Protein AF-A0ABD3GC81-F1 (afdb_monomer_lite)

Secondary structure (DSSP, 8-state):
--HHHHHHHHHHHHHH-TTTEEEEEEEEE-TTSS-BSB-SS--TTTTTS---B-EEEEEEEEESSS-SEEEEEEEBTTB-SSHHHHHHHHHHHHHHHHT-SS-TTTTTT--S----HHHHHHT-HHHHHHH-SSSSS--THHHH-S-----SSPPP-PPPSEEEEEE---TTTTSSHHHHHHHHHHHHTTS-SEEEEEEPPTT---SHHHHHHHHHHHHHTT--B-SHHHHHHHHHHH-SS-PPPEE------HHHHHTTTBPPPTT-SS-SEEEEEEETTEEEEEEESSTTSPPEEEEEEESBEEE-TTT--EEE-PPPS-------------TTHHHHHHHHHHHHHHHHHHHTTS-TT-HHHHHHHHHHHHHHHHHHHHHH-PPP-TT----GGGS-S--S------GGGS------STTSTTHHHHHHHHHH-PPP-S-GGG-PPP---HHHH--TT-EEEE--S-TTS-TTB-EEEEE-SPPP--TTSTTTTEEEEEEEEESS--SS--TTGGGBT---TT--EEE-SSS-TT--EEEEGGGEEEEE---S--

InterPro domains:
  IPR057191 Domain of unknown function DUF7869 [PF25273] (157-282)

pLDDT: mean 71.11, std 17.31, range [28.89, 98.06]

Radius of gyration: 30.14 Å; chains: 1; bounding box: 67×64×96 Å

Organism: NCBI:txid122646

Sequence (558 aa):
MSGRTNYYSHNMLATSEPNLFKSDIHDGMDSNKTAVPKLANNVKALAWVGMPLLVKIAGILNRGSGPPSCAHVCIGGLWSSDPNFTISSMAKYLRDCENFDGDMRGDLAFSEDLQHPLLQALHNKPIFEKTFLNLKGRRVEDFLNLEIPISSERPFTKLPPTFYIQLDNSGKDNKNWAVMAFLSELVTRGVFKTVIASFFIVGHTHEDVDAFFSKINRVLSGKHVSSISQLLAEVHGAEEKKSLPWFITEVADYKSHAKPYHQPFTGIRNPVAFKFTMMDNRPIYQYQLKYGDPWLPTFGNTVWKRRDPKSHVDFFVIPPPDRESVDVGMFEKHANAENISTYLKAYIKHVKSIQEKTSPTSALLSMDQAIGDYWGKILKLLEKGWPSNKGNILKEGFWPRTNHGTCFKRPSDMQHSVILEQDLLGREAGKELEERERPFVGSVLERGMESFTPVLDIHPGHMVIIQPADDFVPKNVVWLARAVSIVNREANTTYHNHVKVNWYRPKHKVSSIDDRGRYQNCMRRNQEWEKDPHEYPENETWILTQYVLVAVFRSAAL

Foldseek 3Di:
DALVVVLVVLLVCQQVCLQAEKEKEKDKDDQLLLFPQDALDDDPLLVPFFDGFGKIWMKMAIRHAADRIAIAIETPLLDDLFQLQVLLVVLVRLQRSQLHPVDLAECLVDLPPQPDPLVSLQSPPVLLQLLPCDDPRDHVCVNVVPPDPPPVGRHGDQGHQEYEYEYELDCGHDLDLLNVLSQLLCCLQQSHQKYKYFYHDPPPCDDPVNVLVVLLSVLSNSDRRHGPSSSQVSSQVSDPSRRRYHHDSARAPSCVQCVQWFDDDPPSNQFRMKMWHDDPLFIFIWTHNDPPDDTPPPRGDGTTWDQDPPPRDIDGDNRPLWDDQDQPVPPDNRPCLVSNLRSLVSVLVVLVVVLVVDDPPDSSNVSSVSSSVSSVSSSVVSVVHSPDSRDSISPNSSHHPHHPDRSHDDPVRDDDDDPDDPVPVVVVVVVVVVVPPDDDDDDPVPDDDDDDQLLPRAAAQWKWWFADPDPPAPRQFIWIWGFRHHQDCPPPDPRHQWTFTFGKFFPDDPDDDPPRVRRHPQPDPPTDIDGDCPPDNDDRDIDRSVRTRDIDDNDPDD

Structure (mmCIF, N/CA/C/O backbone):
data_AF-A0ABD3GC81-F1
#
_entry.id   AF-A0ABD3GC81-F1
#
loop_
_atom_site.group_PDB
_atom_site.id
_atom_site.type_symbol
_atom_site.label_atom_id
_atom_site.label_alt_id
_atom_site.label_comp_id
_atom_site.label_asym_id
_atom_site.label_entity_id
_atom_site.label_seq_id
_atom_site.pdbx_PDB_ins_code
_atom_site.Cartn_x
_atom_site.Cartn_y
_atom_site.Cartn_z
_atom_site.occupancy
_atom_site.B_iso_or_equiv
_atom_site.auth_seq_id
_atom_site.auth_comp_id
_atom_site.auth_asym_id
_atom_site.auth_atom_id
_atom_site.pdbx_PDB_model_num
ATOM 1 N N . MET A 1 1 ? 5.939 -9.300 24.224 1.00 53.09 1 MET A N 1
ATOM 2 C CA . MET A 1 1 ? 6.125 -10.104 22.992 1.00 53.09 1 MET A CA 1
ATOM 3 C C . MET A 1 1 ? 6.857 -9.243 21.960 1.00 53.09 1 MET A C 1
ATOM 5 O O . MET A 1 1 ? 6.645 -8.037 21.978 1.00 53.09 1 MET A O 1
ATOM 9 N N . SER A 1 2 ? 7.755 -9.785 21.127 1.00 69.56 2 SER A N 1
ATOM 10 C CA . SER A 1 2 ? 8.396 -8.986 20.059 1.00 69.56 2 SER A CA 1
ATOM 11 C C . SER A 1 2 ? 7.476 -8.881 18.833 1.00 69.56 2 SER A C 1
ATOM 13 O O . SER A 1 2 ? 6.654 -9.776 18.628 1.00 69.56 2 SER A O 1
ATOM 15 N N . GLY A 1 3 ? 7.610 -7.831 18.011 1.00 70.50 3 GLY A N 1
ATOM 16 C CA . GLY A 1 3 ? 6.806 -7.692 16.784 1.00 70.50 3 GLY A CA 1
ATOM 17 C C . GLY A 1 3 ? 6.998 -8.856 15.813 1.00 70.50 3 GLY A C 1
ATOM 18 O O . GLY A 1 3 ? 6.028 -9.393 15.288 1.00 70.50 3 GLY A O 1
ATOM 19 N N . ARG A 1 4 ? 8.237 -9.344 15.703 1.00 76.19 4 ARG A N 1
ATOM 20 C CA . ARG A 1 4 ? 8.593 -10.535 14.930 1.00 76.19 4 ARG A CA 1
ATOM 21 C C . ARG A 1 4 ? 7.886 -11.792 15.444 1.00 76.19 4 ARG A C 1
ATOM 23 O O . ARG A 1 4 ? 7.281 -12.530 14.676 1.00 76.19 4 ARG A O 1
ATOM 30 N N . THR A 1 5 ? 7.903 -12.018 16.760 1.00 80.06 5 THR A N 1
ATOM 31 C CA . THR A 1 5 ? 7.192 -13.150 17.384 1.00 80.06 5 THR A CA 1
ATOM 32 C C . THR A 1 5 ? 5.690 -13.085 17.109 1.00 80.06 5 THR A C 1
ATOM 34 O O . THR A 1 5 ? 5.086 -14.111 16.810 1.00 80.06 5 THR A O 1
ATOM 37 N N . ASN A 1 6 ? 5.095 -11.891 17.179 1.00 83.06 6 ASN A N 1
ATOM 38 C CA . ASN A 1 6 ? 3.675 -11.684 16.899 1.00 83.06 6 ASN A CA 1
ATOM 39 C C . ASN A 1 6 ? 3.331 -12.039 15.441 1.00 83.06 6 ASN A C 1
ATOM 41 O O . ASN A 1 6 ? 2.427 -12.833 15.197 1.00 83.06 6 ASN A O 1
ATOM 45 N N . TYR A 1 7 ? 4.117 -11.534 14.484 1.00 87.19 7 TYR A N 1
ATOM 46 C CA . TYR A 1 7 ? 3.966 -11.845 13.060 1.00 87.19 7 TYR A CA 1
ATOM 47 C C . TYR A 1 7 ? 4.065 -13.353 12.769 1.00 87.19 7 TYR A C 1
ATOM 49 O O . TYR A 1 7 ? 3.158 -13.923 12.160 1.00 87.19 7 TYR A O 1
ATOM 57 N N . TYR A 1 8 ? 5.100 -14.046 13.262 1.00 87.38 8 TYR A N 1
ATOM 58 C CA . TYR A 1 8 ? 5.213 -15.493 13.034 1.00 87.38 8 TYR A CA 1
ATOM 59 C C . TYR A 1 8 ? 4.118 -16.304 13.734 1.00 87.38 8 TYR A C 1
ATOM 61 O O . TYR A 1 8 ? 3.712 -17.339 13.213 1.00 87.38 8 TYR A O 1
ATOM 69 N N . SER A 1 9 ? 3.590 -15.828 14.865 1.00 88.38 9 SER A N 1
ATOM 70 C CA . SER A 1 9 ? 2.451 -16.474 15.528 1.00 88.38 9 SER A CA 1
ATOM 71 C C . SER A 1 9 ? 1.194 -16.407 14.654 1.00 88.38 9 SER A C 1
ATOM 73 O O . SER A 1 9 ? 0.526 -17.420 14.458 1.00 88.38 9 SER A O 1
ATOM 75 N N . HIS A 1 10 ? 0.908 -15.250 14.047 1.00 92.12 10 HIS A N 1
ATOM 76 C CA . HIS A 1 10 ? -0.189 -15.115 13.080 1.00 92.12 10 HIS A CA 1
ATOM 77 C C . HIS A 1 10 ? 0.021 -15.985 11.835 1.00 92.12 10 HIS A C 1
ATOM 79 O O . HIS A 1 10 ? -0.923 -16.601 11.343 1.00 92.12 10 HIS A O 1
ATOM 85 N N . ASN A 1 11 ? 1.262 -16.098 11.355 1.00 90.38 11 ASN A N 1
ATOM 86 C CA . ASN A 1 11 ? 1.606 -16.988 10.247 1.00 90.38 11 ASN A CA 1
ATOM 87 C C . ASN A 1 11 ? 1.339 -18.460 10.573 1.00 90.38 11 ASN A C 1
ATOM 89 O O . ASN A 1 11 ? 0.836 -19.189 9.716 1.00 90.38 11 ASN A O 1
ATOM 93 N N . MET A 1 12 ? 1.663 -18.899 11.792 1.00 90.69 12 MET A N 1
ATOM 94 C CA . MET A 1 12 ? 1.357 -20.254 12.248 1.00 90.69 12 MET A CA 1
ATOM 95 C C . MET A 1 12 ? -0.152 -20.496 12.263 1.00 90.69 12 MET A C 1
ATOM 97 O O . MET A 1 12 ? -0.587 -21.479 11.673 1.00 90.69 12 MET A O 1
ATOM 101 N N . LEU A 1 13 ? -0.939 -19.570 12.828 1.00 91.94 13 LEU A N 1
ATOM 102 C CA . LEU A 1 13 ? -2.406 -19.659 12.852 1.00 91.94 13 LEU A CA 1
ATOM 103 C C . LEU A 1 13 ? -3.011 -19.732 11.445 1.00 91.94 13 LEU A C 1
ATOM 105 O O . LEU A 1 13 ? -3.851 -20.583 11.172 1.00 91.94 13 LEU A O 1
ATOM 109 N N . ALA A 1 14 ? -2.558 -18.875 10.528 1.00 92.75 14 ALA A N 1
ATOM 110 C CA . ALA A 1 14 ? -3.031 -18.883 9.146 1.00 92.75 14 ALA A CA 1
ATOM 111 C C . ALA A 1 14 ? -2.634 -20.155 8.385 1.00 92.75 14 ALA A C 1
ATOM 113 O O . ALA A 1 14 ? -3.352 -20.586 7.489 1.00 92.75 14 ALA A O 1
ATOM 114 N N . THR A 1 15 ? -1.513 -20.780 8.748 1.00 90.88 15 THR A N 1
ATOM 115 C CA . THR A 1 15 ? -1.080 -22.049 8.148 1.00 90.88 15 THR A CA 1
ATOM 116 C C . THR A 1 15 ? -1.862 -23.237 8.708 1.00 90.88 15 THR A C 1
ATOM 118 O O . THR A 1 15 ? -2.222 -24.132 7.949 1.00 90.88 15 THR A O 1
ATOM 121 N N . SER A 1 16 ? -2.131 -23.262 10.017 1.00 91.31 16 SER A N 1
ATOM 122 C CA . SER A 1 16 ? -2.861 -24.356 10.666 1.00 91.31 16 SER A CA 1
ATOM 123 C C . SER A 1 16 ? -4.364 -24.302 10.401 1.00 91.31 16 SER A C 1
ATOM 125 O O . SER A 1 16 ? -5.001 -25.342 10.270 1.00 91.31 16 SER A O 1
ATOM 127 N N . GLU A 1 17 ? -4.934 -23.099 10.308 1.00 92.38 17 GLU A N 1
ATOM 128 C CA . GLU A 1 17 ? -6.373 -22.868 10.169 1.00 92.38 17 GLU A CA 1
ATOM 129 C C . GLU A 1 17 ? -6.674 -21.862 9.032 1.00 92.38 17 GLU A C 1
ATOM 131 O O . GLU A 1 17 ? -7.222 -20.780 9.267 1.00 92.38 17 GLU A O 1
ATOM 136 N N . PRO A 1 18 ? -6.359 -22.207 7.765 1.00 89.56 18 PRO A N 1
ATOM 137 C CA . PRO A 1 18 ? -6.456 -21.292 6.617 1.00 89.56 18 PRO A CA 1
ATOM 138 C C . PRO A 1 18 ? -7.887 -20.841 6.286 1.00 89.56 18 PRO A C 1
ATOM 140 O O . PRO A 1 18 ? -8.081 -19.828 5.615 1.00 89.56 18 PRO A O 1
ATOM 143 N N . ASN A 1 19 ? -8.896 -21.569 6.775 1.00 90.06 19 ASN A N 1
ATOM 144 C CA . ASN A 1 19 ? -10.309 -21.200 6.650 1.00 90.06 19 ASN A CA 1
ATOM 145 C C . ASN A 1 19 ? -10.734 -20.117 7.658 1.00 90.06 19 ASN A C 1
ATOM 147 O O . ASN A 1 19 ? -11.788 -19.502 7.493 1.00 90.06 19 ASN A O 1
ATOM 151 N N . LEU A 1 20 ? -9.940 -19.895 8.711 1.00 92.56 20 LEU A N 1
ATOM 152 C CA . LEU A 1 20 ? -10.239 -18.967 9.804 1.00 92.56 20 LEU A CA 1
ATOM 153 C C . LEU A 1 20 ? -9.323 -17.744 9.806 1.00 92.56 20 LEU A C 1
ATOM 155 O O . LEU A 1 20 ? -9.788 -16.645 10.128 1.00 92.56 20 LEU A O 1
ATOM 159 N N . PHE A 1 21 ? -8.069 -17.909 9.381 1.00 95.12 21 PHE A N 1
ATOM 160 C CA . PHE A 1 21 ? -7.066 -16.852 9.425 1.00 95.12 21 PHE A CA 1
ATOM 161 C C . PHE A 1 21 ? -6.312 -16.697 8.103 1.00 95.12 21 PHE A C 1
ATOM 163 O O . PHE A 1 21 ? -5.918 -17.669 7.462 1.00 95.12 21 PHE A O 1
ATOM 170 N N . LYS A 1 22 ? -6.050 -15.441 7.741 1.00 93.88 22 LYS A N 1
ATOM 171 C CA . LYS A 1 22 ? -5.099 -15.034 6.700 1.00 93.88 22 LYS A CA 1
ATOM 172 C C . LYS A 1 22 ? -4.054 -14.125 7.325 1.00 93.88 22 LYS A C 1
ATOM 174 O O . LYS A 1 22 ? -4.415 -13.252 8.110 1.00 93.88 22 LYS A O 1
ATOM 179 N N . SER A 1 23 ? -2.788 -14.325 6.976 1.00 95.38 23 SER A N 1
ATOM 180 C CA . SER A 1 23 ? -1.688 -13.471 7.423 1.00 95.38 23 SER A CA 1
ATOM 181 C C . SER A 1 23 ? -0.874 -13.016 6.221 1.00 95.38 23 SER A C 1
ATOM 183 O O . SER A 1 23 ? -0.292 -13.850 5.525 1.00 95.38 23 SER A O 1
ATOM 185 N N . ASP A 1 24 ? -0.851 -11.708 5.985 1.00 94.38 24 ASP A N 1
ATOM 186 C CA . ASP A 1 24 ? -0.079 -11.088 4.913 1.00 94.38 24 ASP A CA 1
ATOM 187 C C . ASP A 1 24 ? 0.976 -10.137 5.492 1.00 94.38 24 ASP A C 1
ATOM 189 O O . ASP A 1 24 ? 0.759 -9.471 6.504 1.00 94.38 24 ASP A O 1
ATOM 193 N N . ILE A 1 25 ? 2.111 -10.022 4.814 1.00 93.06 25 ILE A N 1
ATOM 194 C CA . ILE A 1 25 ? 3.064 -8.919 4.975 1.00 93.06 25 ILE A CA 1
ATOM 195 C C . ILE A 1 25 ? 3.114 -8.144 3.663 1.00 93.06 25 ILE A C 1
ATOM 197 O O . ILE A 1 25 ? 3.234 -8.757 2.604 1.00 93.06 25 ILE A O 1
ATOM 201 N N . HIS A 1 26 ? 3.005 -6.817 3.729 1.00 92.62 26 HIS A N 1
ATOM 202 C CA . HIS A 1 26 ? 3.057 -5.927 2.566 1.00 92.62 26 HIS A CA 1
ATOM 203 C C . HIS A 1 26 ? 4.139 -4.873 2.774 1.00 92.62 26 HIS A C 1
ATOM 205 O O . HIS A 1 26 ? 4.148 -4.172 3.789 1.00 92.62 26 HIS A O 1
ATOM 211 N N . ASP A 1 27 ? 5.054 -4.782 1.813 1.00 89.19 27 ASP A N 1
ATOM 212 C CA . ASP A 1 27 ? 6.122 -3.791 1.830 1.00 89.19 27 ASP A CA 1
ATOM 213 C C . ASP A 1 27 ? 6.517 -3.353 0.410 1.00 89.19 27 ASP A C 1
ATOM 215 O O . ASP A 1 27 ? 6.141 -3.975 -0.587 1.00 89.19 27 ASP A O 1
ATOM 219 N N . GLY A 1 28 ? 7.254 -2.249 0.305 1.00 86.50 28 GLY A N 1
ATOM 220 C CA . GLY A 1 28 ? 7.759 -1.690 -0.941 1.00 86.50 28 GLY A CA 1
ATOM 221 C C . GLY A 1 28 ? 9.275 -1.802 -1.058 1.00 86.50 28 GLY A C 1
ATOM 222 O O . GLY A 1 28 ? 10.019 -1.326 -0.208 1.00 86.50 28 GLY A O 1
ATOM 223 N N . MET A 1 29 ? 9.750 -2.329 -2.183 1.00 85.19 29 MET A N 1
ATOM 224 C CA . MET A 1 29 ? 11.163 -2.269 -2.536 1.00 85.19 29 MET A CA 1
ATOM 225 C C . MET A 1 29 ? 11.577 -0.832 -2.883 1.00 85.19 29 MET A C 1
ATOM 227 O O . MET A 1 29 ? 10.827 -0.085 -3.519 1.00 85.19 29 MET A O 1
ATOM 231 N N . ASP A 1 30 ? 12.814 -0.465 -2.538 1.00 81.25 30 ASP A N 1
ATOM 232 C CA . ASP A 1 30 ? 13.420 0.802 -2.955 1.00 81.25 30 ASP A CA 1
ATOM 233 C C . ASP A 1 30 ? 13.442 0.934 -4.489 1.00 81.25 30 ASP A C 1
ATOM 235 O O . ASP A 1 30 ? 14.172 0.226 -5.191 1.00 81.25 30 ASP A O 1
ATOM 239 N N . SER A 1 31 ? 12.658 1.892 -4.992 1.00 80.56 31 SER A N 1
ATOM 240 C CA . SER A 1 31 ? 12.445 2.127 -6.422 1.00 80.56 31 SER A CA 1
ATOM 241 C C . SER A 1 31 ? 13.703 2.529 -7.201 1.00 80.56 31 SER A C 1
ATOM 243 O O . SER A 1 31 ? 13.735 2.381 -8.422 1.00 80.56 31 SER A O 1
ATOM 245 N N . ASN A 1 32 ? 14.763 2.993 -6.526 1.00 80.12 32 ASN A N 1
ATOM 246 C CA . ASN A 1 32 ? 16.038 3.288 -7.187 1.00 80.12 32 ASN A CA 1
ATOM 247 C C . ASN A 1 32 ? 16.721 2.015 -7.702 1.00 80.12 32 ASN A C 1
ATOM 249 O O . ASN A 1 32 ? 17.439 2.041 -8.701 1.00 80.12 32 ASN A O 1
ATOM 253 N N . LYS A 1 33 ? 16.491 0.875 -7.040 1.00 82.56 33 LYS A N 1
ATOM 254 C CA . LYS A 1 33 ? 17.106 -0.412 -7.407 1.00 82.56 33 LYS A CA 1
ATOM 255 C C . LYS A 1 33 ? 16.456 -1.041 -8.641 1.00 82.56 33 LYS A C 1
ATOM 257 O O . LYS A 1 33 ? 17.093 -1.862 -9.312 1.00 82.56 33 LYS A O 1
ATOM 262 N N . THR A 1 34 ? 15.225 -0.630 -8.931 1.00 86.44 34 THR A N 1
ATOM 263 C CA . THR A 1 34 ? 14.311 -1.163 -9.950 1.00 86.44 34 THR A CA 1
ATOM 264 C C . THR A 1 34 ? 14.003 -0.152 -11.057 1.00 86.44 34 THR A C 1
ATOM 266 O O . THR A 1 34 ? 13.191 -0.436 -11.931 1.00 86.44 34 THR A O 1
ATOM 269 N N . ALA A 1 35 ? 14.646 1.019 -11.053 1.00 87.06 35 ALA A N 1
ATOM 270 C CA . ALA A 1 35 ? 14.500 2.008 -12.113 1.00 87.06 35 ALA A CA 1
ATOM 271 C C . ALA A 1 35 ? 14.918 1.441 -13.478 1.00 87.06 35 ALA A C 1
ATOM 273 O O . ALA A 1 35 ? 15.856 0.649 -13.564 1.00 87.06 35 ALA A O 1
ATOM 274 N N . VAL A 1 36 ? 14.245 1.870 -14.546 1.00 85.25 36 VAL A N 1
ATOM 275 C CA . VAL A 1 36 ? 14.557 1.495 -15.930 1.00 85.25 36 VAL A CA 1
ATOM 276 C C . VAL A 1 36 ? 14.597 2.731 -16.843 1.00 85.25 36 VAL A C 1
ATOM 278 O O . VAL A 1 36 ? 13.891 3.705 -16.596 1.00 85.25 36 VAL A O 1
ATOM 281 N N . PRO A 1 37 ? 15.396 2.726 -17.920 1.00 85.69 37 PRO A N 1
ATOM 282 C CA . PRO A 1 37 ? 16.427 1.740 -18.216 1.00 85.69 37 PRO A CA 1
ATOM 283 C C . PRO A 1 37 ? 17.597 1.832 -17.219 1.00 85.69 37 PRO A C 1
ATOM 285 O O . PRO A 1 37 ? 18.032 2.916 -16.841 1.00 85.69 37 PRO A O 1
ATOM 288 N N . LYS A 1 38 ? 18.110 0.673 -16.802 1.00 82.75 38 LYS A N 1
ATOM 289 C CA . LYS A 1 38 ? 19.262 0.501 -15.913 1.00 82.75 38 LYS A CA 1
ATOM 290 C C . LYS A 1 38 ? 20.429 -0.065 -16.701 1.00 82.75 38 LYS A C 1
ATOM 292 O O . LYS A 1 38 ? 20.296 -1.077 -17.387 1.00 82.75 38 LYS A O 1
ATOM 297 N N . LEU A 1 39 ? 21.590 0.561 -16.571 1.00 77.88 39 LEU A N 1
ATOM 298 C CA . LEU A 1 39 ? 22.831 0.076 -17.163 1.00 77.88 39 LEU A CA 1
ATOM 299 C C . LEU A 1 39 ? 23.700 -0.561 -16.076 1.00 77.88 39 LEU A C 1
ATOM 301 O O . LEU A 1 39 ? 23.728 -0.068 -14.951 1.00 77.88 39 LEU A O 1
ATOM 305 N N . ALA A 1 40 ? 24.416 -1.642 -16.405 1.00 71.19 40 ALA A N 1
ATOM 306 C CA . ALA A 1 40 ? 25.314 -2.300 -15.452 1.00 71.19 40 ALA A CA 1
ATOM 307 C C . ALA A 1 40 ? 26.471 -1.388 -15.014 1.00 71.19 40 ALA A C 1
ATOM 309 O O . ALA A 1 40 ? 26.924 -1.473 -13.877 1.00 71.19 40 ALA A O 1
ATOM 310 N N . ASN A 1 41 ? 26.911 -0.499 -15.910 1.00 74.06 41 ASN A N 1
ATOM 311 C CA . ASN A 1 41 ? 27.976 0.464 -15.667 1.00 74.06 41 ASN A CA 1
ATOM 312 C C . ASN A 1 41 ? 27.434 1.894 -15.709 1.00 74.06 41 ASN A C 1
ATOM 314 O O . ASN A 1 41 ? 26.601 2.231 -16.554 1.00 74.06 41 ASN A O 1
ATOM 318 N N . ASN A 1 42 ? 27.976 2.754 -14.846 1.00 69.56 42 ASN A N 1
ATOM 319 C CA . ASN A 1 42 ? 27.683 4.182 -14.868 1.00 69.56 42 ASN A CA 1
ATOM 320 C C . ASN A 1 42 ? 28.238 4.811 -16.150 1.00 69.56 42 ASN A C 1
ATOM 322 O O . ASN A 1 42 ? 29.450 4.935 -16.335 1.00 69.56 42 ASN A O 1
ATOM 326 N N . VAL A 1 43 ? 27.346 5.237 -17.040 1.00 74.31 43 VAL A N 1
ATOM 327 C CA . VAL A 1 43 ? 27.721 5.934 -18.270 1.00 74.31 43 VAL A CA 1
ATOM 328 C C . VAL A 1 43 ? 27.825 7.426 -17.977 1.00 74.31 43 VAL A C 1
ATOM 330 O O . VAL A 1 43 ? 26.834 8.056 -17.619 1.00 74.31 43 VAL A O 1
ATOM 333 N N . LYS A 1 44 ? 29.013 8.019 -18.177 1.00 73.56 44 LYS A N 1
ATOM 334 C CA . LYS A 1 44 ? 29.263 9.458 -17.939 1.00 73.56 44 LYS A CA 1
ATOM 335 C C . LYS A 1 44 ? 28.235 10.371 -18.619 1.00 73.56 44 LYS A C 1
ATOM 337 O O . LYS A 1 44 ? 27.844 11.376 -18.042 1.00 73.56 44 LYS A O 1
ATOM 342 N N . ALA A 1 45 ? 27.773 9.997 -19.815 1.00 70.19 45 ALA A N 1
ATOM 343 C CA . ALA A 1 45 ? 26.769 10.746 -20.573 1.00 70.19 45 ALA A CA 1
ATOM 344 C C . ALA A 1 45 ? 25.374 10.772 -19.918 1.00 70.19 45 ALA A C 1
ATOM 346 O O . ALA A 1 45 ? 24.569 11.629 -20.261 1.00 70.19 45 ALA A O 1
ATOM 347 N N . LEU A 1 46 ? 25.089 9.848 -18.995 1.00 75.88 46 LEU A N 1
ATOM 348 C CA . LEU A 1 46 ? 23.820 9.741 -18.268 1.00 75.88 46 LEU A CA 1
ATOM 349 C C . LEU A 1 46 ? 23.954 10.119 -16.786 1.00 75.88 46 LEU A C 1
ATOM 351 O O . LEU A 1 46 ? 22.943 10.290 -16.120 1.00 75.88 46 LEU A O 1
ATOM 355 N N . ALA A 1 47 ? 25.180 10.277 -16.276 1.00 66.19 47 ALA A N 1
ATOM 356 C CA . ALA A 1 47 ? 25.458 10.524 -14.858 1.00 66.19 47 ALA A CA 1
ATOM 357 C C . ALA A 1 47 ? 24.937 11.878 -14.335 1.00 66.19 47 ALA A C 1
ATOM 359 O O . ALA A 1 47 ? 24.739 12.023 -13.134 1.00 66.19 47 ALA A O 1
ATOM 360 N N . TRP A 1 48 ? 24.720 12.849 -15.228 1.00 63.03 48 TRP A N 1
ATOM 361 C CA . TRP A 1 48 ? 24.293 14.219 -14.895 1.00 63.03 48 TRP A CA 1
ATOM 362 C C . TRP A 1 48 ? 22.942 14.607 -15.508 1.00 63.03 48 TRP A C 1
ATOM 364 O O . TRP A 1 48 ? 22.506 15.748 -15.382 1.00 63.03 48 TRP A O 1
ATOM 374 N N . VAL A 1 49 ? 22.307 13.686 -16.230 1.00 64.62 49 VAL A N 1
ATOM 375 C CA . VAL A 1 49 ? 20.999 13.906 -16.859 1.00 64.62 49 VAL A CA 1
ATOM 376 C C . VAL A 1 49 ? 19.915 13.521 -15.844 1.00 64.62 49 VAL A C 1
ATOM 378 O O . VAL A 1 49 ? 20.221 12.812 -14.892 1.00 64.62 49 VAL A O 1
ATOM 381 N N . GLY A 1 50 ? 18.678 14.012 -16.008 1.00 66.00 50 GLY A N 1
ATOM 382 C CA . GLY A 1 50 ? 17.537 13.750 -15.113 1.00 66.00 50 GLY A CA 1
ATOM 383 C C . GLY A 1 50 ? 17.310 12.274 -14.730 1.00 66.00 50 GLY A C 1
ATOM 384 O O . GLY A 1 50 ? 18.015 11.370 -15.149 1.00 66.00 50 GLY A O 1
ATOM 385 N N . MET A 1 51 ? 16.315 11.988 -13.899 1.00 75.00 51 MET A N 1
ATOM 386 C CA . MET A 1 51 ? 16.142 10.649 -13.318 1.00 75.00 51 MET A CA 1
ATOM 387 C C . MET A 1 51 ? 15.591 9.607 -14.324 1.00 75.00 51 MET A C 1
ATOM 389 O O . MET A 1 51 ? 14.706 9.953 -15.113 1.00 75.00 51 MET A O 1
ATOM 393 N N . PRO A 1 52 ? 16.036 8.330 -14.278 1.00 81.44 52 PRO A N 1
ATOM 394 C CA . PRO A 1 52 ? 15.385 7.230 -15.000 1.00 81.44 52 PRO A CA 1
ATOM 395 C C . PRO A 1 52 ? 13.920 7.034 -14.578 1.00 81.44 52 PRO A C 1
ATOM 397 O O . PRO A 1 52 ? 13.467 7.567 -13.562 1.00 81.44 52 PRO A O 1
ATOM 400 N N . LEU A 1 53 ? 13.169 6.231 -15.341 1.00 84.56 53 LEU A N 1
ATOM 401 C CA . LEU A 1 53 ? 11.806 5.863 -14.968 1.00 84.56 53 LEU A CA 1
ATOM 402 C C . LEU A 1 53 ? 11.860 4.948 -13.741 1.00 84.56 53 LEU A C 1
ATOM 404 O O . LEU A 1 53 ? 12.258 3.786 -13.831 1.00 84.56 53 LEU A O 1
ATOM 408 N N . LEU A 1 54 ? 11.465 5.472 -12.584 1.00 85.50 54 LEU A N 1
ATOM 409 C CA . LEU A 1 54 ? 11.364 4.672 -11.371 1.00 85.50 54 LEU A CA 1
ATOM 410 C C . LEU A 1 54 ? 10.262 3.625 -11.540 1.00 85.50 54 LEU A C 1
ATOM 412 O O . LEU A 1 54 ? 9.200 3.916 -12.082 1.00 85.50 54 LEU A O 1
ATOM 416 N N . VAL A 1 55 ? 10.490 2.413 -11.045 1.00 84.38 55 VAL A N 1
ATOM 417 C CA . VAL A 1 55 ? 9.468 1.361 -11.007 1.00 84.38 55 VAL A CA 1
ATOM 418 C C . VAL A 1 55 ? 9.321 0.915 -9.565 1.00 84.38 55 VAL A C 1
ATOM 420 O O . VAL A 1 55 ? 10.284 0.453 -8.961 1.00 84.38 55 VAL A O 1
ATOM 423 N N . LYS A 1 56 ? 8.133 1.073 -8.988 1.00 85.19 56 LYS A N 1
ATOM 424 C CA . LYS A 1 56 ? 7.832 0.605 -7.635 1.00 85.19 56 LYS A CA 1
ATOM 425 C C . LYS A 1 56 ? 7.461 -0.871 -7.702 1.00 85.19 56 LYS A C 1
ATOM 427 O O . LYS A 1 56 ? 6.640 -1.260 -8.529 1.00 85.19 56 LYS A O 1
ATOM 432 N N . ILE A 1 57 ? 8.049 -1.673 -6.822 1.00 87.31 57 ILE A N 1
ATOM 433 C CA . ILE A 1 57 ? 7.662 -3.069 -6.615 1.00 87.31 57 ILE A CA 1
ATOM 434 C C . ILE A 1 57 ? 7.158 -3.176 -5.182 1.00 87.31 57 ILE A C 1
ATOM 436 O O . ILE A 1 57 ? 7.925 -2.945 -4.252 1.00 87.31 57 ILE A O 1
ATOM 440 N N . ALA A 1 58 ? 5.878 -3.487 -5.007 1.00 88.75 58 ALA A N 1
ATOM 441 C CA . ALA A 1 58 ? 5.328 -3.892 -3.722 1.00 88.75 58 ALA A CA 1
ATOM 442 C C . ALA A 1 58 ? 5.305 -5.418 -3.647 1.00 88.75 58 ALA A C 1
ATOM 444 O O . ALA A 1 58 ? 4.765 -6.072 -4.536 1.00 88.75 58 ALA A O 1
ATOM 445 N N . GLY A 1 59 ? 5.910 -5.969 -2.605 1.00 89.44 59 GLY A N 1
ATOM 446 C CA . GLY A 1 59 ? 5.903 -7.395 -2.315 1.00 89.44 59 GLY A CA 1
ATOM 447 C C . GLY A 1 59 ? 4.818 -7.706 -1.298 1.00 89.44 59 GLY A C 1
ATOM 448 O O . GLY A 1 59 ? 4.714 -7.022 -0.280 1.00 89.44 59 GLY A O 1
ATOM 449 N N . ILE A 1 60 ? 4.030 -8.741 -1.568 1.00 90.12 60 ILE A N 1
ATOM 450 C CA . ILE A 1 60 ? 3.088 -9.314 -0.612 1.00 90.12 60 ILE A CA 1
ATOM 451 C C . ILE A 1 60 ? 3.475 -10.767 -0.400 1.00 90.12 60 ILE A C 1
ATOM 453 O O . ILE A 1 60 ? 3.536 -11.529 -1.363 1.00 90.12 60 ILE A O 1
ATOM 457 N N . LEU A 1 61 ? 3.741 -11.164 0.843 1.00 89.69 61 LEU A N 1
ATOM 458 C CA . LEU A 1 61 ? 3.891 -12.576 1.193 1.00 89.69 61 LEU A C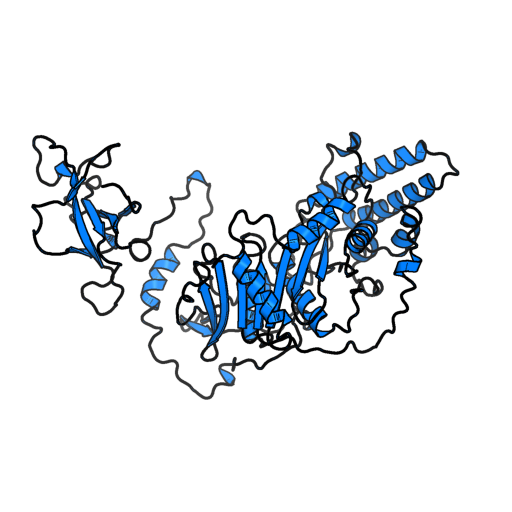A 1
ATOM 459 C C . LEU A 1 61 ? 2.703 -12.997 2.040 1.00 89.69 61 LEU A C 1
ATOM 461 O O . LEU A 1 61 ? 2.335 -12.300 2.982 1.00 89.69 61 LEU A O 1
ATOM 465 N N . ASN A 1 62 ? 2.141 -14.155 1.717 1.00 89.12 62 ASN A N 1
ATOM 466 C CA . ASN A 1 62 ? 0.980 -14.696 2.399 1.00 89.12 62 ASN A CA 1
ATOM 467 C C . ASN A 1 62 ? 1.286 -16.019 3.096 1.00 89.12 62 ASN A C 1
ATOM 469 O O . ASN A 1 62 ? 2.100 -16.844 2.653 1.00 89.12 62 ASN A O 1
ATOM 473 N N . ARG A 1 63 ? 0.575 -16.215 4.203 1.00 87.88 63 ARG A N 1
ATOM 474 C CA . ARG A 1 63 ? 0.331 -17.504 4.835 1.00 87.88 63 ARG A CA 1
ATOM 475 C C . ARG A 1 63 ? -1.182 -17.707 4.937 1.00 87.88 63 ARG A C 1
ATOM 477 O O . ARG A 1 63 ? -1.908 -16.789 5.329 1.00 87.88 63 ARG A O 1
ATOM 484 N N . GLY A 1 64 ? -1.644 -18.903 4.584 1.00 83.31 64 GLY A N 1
ATOM 485 C CA . GLY A 1 64 ? -3.060 -19.268 4.545 1.00 83.31 64 GLY A CA 1
ATOM 486 C C . GLY A 1 64 ? -3.570 -19.492 3.123 1.00 83.31 64 GLY A C 1
ATOM 487 O O . GLY A 1 64 ? -2.873 -20.089 2.305 1.00 83.31 64 GLY A O 1
ATOM 488 N N . SER A 1 65 ? -4.805 -19.058 2.857 1.00 77.94 65 SER A N 1
ATOM 489 C CA . SER A 1 65 ? -5.456 -19.214 1.550 1.00 77.94 65 SER A CA 1
ATOM 490 C C . SER A 1 65 ? -5.035 -18.124 0.548 1.00 77.94 65 SER A C 1
ATOM 492 O O . SER A 1 65 ? -4.996 -16.935 0.894 1.00 77.94 65 SER A O 1
ATOM 494 N N . GLY A 1 66 ? -4.760 -18.540 -0.694 1.00 80.81 66 GLY A N 1
ATOM 495 C CA . GLY A 1 66 ? -4.371 -17.686 -1.821 1.00 80.81 66 GLY A CA 1
ATOM 496 C C . GLY A 1 66 ? -2.928 -17.903 -2.315 1.00 80.81 66 GLY A C 1
ATOM 497 O O . GLY A 1 66 ? -2.243 -18.830 -1.870 1.00 80.81 66 GLY A O 1
ATOM 498 N N . PRO A 1 67 ? -2.439 -17.049 -3.237 1.00 78.75 67 PRO A N 1
ATOM 499 C CA . PRO A 1 67 ? -1.070 -17.121 -3.737 1.00 78.75 67 PRO A CA 1
ATOM 500 C C . PRO A 1 67 ? -0.056 -16.856 -2.608 1.00 78.75 67 PRO A C 1
ATOM 502 O O . PRO A 1 67 ? -0.165 -15.830 -1.942 1.00 78.75 67 PRO A O 1
ATOM 505 N N . PRO A 1 68 ? 0.977 -17.694 -2.398 1.00 81.94 68 PRO A N 1
ATOM 506 C CA . PRO A 1 68 ? 1.925 -17.561 -1.282 1.00 81.94 68 PRO A CA 1
ATOM 507 C C . PRO A 1 68 ? 2.804 -16.303 -1.337 1.00 81.94 68 PRO A C 1
ATOM 509 O O . PRO A 1 68 ? 3.372 -15.896 -0.319 1.00 81.94 68 PRO A O 1
ATOM 512 N N . SER A 1 69 ? 2.962 -15.717 -2.519 1.00 83.25 69 SER A N 1
ATOM 513 C CA . SER A 1 69 ? 3.672 -14.464 -2.744 1.00 83.25 69 SER A CA 1
ATOM 514 C C . SER A 1 69 ? 3.106 -13.761 -3.968 1.00 83.25 69 SER A C 1
ATOM 516 O O . SER A 1 69 ? 2.512 -14.398 -4.838 1.00 83.25 69 SER A O 1
ATOM 518 N N . CYS A 1 70 ? 3.293 -12.449 -4.017 1.00 83.44 70 CYS A N 1
ATOM 519 C CA . CYS A 1 70 ? 2.941 -11.621 -5.150 1.00 83.44 70 CYS A CA 1
ATOM 520 C C . CYS A 1 70 ? 3.869 -10.401 -5.224 1.00 83.44 70 CYS A C 1
ATOM 522 O O . CYS A 1 70 ? 4.168 -9.779 -4.202 1.00 83.44 70 CYS A O 1
ATOM 524 N N . ALA A 1 71 ? 4.286 -10.028 -6.434 1.00 84.88 71 ALA A N 1
ATOM 525 C CA . ALA A 1 71 ? 4.966 -8.767 -6.712 1.00 84.88 71 ALA A CA 1
ATOM 526 C C . ALA A 1 71 ? 4.054 -7.848 -7.532 1.00 84.88 71 ALA A C 1
ATOM 528 O O . ALA A 1 71 ? 3.837 -8.074 -8.717 1.00 84.88 71 ALA A O 1
ATOM 529 N N . HIS A 1 72 ? 3.543 -6.777 -6.934 1.00 86.19 72 HIS A N 1
ATOM 530 C CA . HIS A 1 72 ? 2.803 -5.731 -7.637 1.00 86.19 72 HIS A CA 1
ATOM 531 C C . HIS A 1 72 ? 3.763 -4.651 -8.137 1.00 86.19 72 HIS A C 1
ATOM 533 O O . HIS A 1 72 ? 4.394 -3.939 -7.356 1.00 86.19 72 HIS A O 1
ATOM 539 N N . VAL A 1 73 ? 3.866 -4.517 -9.453 1.00 81.12 73 VAL A N 1
ATOM 540 C CA . VAL A 1 73 ? 4.795 -3.633 -10.150 1.00 81.12 73 VAL A CA 1
ATOM 541 C C . VAL A 1 73 ? 4.047 -2.444 -10.724 1.00 81.12 73 VAL A C 1
ATOM 543 O O . VAL A 1 73 ? 3.043 -2.589 -11.411 1.00 81.12 73 VAL A O 1
ATOM 546 N N . CYS A 1 74 ? 4.548 -1.249 -10.453 1.00 79.00 74 CYS A N 1
ATOM 547 C CA . CYS A 1 74 ? 3.899 0.005 -10.789 1.00 79.00 74 CYS A CA 1
ATOM 548 C C . CYS A 1 74 ? 4.923 1.004 -11.311 1.00 79.00 74 CYS A C 1
ATOM 550 O O . CYS A 1 74 ? 6.056 1.061 -10.837 1.00 79.00 74 CYS A O 1
ATOM 552 N N . ILE A 1 75 ? 4.525 1.838 -12.266 1.00 75.56 75 ILE A N 1
ATOM 553 C CA . ILE A 1 75 ? 5.403 2.885 -12.784 1.00 75.56 75 ILE A CA 1
ATOM 554 C C . ILE A 1 75 ? 5.458 4.033 -11.779 1.00 75.56 75 ILE A C 1
ATOM 556 O O . ILE A 1 75 ? 4.468 4.728 -11.534 1.00 75.56 75 ILE A O 1
ATOM 560 N N . GLY A 1 76 ? 6.639 4.231 -11.205 1.00 69.81 76 GLY A N 1
ATOM 561 C CA . GLY A 1 76 ? 6.951 5.356 -10.345 1.00 69.81 76 GLY A CA 1
ATOM 562 C C . GLY A 1 76 ? 6.814 6.655 -11.124 1.00 69.81 76 GLY A C 1
ATOM 563 O O . GLY A 1 76 ? 7.447 6.867 -12.157 1.00 69.81 76 GLY A O 1
ATOM 564 N N . GLY A 1 77 ? 5.944 7.520 -10.622 1.00 62.19 77 GLY A N 1
ATOM 565 C CA . GLY A 1 77 ? 5.651 8.801 -11.231 1.00 62.19 77 GLY A CA 1
ATOM 566 C C . GLY A 1 77 ? 4.598 8.799 -12.331 1.00 62.19 77 GLY A C 1
ATOM 567 O O . GLY A 1 77 ? 4.229 9.860 -12.818 1.00 62.19 77 GLY A O 1
ATOM 568 N N . LEU A 1 78 ? 4.045 7.639 -12.681 1.00 65.69 78 LEU A N 1
ATOM 569 C CA . LEU A 1 78 ? 2.718 7.623 -13.287 1.00 65.69 78 LEU A CA 1
ATOM 570 C C . LEU A 1 78 ? 1.632 7.742 -12.210 1.00 65.69 78 LEU A C 1
ATOM 572 O O . LEU A 1 78 ? 0.652 8.460 -12.379 1.00 65.69 78 LEU A O 1
ATOM 576 N N . TRP A 1 79 ? 1.864 7.082 -11.077 1.00 67.88 79 TRP A N 1
ATOM 577 C CA . TRP A 1 79 ? 1.016 7.132 -9.895 1.00 67.88 79 TRP A CA 1
ATOM 578 C C . TRP A 1 79 ? 1.777 7.787 -8.746 1.00 67.88 79 TRP A C 1
ATOM 580 O O . TRP A 1 79 ? 3.000 7.633 -8.624 1.00 67.88 79 TRP A O 1
ATOM 590 N N . SER A 1 80 ? 1.067 8.520 -7.891 1.00 61.47 80 SER A N 1
ATOM 591 C CA . SER A 1 80 ? 1.649 9.063 -6.669 1.00 61.47 80 SER A CA 1
ATOM 592 C C . SER A 1 80 ? 2.132 7.916 -5.775 1.00 61.47 80 SER A C 1
ATOM 594 O O . SER A 1 80 ? 1.419 6.941 -5.535 1.00 61.47 80 SER A O 1
ATOM 596 N N . SER A 1 81 ? 3.366 8.017 -5.264 1.00 66.88 81 SER A N 1
ATOM 597 C CA . SER A 1 81 ? 3.827 7.118 -4.199 1.00 66.88 81 SER A CA 1
ATOM 598 C C . SER A 1 81 ? 3.205 7.581 -2.892 1.00 66.88 81 SER A C 1
ATOM 600 O O . SER A 1 81 ? 3.816 8.348 -2.145 1.00 66.88 81 SER A O 1
ATOM 602 N N . ASP A 1 82 ? 1.959 7.177 -2.702 1.00 77.94 82 ASP A N 1
ATOM 603 C CA . ASP A 1 82 ? 1.125 7.529 -1.570 1.00 77.94 82 ASP A CA 1
ATOM 604 C C . ASP A 1 82 ? 0.240 6.325 -1.165 1.00 77.94 82 ASP A C 1
ATOM 606 O O . ASP A 1 82 ? 0.305 5.262 -1.802 1.00 77.94 82 ASP A O 1
ATOM 610 N N . PRO A 1 83 ? -0.593 6.465 -0.119 1.00 85.88 83 PRO A N 1
ATOM 611 C CA . PRO A 1 83 ? -1.415 5.377 0.405 1.00 85.88 83 PRO A CA 1
ATOM 612 C C . PRO A 1 83 ? -2.369 4.729 -0.606 1.00 85.88 83 PRO A C 1
ATOM 614 O O . PRO A 1 83 ? -2.695 3.554 -0.454 1.00 85.88 83 PRO A O 1
ATOM 617 N N . ASN A 1 84 ? -2.809 5.445 -1.646 1.00 85.94 84 ASN A N 1
ATOM 618 C CA . ASN A 1 84 ? -3.704 4.911 -2.675 1.00 85.94 84 ASN A CA 1
ATOM 619 C C . ASN A 1 84 ? -3.074 3.719 -3.404 1.00 85.94 84 ASN A C 1
ATOM 621 O O . ASN A 1 84 ? -3.774 2.755 -3.717 1.00 85.94 84 ASN A O 1
ATOM 625 N N . PHE A 1 85 ? -1.756 3.745 -3.633 1.00 84.38 85 PHE A N 1
ATOM 626 C CA . PHE A 1 85 ? -1.056 2.617 -4.244 1.00 84.38 85 PHE A CA 1
ATOM 627 C C . PHE A 1 85 ? -1.026 1.401 -3.318 1.00 84.38 85 PHE A C 1
ATOM 629 O O . PHE A 1 85 ? -1.368 0.301 -3.750 1.00 84.38 85 PHE A O 1
ATOM 636 N N . THR A 1 86 ? -0.670 1.594 -2.044 1.00 89.69 86 THR A N 1
ATOM 637 C CA . THR A 1 86 ? -0.673 0.522 -1.035 1.00 89.69 86 THR A CA 1
ATOM 638 C C . THR A 1 86 ? -2.061 -0.111 -0.936 1.00 89.69 86 THR A C 1
ATOM 640 O O . THR A 1 86 ? -2.195 -1.329 -1.022 1.00 89.69 86 THR A O 1
ATOM 643 N N . ILE A 1 87 ? -3.108 0.713 -0.859 1.00 91.50 87 ILE A N 1
ATOM 644 C CA . ILE A 1 87 ? -4.507 0.279 -0.777 1.00 91.50 87 ILE A CA 1
ATOM 645 C C . ILE A 1 87 ? -4.947 -0.469 -2.036 1.00 91.50 87 ILE A C 1
ATOM 647 O O . ILE A 1 87 ? -5.503 -1.558 -1.931 1.00 91.50 87 ILE A O 1
ATOM 651 N N . SER A 1 88 ? -4.654 0.062 -3.224 1.00 87.19 88 SER A N 1
ATOM 652 C CA . SER A 1 88 ? -4.999 -0.592 -4.495 1.00 87.19 88 SER A CA 1
ATOM 653 C C . SER A 1 88 ? -4.288 -1.933 -4.652 1.00 87.19 88 SER A C 1
ATOM 655 O O . SER A 1 88 ? -4.892 -2.909 -5.089 1.00 87.19 88 SER A O 1
ATOM 657 N N . SER A 1 89 ? -3.020 -1.988 -4.242 1.00 89.44 89 SER A N 1
ATOM 658 C CA . SER A 1 89 ? -2.210 -3.202 -4.222 1.00 89.44 89 SER A CA 1
ATOM 659 C C . SER A 1 89 ? -2.810 -4.258 -3.283 1.00 89.44 89 SER A C 1
ATOM 661 O O . SER A 1 89 ? -3.031 -5.388 -3.711 1.00 89.44 89 SER A O 1
ATOM 663 N N . MET A 1 90 ? -3.171 -3.891 -2.048 1.00 92.94 90 MET A N 1
ATOM 664 C CA . MET A 1 90 ? -3.835 -4.805 -1.107 1.00 92.94 90 MET A CA 1
ATOM 665 C C . MET A 1 90 ? -5.205 -5.264 -1.616 1.00 92.94 90 MET A C 1
ATOM 667 O O . MET A 1 90 ? -5.476 -6.460 -1.650 1.00 92.94 90 MET A O 1
ATOM 671 N N . ALA A 1 91 ? -6.062 -4.333 -2.043 1.00 90.94 91 ALA A N 1
ATOM 672 C CA . ALA A 1 91 ? -7.405 -4.639 -2.529 1.00 90.94 91 ALA A CA 1
ATOM 673 C C . ALA A 1 91 ? -7.359 -5.605 -3.716 1.00 90.94 91 ALA A C 1
ATOM 675 O O . ALA A 1 91 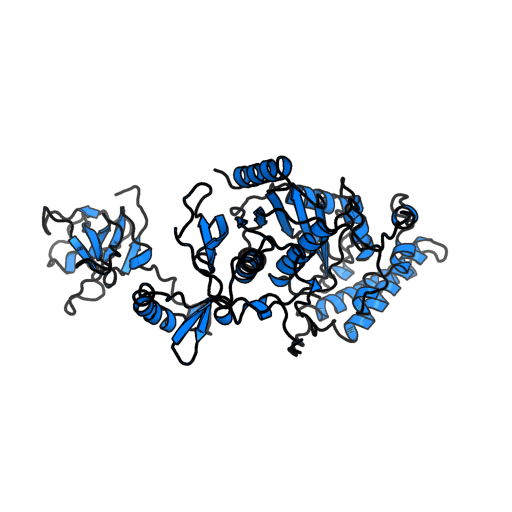? -8.101 -6.584 -3.747 1.00 90.94 91 ALA A O 1
ATOM 676 N N . LYS A 1 92 ? -6.442 -5.365 -4.660 1.00 86.44 92 LYS A N 1
ATOM 677 C CA . LYS A 1 92 ? -6.214 -6.265 -5.785 1.00 86.44 92 LYS A CA 1
ATOM 678 C C . LYS A 1 92 ? -5.796 -7.656 -5.320 1.00 86.44 92 LYS A C 1
ATOM 680 O O . LYS A 1 92 ? -6.410 -8.633 -5.729 1.00 86.44 92 LYS A O 1
ATOM 685 N N . TYR A 1 93 ? -4.793 -7.737 -4.454 1.00 89.00 93 TYR A N 1
ATOM 686 C CA . TYR A 1 93 ? -4.277 -9.020 -3.991 1.00 89.00 93 TYR A CA 1
ATOM 687 C C . TYR A 1 93 ? -5.344 -9.853 -3.266 1.00 89.00 93 TYR A C 1
ATOM 689 O O . TYR A 1 93 ? -5.439 -11.062 -3.469 1.00 89.00 93 TYR A O 1
ATOM 697 N N . LEU A 1 94 ? -6.198 -9.210 -2.464 1.00 91.50 94 LEU A N 1
ATOM 698 C CA . LEU A 1 94 ? -7.326 -9.877 -1.816 1.00 91.50 94 LEU A CA 1
ATOM 699 C C . LEU A 1 94 ? -8.316 -10.464 -2.834 1.00 91.50 94 LEU A C 1
ATOM 701 O O . LEU A 1 94 ? -8.767 -11.589 -2.642 1.00 91.50 94 LEU A O 1
ATOM 705 N N . ARG A 1 95 ? -8.611 -9.757 -3.933 1.00 87.00 95 ARG A N 1
ATOM 706 C CA . ARG A 1 95 ? -9.446 -10.289 -5.028 1.00 87.00 95 ARG A CA 1
ATOM 707 C C . ARG A 1 95 ? -8.770 -11.438 -5.768 1.00 87.00 95 ARG A C 1
ATOM 709 O O . ARG A 1 95 ? -9.437 -12.387 -6.165 1.00 87.00 95 ARG A O 1
ATOM 716 N N . ASP A 1 96 ? -7.456 -11.379 -5.948 1.00 82.12 96 ASP A N 1
ATOM 717 C CA . ASP A 1 96 ? -6.719 -12.479 -6.573 1.00 82.12 96 ASP A CA 1
ATOM 718 C C . ASP A 1 96 ? -6.760 -13.729 -5.688 1.00 82.12 96 ASP A C 1
ATOM 720 O O . ASP A 1 96 ? -6.912 -14.830 -6.202 1.00 82.12 96 ASP A O 1
ATOM 724 N N . CYS A 1 97 ? -6.712 -13.569 -4.359 1.00 86.56 97 CYS A N 1
ATOM 725 C CA . CYS A 1 97 ? -6.898 -14.676 -3.417 1.00 86.56 97 CYS A CA 1
ATOM 726 C C . CYS A 1 97 ? -8.286 -15.319 -3.542 1.00 86.56 97 CYS A C 1
ATOM 728 O O . CYS A 1 97 ? -8.407 -16.530 -3.384 1.00 86.56 97 CYS A O 1
ATOM 730 N N . GLU A 1 98 ? -9.325 -14.532 -3.837 1.00 86.12 98 GLU A N 1
ATOM 731 C CA . GLU A 1 98 ? -10.677 -15.056 -4.054 1.00 86.12 98 GLU A CA 1
ATOM 732 C C . GLU A 1 98 ? -10.811 -15.840 -5.348 1.00 86.12 98 GLU A C 1
ATOM 734 O O . GLU A 1 98 ? -11.636 -16.735 -5.422 1.00 86.12 98 GLU A O 1
ATOM 739 N N . ASN A 1 99 ? -10.021 -15.508 -6.362 1.00 79.19 99 ASN A N 1
ATOM 740 C CA . ASN A 1 99 ? -10.069 -16.161 -7.666 1.00 79.19 99 ASN A CA 1
ATOM 741 C C . ASN A 1 99 ? -8.864 -17.088 -7.877 1.00 79.19 99 ASN A C 1
ATOM 743 O O . ASN A 1 99 ? -8.513 -17.385 -9.018 1.00 79.19 99 ASN A O 1
ATOM 747 N N . PHE A 1 100 ? -8.188 -17.489 -6.795 1.00 77.00 100 PHE A N 1
ATOM 748 C CA . PHE A 1 100 ? -6.983 -18.300 -6.874 1.00 77.00 100 PHE A CA 1
ATOM 749 C C . PHE A 1 100 ? -7.342 -19.765 -7.113 1.00 77.00 100 PHE A C 1
ATOM 751 O O . PHE A 1 100 ? -7.895 -20.441 -6.251 1.00 77.00 100 PHE A O 1
ATOM 758 N N . ASP A 1 101 ? -6.971 -20.259 -8.284 1.00 70.38 101 ASP A N 1
ATOM 759 C CA . ASP A 1 101 ? -7.134 -21.640 -8.742 1.00 70.38 101 ASP A CA 1
ATOM 760 C C . ASP A 1 101 ? -5.852 -22.476 -8.596 1.00 70.38 101 ASP A C 1
ATOM 762 O O . ASP A 1 101 ? -5.778 -23.604 -9.080 1.00 70.38 101 ASP A O 1
ATOM 766 N N . GLY A 1 102 ? -4.833 -21.935 -7.921 1.00 69.69 102 GLY A N 1
ATOM 767 C CA . GLY A 1 102 ? -3.492 -22.517 -7.876 1.00 69.69 102 GLY A CA 1
ATOM 768 C C . GLY A 1 102 ? -2.565 -21.992 -8.973 1.00 69.69 102 GLY A C 1
ATOM 769 O O . GLY A 1 102 ? -1.372 -22.309 -8.949 1.00 69.69 102 GLY A O 1
ATOM 770 N N . ASP A 1 103 ? -3.068 -21.169 -9.899 1.00 63.66 103 ASP A N 1
ATOM 771 C CA . ASP A 1 103 ? -2.256 -20.563 -10.940 1.00 63.66 103 ASP A CA 1
ATOM 772 C C . ASP A 1 103 ? -1.376 -19.435 -10.390 1.00 63.66 103 ASP A C 1
ATOM 774 O O . ASP A 1 103 ? -1.819 -18.359 -9.984 1.00 63.66 103 ASP A O 1
ATOM 778 N N . MET A 1 104 ? -0.071 -19.679 -10.419 1.00 61.56 104 MET A N 1
ATOM 779 C CA . MET A 1 104 ? 0.948 -18.724 -10.002 1.00 61.56 104 MET A CA 1
ATOM 780 C C . MET A 1 104 ? 1.292 -17.715 -11.114 1.00 61.56 104 MET A C 1
ATOM 782 O O . MET A 1 104 ? 2.123 -16.841 -10.908 1.00 61.56 104 MET A O 1
ATOM 786 N N . ARG A 1 105 ? 0.676 -17.794 -12.298 1.00 53.59 105 ARG A N 1
ATOM 787 C CA . ARG A 1 105 ? 1.025 -17.000 -13.489 1.00 53.59 105 ARG A CA 1
ATOM 788 C C . ARG A 1 105 ? 0.426 -15.580 -13.534 1.00 53.59 105 ARG A C 1
ATOM 790 O O . ARG A 1 105 ? 0.707 -14.846 -14.479 1.00 53.59 105 ARG A O 1
ATOM 797 N N . GLY A 1 106 ? -0.303 -15.123 -12.514 1.00 58.44 106 GLY A N 1
ATOM 798 C CA . GLY A 1 106 ? -0.851 -13.752 -12.475 1.00 58.44 106 GLY A CA 1
ATOM 799 C C . GLY A 1 106 ? -1.673 -13.366 -13.730 1.00 58.44 106 GLY A C 1
ATOM 800 O O . GLY A 1 106 ? -2.112 -14.250 -14.457 1.00 58.44 106 GLY A O 1
ATOM 801 N N . ASP A 1 107 ? -1.861 -12.066 -14.028 1.00 51.34 107 ASP A N 1
ATOM 802 C CA . ASP A 1 107 ? -2.573 -11.608 -15.255 1.00 51.34 107 ASP A CA 1
ATOM 803 C C . ASP A 1 107 ? -1.654 -11.083 -16.379 1.00 51.34 107 ASP A C 1
ATOM 805 O O . ASP A 1 107 ? -2.133 -10.514 -17.360 1.00 51.34 107 ASP A O 1
ATOM 809 N N . LEU A 1 108 ? -0.333 -11.296 -16.325 1.00 45.94 108 LEU A N 1
ATOM 810 C CA . LEU A 1 108 ? 0.552 -10.898 -17.442 1.00 45.94 108 LEU A CA 1
ATOM 811 C C . LEU A 1 108 ? 0.274 -11.663 -18.757 1.00 45.94 108 LEU A C 1
ATOM 813 O O . LEU A 1 108 ? 0.834 -11.318 -19.797 1.00 45.94 108 LEU A O 1
ATOM 817 N N . ALA A 1 109 ? -0.615 -12.660 -18.731 1.00 42.44 109 ALA A N 1
ATOM 818 C CA . ALA A 1 109 ? -1.127 -13.351 -19.909 1.00 42.44 109 ALA A CA 1
ATOM 819 C C . ALA A 1 109 ? -2.192 -12.560 -20.705 1.00 42.44 109 ALA A C 1
ATOM 821 O O . ALA A 1 109 ? -2.461 -12.918 -21.849 1.00 42.44 109 ALA A O 1
ATOM 822 N N . PHE A 1 110 ? -2.760 -11.473 -20.167 1.00 48.25 110 PHE A N 1
ATOM 823 C CA . PHE A 1 110 ? -3.870 -10.746 -20.800 1.00 48.25 110 PHE A CA 1
ATOM 824 C C . PHE A 1 110 ? -3.445 -9.327 -21.201 1.00 48.25 110 PHE A C 1
ATOM 826 O O . PHE A 1 110 ? -3.765 -8.334 -20.555 1.00 48.25 110 PHE A O 1
ATOM 833 N N . SER A 1 111 ? -2.672 -9.223 -22.290 1.00 46.09 111 SER A N 1
ATOM 834 C CA . SER A 1 111 ? -2.223 -7.932 -22.838 1.00 46.09 111 SER A CA 1
ATOM 835 C C . SER A 1 111 ? -3.270 -7.212 -23.696 1.00 46.09 111 SER A C 1
ATOM 837 O O . SER A 1 111 ? -2.956 -6.164 -24.257 1.00 46.09 111 SER A O 1
ATOM 839 N N . GLU A 1 112 ? -4.466 -7.777 -23.868 1.00 45.53 112 GLU A N 1
ATOM 840 C CA . GLU A 1 112 ? -5.412 -7.340 -24.907 1.00 45.53 112 GLU A CA 1
ATOM 841 C C . GLU A 1 112 ? -6.405 -6.260 -24.432 1.00 45.53 112 GLU A C 1
ATOM 843 O O . GLU A 1 112 ? -6.863 -5.474 -25.257 1.00 45.53 112 GLU A O 1
ATOM 848 N N . ASP A 1 113 ? -6.613 -6.098 -23.117 1.00 48.31 113 ASP A N 1
ATOM 849 C CA . ASP A 1 113 ? -7.627 -5.179 -22.556 1.00 48.31 113 ASP A CA 1
ATOM 850 C C . ASP A 1 113 ? -7.074 -3.866 -21.961 1.00 48.31 113 ASP A C 1
ATOM 852 O O . ASP A 1 113 ? -7.809 -3.061 -21.381 1.00 48.31 113 ASP A O 1
ATOM 856 N N . LEU A 1 114 ? -5.770 -3.596 -22.088 1.00 57.69 114 LEU A N 1
ATOM 857 C CA . LEU A 1 114 ? -5.176 -2.361 -21.559 1.00 57.69 114 LEU A CA 1
ATOM 858 C C . LEU A 1 114 ? -5.684 -1.140 -22.336 1.00 57.69 114 LEU A C 1
ATOM 860 O O . LEU A 1 114 ? -5.247 -0.906 -23.453 1.00 57.69 114 LEU A O 1
ATOM 864 N N . GLN A 1 115 ? -6.540 -0.302 -21.751 1.00 58.16 115 GLN A N 1
ATOM 865 C CA . GLN A 1 115 ? -7.166 0.814 -22.483 1.00 58.16 115 GLN A CA 1
ATOM 866 C C . GLN A 1 115 ? -6.205 1.970 -22.833 1.00 58.16 115 GLN A C 1
ATOM 868 O O . GLN A 1 115 ? -6.450 2.710 -23.786 1.00 58.16 115 GLN A O 1
ATOM 873 N N . HIS A 1 116 ? -5.099 2.149 -22.093 1.00 69.31 116 HIS A N 1
ATOM 874 C CA . HIS A 1 116 ? -4.217 3.307 -22.275 1.00 69.31 116 HIS A CA 1
ATOM 875 C C . HIS A 1 116 ? -3.006 3.017 -23.197 1.00 69.31 116 HIS A C 1
ATOM 877 O O . HIS A 1 116 ? -2.158 2.189 -22.843 1.00 69.31 116 HIS A O 1
ATOM 883 N N . PRO A 1 117 ? -2.800 3.771 -24.302 1.00 73.81 117 PRO A N 1
ATOM 884 C CA . PRO A 1 117 ? -1.713 3.529 -25.264 1.00 73.81 117 PRO A CA 1
ATOM 885 C C . PRO A 1 117 ? -0.296 3.544 -24.669 1.00 73.81 117 PRO A C 1
ATOM 887 O O . PRO A 1 117 ? 0.570 2.785 -25.102 1.00 73.81 117 PRO A O 1
ATOM 890 N N . LEU A 1 118 ? -0.039 4.396 -23.666 1.00 75.56 118 LEU A N 1
ATOM 891 C CA . LEU A 1 118 ? 1.240 4.403 -22.935 1.00 75.56 118 LEU A CA 1
ATOM 892 C C . LEU A 1 118 ? 1.470 3.100 -22.156 1.00 75.56 118 LEU A C 1
ATOM 894 O O . LEU A 1 118 ? 2.573 2.565 -22.202 1.00 75.56 118 LEU A O 1
ATOM 898 N N . LEU A 1 119 ? 0.449 2.584 -21.465 1.00 73.31 119 LEU A N 1
ATOM 899 C CA . LEU A 1 119 ? 0.567 1.357 -20.675 1.00 73.31 119 LEU A CA 1
ATOM 900 C C . LEU A 1 119 ? 0.759 0.146 -21.588 1.00 73.31 119 LEU A C 1
ATOM 902 O O . LEU A 1 119 ? 1.646 -0.660 -21.332 1.00 73.31 119 LEU A O 1
ATOM 906 N N . GLN A 1 120 ? 0.036 0.088 -22.711 1.00 73.88 120 GLN A N 1
ATOM 907 C CA . GLN A 1 120 ? 0.276 -0.902 -23.766 1.00 73.88 120 GLN A CA 1
ATOM 908 C C . GLN A 1 120 ? 1.710 -0.827 -24.316 1.00 73.88 120 GLN A C 1
ATOM 910 O O . GLN A 1 120 ? 2.360 -1.846 -24.530 1.00 73.88 120 GLN A O 1
ATOM 915 N N . ALA A 1 121 ? 2.229 0.383 -24.560 1.00 75.94 121 ALA A N 1
ATOM 916 C CA . ALA A 1 121 ? 3.581 0.566 -25.087 1.00 75.94 121 ALA A CA 1
ATOM 917 C C . ALA A 1 121 ? 4.673 0.175 -24.079 1.00 75.94 121 ALA A C 1
ATOM 919 O O . ALA A 1 121 ? 5.722 -0.313 -24.492 1.00 75.94 121 ALA A O 1
ATOM 920 N N . LEU A 1 122 ? 4.425 0.378 -22.785 1.00 75.62 122 LEU A N 1
ATOM 921 C CA . LEU A 1 122 ? 5.302 -0.043 -21.691 1.00 75.62 122 LEU A CA 1
ATOM 922 C C . LEU A 1 122 ? 5.243 -1.564 -21.468 1.00 75.62 122 LEU A C 1
ATOM 924 O O . LEU A 1 122 ? 6.258 -2.184 -21.160 1.00 75.62 122 LEU A O 1
ATOM 928 N N . HIS A 1 123 ? 4.077 -2.165 -21.705 1.00 69.38 123 HIS A N 1
ATOM 929 C CA . HIS A 1 123 ? 3.803 -3.600 -21.657 1.00 69.38 123 HIS A CA 1
ATOM 930 C C . HIS A 1 123 ? 3.837 -4.244 -23.067 1.00 69.38 123 HIS A C 1
ATOM 932 O O . HIS A 1 123 ? 2.963 -5.017 -23.456 1.00 69.38 123 HIS A O 1
ATOM 938 N N . ASN A 1 124 ? 4.817 -3.878 -23.901 1.00 65.50 124 ASN A N 1
ATOM 939 C CA . ASN A 1 124 ? 4.840 -4.270 -25.316 1.00 65.50 124 ASN A CA 1
ATOM 940 C C . ASN A 1 124 ? 5.361 -5.707 -25.525 1.00 65.50 124 ASN A C 1
ATOM 942 O O . ASN A 1 124 ? 6.570 -5.945 -25.491 1.00 65.50 124 ASN A O 1
ATOM 946 N N . LYS A 1 125 ? 4.440 -6.639 -25.807 1.00 56.31 125 LYS A N 1
ATOM 947 C CA . LYS A 1 125 ? 4.695 -8.075 -26.027 1.00 56.31 125 LYS A CA 1
ATOM 948 C C . LYS A 1 125 ? 5.658 -8.385 -27.200 1.00 56.31 125 LYS A C 1
ATOM 950 O O . LYS A 1 125 ? 6.631 -9.090 -26.963 1.00 56.31 125 LYS A O 1
ATOM 955 N N . PRO A 1 126 ? 5.520 -7.813 -28.412 1.00 56.22 126 PRO A N 1
ATOM 956 C CA . PRO A 1 126 ? 6.503 -8.015 -29.489 1.00 56.22 126 PRO A CA 1
ATOM 957 C C . PRO A 1 126 ? 7.926 -7.531 -29.178 1.00 56.22 126 PRO A C 1
ATOM 959 O O . PRO A 1 126 ? 8.907 -8.097 -29.661 1.00 56.22 126 PRO A O 1
ATOM 962 N N . ILE A 1 127 ? 8.069 -6.457 -28.396 1.00 55.09 127 ILE A N 1
ATOM 963 C CA . ILE A 1 127 ? 9.393 -5.983 -27.967 1.00 55.09 127 ILE A CA 1
ATOM 964 C C . ILE A 1 127 ? 9.936 -6.896 -26.876 1.00 55.09 127 ILE A C 1
ATOM 966 O O . ILE A 1 127 ? 11.102 -7.270 -26.962 1.00 55.09 127 ILE A O 1
ATOM 970 N N . PHE A 1 128 ? 9.099 -7.322 -25.927 1.00 56.28 128 PHE A N 1
ATOM 971 C CA . PHE A 1 128 ? 9.430 -8.396 -24.993 1.00 56.28 128 PHE A CA 1
ATOM 972 C C . PHE A 1 128 ? 9.923 -9.647 -25.735 1.00 56.28 128 PHE A C 1
ATOM 974 O O . PHE A 1 128 ? 10.993 -10.137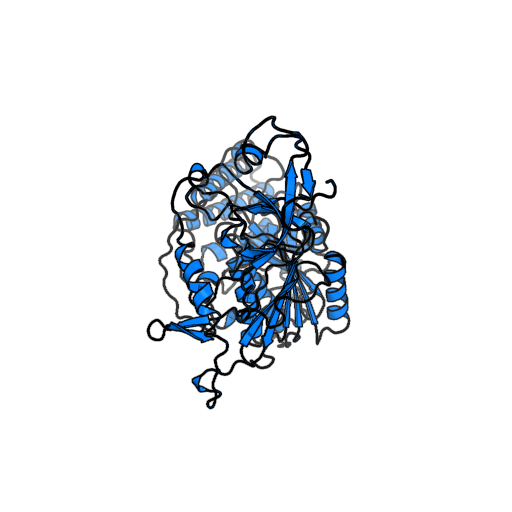 -25.419 1.00 56.28 128 PHE A O 1
ATOM 981 N N . GLU A 1 129 ? 9.258 -10.090 -26.799 1.00 52.84 129 GLU A N 1
ATOM 982 C CA . GLU A 1 129 ? 9.695 -11.233 -27.610 1.00 52.84 129 GLU A CA 1
ATOM 983 C C . GLU A 1 129 ? 11.048 -10.989 -28.315 1.00 52.84 129 GLU A C 1
ATOM 985 O O . GLU A 1 129 ? 11.926 -11.852 -28.298 1.00 52.84 129 GLU A O 1
ATOM 990 N N . LYS A 1 130 ? 11.267 -9.796 -28.891 1.00 53.84 130 LYS A N 1
ATOM 991 C CA . LYS A 1 130 ? 12.487 -9.464 -29.658 1.00 53.84 130 LYS A CA 1
ATOM 992 C C . LYS A 1 130 ? 13.718 -9.116 -28.814 1.00 53.84 130 LYS A C 1
ATOM 994 O O . LYS A 1 130 ? 14.830 -9.432 -29.223 1.00 53.84 130 LYS A O 1
ATOM 999 N N . THR A 1 131 ? 13.561 -8.460 -27.659 1.00 51.44 131 THR A N 1
ATOM 1000 C CA . THR A 1 131 ? 14.703 -8.101 -26.782 1.00 51.44 131 THR A CA 1
ATOM 1001 C C . THR A 1 131 ? 15.189 -9.263 -25.916 1.00 51.44 131 THR A C 1
ATOM 1003 O O . THR A 1 131 ? 16.238 -9.159 -25.286 1.00 51.44 131 THR A O 1
ATOM 1006 N N . PHE A 1 132 ? 14.451 -10.369 -25.860 1.00 51.62 132 PHE A N 1
ATOM 1007 C CA . PHE A 1 132 ? 14.614 -11.375 -24.811 1.00 51.62 132 PHE A CA 1
ATOM 1008 C C . PHE A 1 132 ? 15.245 -12.692 -25.282 1.00 51.62 132 PHE A C 1
ATOM 1010 O O . PHE A 1 132 ? 15.405 -13.617 -24.493 1.00 51.62 132 PHE A O 1
ATOM 1017 N N . LEU A 1 133 ? 15.700 -12.775 -26.535 1.00 44.47 133 LEU A N 1
ATOM 1018 C CA . LEU A 1 133 ? 16.296 -14.002 -27.074 1.00 44.47 133 LEU A CA 1
ATOM 1019 C C . LEU A 1 133 ? 17.751 -14.281 -26.658 1.00 44.47 133 LEU A C 1
ATOM 1021 O O . LEU A 1 133 ? 18.297 -15.275 -27.126 1.00 44.47 133 LEU A O 1
ATOM 1025 N N . ASN A 1 134 ? 18.421 -13.478 -25.812 1.00 46.75 134 ASN A N 1
ATOM 1026 C CA . ASN A 1 134 ? 19.855 -13.741 -25.594 1.00 46.75 134 ASN A CA 1
ATOM 1027 C C . ASN A 1 134 ? 20.519 -13.331 -24.271 1.00 46.75 134 ASN A C 1
ATOM 1029 O O . ASN A 1 134 ? 21.672 -12.905 -24.266 1.00 46.75 134 ASN A O 1
ATOM 1033 N N . LEU A 1 135 ? 19.876 -13.535 -23.118 1.00 43.75 135 LEU A N 1
ATOM 1034 C CA . LEU A 1 135 ? 20.599 -13.489 -21.837 1.00 43.75 135 LEU A CA 1
ATOM 1035 C C . LEU A 1 135 ? 20.251 -14.707 -20.967 1.00 43.75 135 LEU A C 1
ATOM 1037 O O . LEU A 1 135 ? 19.303 -14.688 -20.189 1.00 43.75 135 LEU A O 1
ATOM 1041 N N . LYS A 1 136 ? 21.091 -15.750 -21.083 1.00 41.41 136 LYS A N 1
ATOM 1042 C CA . LYS A 1 136 ? 21.088 -17.037 -20.341 1.00 41.41 136 LYS A CA 1
ATOM 1043 C C . LYS A 1 136 ? 20.206 -18.180 -20.872 1.00 41.41 136 LYS A C 1
ATOM 1045 O O . LYS A 1 136 ? 19.866 -19.070 -20.100 1.00 41.41 136 LYS A O 1
ATOM 1050 N N . GLY A 1 137 ? 19.862 -18.195 -22.161 1.00 44.41 137 GLY A N 1
ATOM 1051 C CA . GLY A 1 137 ? 19.217 -19.365 -22.778 1.00 44.41 137 GLY A CA 1
ATOM 1052 C C . GLY A 1 137 ? 17.801 -19.676 -22.274 1.00 44.41 137 GLY A C 1
ATOM 1053 O O . GLY A 1 137 ? 17.351 -20.805 -22.424 1.00 44.41 137 GLY A O 1
ATOM 1054 N N . ARG A 1 138 ? 17.104 -18.700 -21.677 1.00 47.50 138 ARG A N 1
ATOM 1055 C CA . ARG A 1 138 ? 15.671 -18.812 -21.360 1.00 47.50 138 ARG A CA 1
ATOM 1056 C C . ARG A 1 138 ? 14.867 -18.344 -22.564 1.00 47.50 138 ARG A C 1
ATOM 1058 O O . ARG A 1 138 ? 15.112 -17.240 -23.050 1.00 47.50 138 ARG A O 1
ATOM 1065 N N . ARG A 1 139 ? 13.964 -19.185 -23.067 1.00 46.50 139 ARG A N 1
ATOM 1066 C CA . ARG A 1 139 ? 13.183 -18.899 -24.273 1.00 46.50 139 ARG A CA 1
ATOM 1067 C C . ARG A 1 139 ? 11.908 -18.163 -23.894 1.00 46.50 139 ARG A C 1
ATOM 1069 O O . ARG A 1 139 ? 11.317 -18.416 -22.852 1.00 46.50 139 ARG A O 1
ATOM 1076 N N . VAL A 1 140 ? 11.458 -17.263 -24.762 1.00 42.53 140 VAL A N 1
ATOM 1077 C CA . VAL A 1 140 ? 10.147 -16.603 -24.622 1.00 42.53 140 VAL A CA 1
ATOM 1078 C C . VAL A 1 140 ? 9.014 -17.642 -24.649 1.00 42.53 140 VAL A C 1
ATOM 1080 O O . VAL A 1 140 ? 7.998 -17.494 -23.980 1.00 42.53 140 VAL A O 1
ATOM 1083 N N . GLU A 1 141 ? 9.251 -18.756 -25.335 1.00 45.84 141 GLU A N 1
ATOM 1084 C CA . GLU A 1 141 ? 8.433 -19.970 -25.346 1.00 45.84 141 GLU A CA 1
ATOM 1085 C C . GLU A 1 141 ? 8.224 -20.582 -23.949 1.00 45.84 141 GLU A C 1
ATOM 1087 O O . GLU A 1 141 ? 7.146 -21.099 -23.686 1.00 45.84 141 GLU A O 1
ATOM 1092 N N . ASP A 1 142 ? 9.183 -20.461 -23.021 1.00 50.38 142 ASP A N 1
ATOM 1093 C CA . ASP A 1 142 ? 9.018 -20.925 -21.631 1.00 50.38 142 ASP A CA 1
ATOM 1094 C C . ASP A 1 142 ? 7.959 -20.097 -20.869 1.00 50.38 142 ASP A C 1
ATOM 1096 O O . ASP A 1 142 ? 7.439 -20.537 -19.844 1.00 50.38 142 ASP A O 1
ATOM 1100 N N . PHE A 1 143 ? 7.643 -18.895 -21.369 1.00 48.00 143 PHE A N 1
ATOM 1101 C CA . PHE A 1 143 ? 6.609 -18.002 -20.842 1.00 48.00 143 PHE A CA 1
ATOM 1102 C C . PHE A 1 143 ? 5.288 -18.112 -21.621 1.00 48.00 143 PHE A C 1
ATOM 1104 O O . PHE A 1 143 ? 4.225 -17.994 -21.019 1.00 48.00 143 PHE A O 1
ATOM 1111 N N . LEU A 1 144 ? 5.344 -18.322 -22.944 1.00 44.00 144 LEU A N 1
ATOM 1112 C CA . LEU A 1 144 ? 4.177 -18.333 -23.840 1.00 44.00 144 LEU A CA 1
ATOM 1113 C C . LEU A 1 144 ? 3.554 -19.723 -24.063 1.00 44.00 144 LEU A C 1
ATOM 1115 O O . LEU A 1 144 ? 2.357 -19.797 -24.314 1.00 44.00 144 LEU A O 1
ATOM 1119 N N . ASN A 1 145 ? 4.324 -20.814 -23.954 1.00 44.00 145 ASN A N 1
ATOM 1120 C CA . ASN A 1 145 ? 3.831 -22.192 -24.145 1.00 44.00 145 ASN A CA 1
ATOM 1121 C C . ASN A 1 145 ? 3.229 -22.798 -22.872 1.00 44.00 145 ASN A C 1
ATOM 1123 O O . ASN A 1 145 ? 2.974 -23.999 -22.800 1.00 44.00 145 ASN A O 1
ATOM 1127 N N . LEU A 1 146 ? 3.006 -21.980 -21.849 1.00 47.16 146 LEU A N 1
ATOM 1128 C CA . LEU A 1 146 ? 2.135 -22.340 -20.747 1.00 47.16 146 LEU A CA 1
ATOM 1129 C C . LEU A 1 146 ? 0.710 -22.337 -21.303 1.00 47.16 146 LEU A C 1
ATOM 1131 O O . LEU A 1 146 ? 0.033 -21.319 -21.203 1.00 47.16 146 LEU A O 1
ATOM 1135 N N . GLU A 1 147 ? 0.282 -23.444 -21.924 1.00 40.91 147 GLU A N 1
ATOM 1136 C CA . GLU A 1 147 ? -1.110 -23.647 -22.331 1.00 40.91 147 GLU A CA 1
ATOM 1137 C C . GLU A 1 147 ? -2.002 -23.209 -21.165 1.00 40.91 147 GLU A C 1
ATOM 1139 O O . GLU A 1 147 ? -1.862 -23.668 -20.025 1.00 40.91 147 GLU A O 1
ATOM 1144 N N . ILE A 1 148 ? -2.827 -22.199 -21.421 1.00 46.22 148 ILE A N 1
ATOM 1145 C CA . ILE A 1 148 ? -3.770 -21.663 -20.453 1.00 46.22 148 ILE A CA 1
ATOM 1146 C C . ILE A 1 148 ? -5.051 -22.442 -20.720 1.00 46.22 148 ILE A C 1
ATOM 1148 O O . ILE A 1 148 ? -5.694 -22.188 -21.741 1.00 46.22 148 ILE A O 1
ATOM 1152 N N . PRO A 1 149 ? -5.471 -23.374 -19.849 1.00 42.19 149 PRO A N 1
ATOM 1153 C CA . PRO A 1 149 ? -6.882 -23.674 -19.789 1.00 42.19 149 PRO A CA 1
ATOM 1154 C C . PRO A 1 149 ? -7.526 -22.382 -19.293 1.00 42.19 149 PRO A C 1
ATOM 1156 O O . PRO A 1 149 ? -7.496 -22.076 -18.103 1.00 42.19 149 PRO A O 1
ATOM 1159 N N . ILE A 1 150 ? -8.026 -21.567 -20.221 1.00 44.28 150 ILE A N 1
ATOM 1160 C CA . ILE A 1 150 ? -8.906 -20.456 -19.889 1.00 44.28 150 ILE A CA 1
ATOM 1161 C C . ILE A 1 150 ? -10.182 -21.131 -19.390 1.00 44.28 150 ILE A C 1
ATOM 1163 O O . ILE A 1 150 ? -11.092 -21.420 -20.163 1.00 44.28 150 ILE A O 1
ATOM 1167 N N . SER A 1 151 ? -10.225 -21.460 -18.099 1.00 47.44 151 SER A N 1
ATOM 1168 C CA . SER A 1 151 ? -11.507 -21.645 -17.442 1.00 47.44 151 SER A CA 1
ATOM 1169 C C . SER A 1 151 ? -12.180 -20.282 -17.496 1.00 47.44 151 SER A C 1
ATOM 1171 O O . SER A 1 151 ? -11.667 -19.314 -16.935 1.00 47.44 151 SER A O 1
ATOM 1173 N N . SER A 1 152 ? -13.300 -20.185 -18.209 1.00 50.41 152 SER A N 1
ATOM 1174 C CA . SER A 1 152 ? -14.092 -18.955 -18.300 1.00 50.41 152 SER A CA 1
ATOM 1175 C C . SER A 1 152 ? -14.587 -18.473 -16.930 1.00 50.41 152 SER A C 1
ATOM 1177 O O . SER A 1 152 ? -14.986 -17.321 -16.795 1.00 50.41 152 SER A O 1
ATOM 1179 N N . GLU A 1 153 ? -14.523 -19.330 -15.906 1.00 55.06 153 GLU A N 1
ATOM 1180 C CA . GLU A 1 153 ? -14.830 -19.001 -14.520 1.00 55.06 153 GLU A CA 1
ATOM 1181 C C . GLU A 1 153 ? -13.655 -19.416 -13.621 1.00 55.06 153 GLU A C 1
ATOM 1183 O O . GLU A 1 153 ? -13.380 -20.606 -13.441 1.00 55.06 153 GLU A O 1
ATOM 1188 N N . ARG A 1 154 ? -12.934 -18.440 -13.052 1.00 62.28 154 ARG A N 1
ATOM 1189 C CA . ARG A 1 154 ? -12.002 -18.724 -11.951 1.00 62.28 154 ARG A CA 1
ATOM 1190 C C . ARG A 1 154 ? -12.827 -19.136 -10.717 1.00 62.28 154 ARG A C 1
ATOM 1192 O O . ARG A 1 154 ? -13.808 -18.453 -10.404 1.00 62.28 154 ARG A O 1
ATOM 1199 N N . PRO A 1 155 ? -12.477 -20.230 -10.016 1.00 68.12 155 PRO A N 1
ATOM 1200 C CA . PRO A 1 155 ? -13.196 -20.680 -8.834 1.00 68.12 155 PRO A CA 1
ATOM 1201 C C . PRO A 1 155 ? -13.144 -19.606 -7.747 1.00 68.12 155 PRO A C 1
ATOM 1203 O O . PRO A 1 155 ? -12.074 -19.127 -7.377 1.00 68.12 155 PRO A O 1
ATOM 1206 N N . PHE A 1 156 ? -14.315 -19.241 -7.228 1.00 83.69 156 PHE A N 1
ATOM 1207 C CA . PHE A 1 156 ? -14.422 -18.307 -6.117 1.00 83.69 156 PHE A CA 1
ATOM 1208 C C . PHE A 1 156 ? -14.168 -19.025 -4.786 1.00 83.69 156 PHE A C 1
ATOM 1210 O O . PHE A 1 156 ? -14.949 -19.883 -4.370 1.00 83.69 156 PHE A O 1
ATOM 1217 N N . THR A 1 157 ? -13.112 -18.624 -4.088 1.00 86.00 157 THR A N 1
ATOM 1218 C CA . THR A 1 157 ? -12.791 -19.036 -2.724 1.00 86.00 157 THR A CA 1
ATOM 1219 C C . THR A 1 157 ? -13.069 -17.886 -1.768 1.00 86.00 157 THR A C 1
ATOM 1221 O O . THR A 1 157 ? -12.536 -16.788 -1.902 1.00 86.00 157 THR A O 1
ATOM 1224 N N . LYS A 1 158 ? -13.897 -18.139 -0.755 1.00 89.56 158 LYS A N 1
ATOM 1225 C CA . LYS A 1 158 ? -14.208 -17.140 0.269 1.00 89.56 158 LYS A CA 1
ATOM 1226 C C . LYS A 1 158 ? -12.963 -16.827 1.111 1.00 89.56 158 LYS A C 1
ATOM 1228 O O . LYS A 1 158 ? -12.319 -17.749 1.609 1.00 89.56 158 LYS A O 1
ATOM 1233 N N . LEU A 1 159 ? -12.663 -15.545 1.337 1.00 93.31 159 LEU A N 1
ATOM 1234 C CA . LEU A 1 159 ? -11.588 -15.140 2.252 1.00 93.31 159 LEU A CA 1
ATOM 1235 C C . LEU A 1 159 ? -11.936 -15.543 3.698 1.00 93.31 159 LEU A C 1
ATOM 1237 O O . LEU A 1 159 ? -13.110 -15.482 4.082 1.00 93.31 159 LEU A O 1
ATOM 1241 N N . PRO A 1 160 ? -10.953 -15.929 4.531 1.00 94.19 160 PRO A N 1
ATOM 1242 C CA . PRO A 1 160 ? -11.200 -16.263 5.932 1.00 94.19 160 PRO A CA 1
ATOM 1243 C C . PRO A 1 160 ? -11.701 -15.041 6.721 1.00 94.19 160 PRO A C 1
ATOM 1245 O O . PRO A 1 160 ? -11.440 -13.911 6.327 1.00 94.19 160 PRO A O 1
ATOM 1248 N N . PRO A 1 161 ? -12.422 -15.219 7.839 1.00 95.06 161 PRO A N 1
ATOM 1249 C CA . PRO A 1 161 ? -13.024 -14.121 8.595 1.00 95.06 161 PRO A CA 1
ATOM 1250 C C . PRO A 1 161 ? -12.023 -13.222 9.336 1.00 95.06 161 PRO A C 1
ATOM 1252 O O . PRO A 1 161 ? -12.391 -12.097 9.683 1.00 95.06 161 PRO A O 1
ATOM 1255 N N . THR A 1 162 ? -10.798 -13.679 9.603 1.00 96.75 162 THR A N 1
ATOM 1256 C CA . THR A 1 162 ? -9.786 -12.895 10.325 1.00 96.75 162 THR A CA 1
ATOM 1257 C C . THR A 1 162 ? -8.583 -12.619 9.438 1.00 96.75 162 THR A C 1
ATOM 1259 O O . THR A 1 162 ? -7.963 -13.547 8.916 1.00 96.75 162 THR A O 1
ATOM 1262 N N . PHE A 1 163 ? -8.228 -11.342 9.314 1.00 97.69 163 PHE A N 1
ATOM 1263 C CA . PHE A 1 163 ? -7.094 -10.890 8.521 1.00 97.69 163 PHE A CA 1
ATOM 1264 C C . PHE A 1 163 ? -6.028 -10.230 9.391 1.00 97.69 163 PHE A C 1
ATOM 1266 O O . PHE A 1 163 ? -6.265 -9.189 10.003 1.00 97.69 163 PHE A O 1
ATOM 1273 N N . TYR A 1 164 ? -4.843 -10.822 9.424 1.00 97.44 164 TYR A N 1
ATOM 1274 C CA . TYR A 1 164 ? -3.637 -10.225 9.975 1.00 97.44 164 TYR A CA 1
ATOM 1275 C C . TYR A 1 164 ? -2.834 -9.600 8.840 1.00 97.44 164 TYR A C 1
ATOM 1277 O O . TYR A 1 164 ? -2.546 -10.264 7.846 1.00 97.44 164 TYR A O 1
ATOM 1285 N N . ILE A 1 165 ? -2.450 -8.336 8.993 1.00 96.19 165 ILE A N 1
ATOM 1286 C CA . ILE A 1 165 ? -1.562 -7.667 8.048 1.00 96.19 165 ILE A CA 1
ATOM 1287 C C . ILE A 1 165 ? -0.386 -7.026 8.776 1.00 96.19 165 ILE A C 1
ATOM 1289 O O . ILE A 1 165 ? -0.560 -6.296 9.750 1.00 96.19 165 ILE A O 1
ATOM 1293 N N . GLN A 1 166 ? 0.821 -7.313 8.308 1.00 93.94 166 GLN A N 1
ATOM 1294 C CA . GLN A 1 166 ? 2.057 -6.708 8.780 1.00 93.94 166 GLN A CA 1
ATOM 1295 C C . GLN A 1 166 ? 2.515 -5.649 7.771 1.00 93.94 166 GLN A C 1
ATOM 1297 O O . GLN A 1 166 ? 2.656 -5.939 6.584 1.00 93.94 166 GLN A O 1
ATOM 1302 N N . LEU A 1 167 ? 2.738 -4.424 8.249 1.00 92.06 167 LEU A N 1
ATOM 1303 C CA . LEU A 1 167 ? 3.101 -3.263 7.434 1.00 92.06 167 LEU A CA 1
ATOM 1304 C C . LEU A 1 167 ? 4.351 -2.562 7.980 1.00 92.06 167 LEU A C 1
ATOM 1306 O O . LEU A 1 167 ? 4.643 -2.608 9.181 1.00 92.06 167 LEU A O 1
ATOM 1310 N N . ASP A 1 168 ? 5.058 -1.842 7.108 1.00 86.75 168 ASP A N 1
ATOM 1311 C CA . ASP A 1 168 ? 6.105 -0.913 7.538 1.00 86.75 168 ASP A CA 1
ATOM 1312 C C . ASP A 1 168 ? 5.518 0.311 8.268 1.00 86.75 168 ASP A C 1
ATOM 1314 O O . ASP A 1 168 ? 4.410 0.779 7.997 1.00 86.75 168 ASP A O 1
ATOM 1318 N N . ASN A 1 169 ? 6.276 0.857 9.215 1.00 86.00 169 ASN A N 1
ATOM 1319 C CA . ASN A 1 169 ? 5.903 1.990 10.062 1.00 86.00 169 ASN A CA 1
ATOM 1320 C C . ASN A 1 169 ? 6.240 3.333 9.396 1.00 86.00 169 ASN A C 1
ATOM 1322 O O . ASN A 1 169 ? 6.721 4.277 10.023 1.00 86.00 169 ASN A O 1
ATOM 1326 N N . SER A 1 170 ? 5.962 3.415 8.097 1.00 84.50 170 SER A N 1
ATOM 1327 C CA . SER A 1 170 ? 6.079 4.628 7.298 1.00 84.50 170 SER A CA 1
ATOM 1328 C C . SER A 1 170 ? 4.764 5.397 7.315 1.00 84.50 170 SER A C 1
ATOM 1330 O O . SER A 1 170 ? 3.750 4.938 6.784 1.00 84.50 170 SER A O 1
ATOM 1332 N N . GLY A 1 171 ? 4.781 6.607 7.877 1.00 83.50 171 GLY A N 1
ATOM 1333 C CA . GLY A 1 171 ? 3.616 7.499 7.895 1.00 83.50 171 GLY A CA 1
ATOM 1334 C C . GLY A 1 171 ? 3.197 8.014 6.513 1.00 83.50 171 GLY A C 1
ATOM 1335 O O . GLY A 1 171 ? 2.094 8.531 6.368 1.00 83.50 171 GLY A O 1
ATOM 1336 N N . LYS A 1 172 ? 4.054 7.872 5.493 1.00 82.88 172 LYS A N 1
ATOM 1337 C CA . LYS A 1 172 ? 3.768 8.330 4.129 1.00 82.88 172 LYS A CA 1
ATOM 1338 C C . LYS A 1 172 ? 2.885 7.345 3.364 1.00 82.88 172 LYS A C 1
ATOM 1340 O O . LYS A 1 172 ? 1.896 7.763 2.773 1.00 82.88 172 LYS A O 1
ATOM 1345 N N . ASP A 1 173 ? 3.233 6.061 3.408 1.00 82.12 173 ASP A N 1
ATOM 1346 C CA . ASP A 1 173 ? 2.623 5.039 2.547 1.00 82.12 173 ASP A CA 1
ATOM 1347 C C . ASP A 1 173 ? 1.704 4.089 3.336 1.00 82.12 173 ASP A C 1
ATOM 1349 O O . ASP A 1 173 ? 0.636 3.727 2.847 1.00 82.12 173 ASP A O 1
ATOM 1353 N N . ASN A 1 174 ? 2.061 3.741 4.580 1.00 89.00 174 ASN A N 1
ATOM 1354 C CA . ASN A 1 174 ? 1.462 2.604 5.290 1.00 89.00 174 ASN A CA 1
ATOM 1355 C C . ASN A 1 174 ? 0.708 3.009 6.562 1.00 89.00 174 ASN A C 1
ATOM 1357 O O . ASN A 1 174 ? -0.496 2.806 6.674 1.00 89.00 174 ASN A O 1
ATOM 1361 N N . LYS A 1 175 ? 1.383 3.627 7.533 1.00 89.50 175 LYS A N 1
ATOM 1362 C CA . LYS A 1 175 ? 0.795 3.975 8.833 1.00 89.50 175 LYS A CA 1
ATOM 1363 C C . LYS A 1 175 ? 0.164 5.364 8.819 1.00 89.50 175 LYS A C 1
ATOM 1365 O O . LYS A 1 175 ? 0.641 6.302 9.454 1.00 89.50 175 LYS A O 1
ATOM 1370 N N . ASN A 1 176 ? -0.909 5.497 8.053 1.00 89.81 176 ASN A N 1
ATOM 1371 C CA . ASN A 1 176 ? -1.638 6.747 7.855 1.00 89.81 176 ASN A CA 1
ATOM 1372 C C . ASN A 1 176 ? -3.152 6.522 7.906 1.00 89.81 176 ASN A C 1
ATOM 1374 O O . ASN A 1 176 ? -3.633 5.394 7.813 1.00 89.81 176 ASN A O 1
ATOM 1378 N N . TRP A 1 177 ? -3.906 7.616 8.023 1.00 89.81 177 TRP A N 1
ATOM 1379 C CA . TRP A 1 177 ? -5.362 7.576 8.164 1.00 89.81 177 TRP A CA 1
ATOM 1380 C C . TRP A 1 177 ? -6.067 6.840 7.017 1.00 89.81 177 TRP A C 1
ATOM 1382 O O . TRP A 1 177 ? -7.074 6.188 7.264 1.00 89.81 177 TRP A O 1
ATOM 1392 N N . ALA A 1 178 ? -5.554 6.916 5.783 1.00 90.25 178 ALA A N 1
ATOM 1393 C CA . ALA A 1 178 ? -6.220 6.337 4.620 1.00 90.25 178 ALA A CA 1
ATOM 1394 C C . ALA A 1 178 ? -6.126 4.809 4.639 1.00 90.25 178 ALA A C 1
ATOM 1396 O O . ALA A 1 178 ? -7.128 4.134 4.426 1.00 90.25 178 ALA A O 1
ATOM 1397 N N . VAL A 1 179 ? -4.954 4.260 4.977 1.00 93.62 179 VAL A N 1
ATOM 1398 C CA . VAL A 1 179 ? -4.793 2.809 5.160 1.00 93.62 179 VAL A CA 1
ATOM 1399 C C . VAL A 1 179 ? -5.647 2.317 6.327 1.00 93.62 179 VAL A C 1
ATOM 1401 O O . VAL A 1 179 ? -6.357 1.329 6.180 1.00 93.62 179 VAL A O 1
ATOM 1404 N N . MET A 1 180 ? -5.656 3.027 7.460 1.00 94.00 180 MET A N 1
ATOM 1405 C CA . MET A 1 180 ? -6.497 2.645 8.603 1.00 94.00 180 MET A CA 1
ATOM 1406 C C . MET A 1 180 ? -7.990 2.684 8.259 1.00 94.00 180 MET A C 1
ATOM 1408 O O . MET A 1 180 ? -8.738 1.783 8.638 1.00 94.00 180 MET A O 1
ATOM 1412 N N . ALA A 1 181 ? -8.426 3.699 7.508 1.00 92.06 181 ALA A N 1
ATOM 1413 C CA . ALA A 1 181 ? -9.787 3.780 7.001 1.00 92.06 181 ALA A CA 1
ATOM 1414 C C . ALA A 1 181 ? -10.093 2.580 6.099 1.00 92.06 181 ALA A C 1
ATOM 1416 O O . ALA A 1 181 ? -11.092 1.912 6.322 1.00 92.06 181 ALA A O 1
ATOM 1417 N N . PHE A 1 182 ? -9.218 2.251 5.145 1.00 94.06 182 PHE A N 1
ATOM 1418 C CA . PHE A 1 182 ? -9.416 1.112 4.242 1.00 94.06 182 PHE A CA 1
ATOM 1419 C C . PHE A 1 182 ? -9.578 -0.208 5.000 1.00 94.06 182 PHE A C 1
ATOM 1421 O O . PHE A 1 182 ? -10.524 -0.955 4.752 1.00 94.06 182 PHE A O 1
ATOM 1428 N N . LEU A 1 183 ? -8.712 -0.468 5.981 1.00 95.88 183 LEU A N 1
ATOM 1429 C CA . LEU A 1 183 ? -8.788 -1.673 6.808 1.00 95.88 183 LEU A CA 1
ATOM 1430 C C . LEU A 1 183 ? -10.074 -1.726 7.644 1.00 95.88 183 LEU A C 1
ATOM 1432 O O . LEU A 1 183 ? -10.671 -2.793 7.790 1.00 95.88 183 LEU A O 1
ATOM 1436 N N . SER A 1 184 ? -10.537 -0.579 8.148 1.00 93.12 184 SER A N 1
ATOM 1437 C CA . SER A 1 184 ? -11.853 -0.480 8.781 1.00 93.12 184 SER A CA 1
ATOM 1438 C C . SER A 1 184 ? -12.982 -0.756 7.788 1.00 93.12 184 SER A C 1
ATOM 1440 O O . SER A 1 184 ? -13.928 -1.455 8.139 1.00 93.12 184 SER A O 1
ATOM 1442 N N . GLU A 1 185 ? -12.893 -0.252 6.554 1.00 90.44 185 GLU A N 1
ATOM 1443 C CA . GLU A 1 185 ? -13.928 -0.434 5.534 1.00 90.44 185 GLU A CA 1
ATOM 1444 C C . GLU A 1 185 ? -14.088 -1.900 5.121 1.00 90.44 185 GLU A C 1
ATOM 1446 O O . GLU A 1 185 ? -15.211 -2.350 4.908 1.00 90.44 185 GLU A O 1
ATOM 1451 N N . LEU A 1 186 ? -12.998 -2.675 5.088 1.00 93.25 186 LEU A N 1
ATOM 1452 C CA . LEU A 1 186 ? -13.061 -4.122 4.851 1.00 93.25 186 LEU A CA 1
ATOM 1453 C C . LEU A 1 186 ? -13.925 -4.846 5.898 1.00 93.25 186 LEU A C 1
ATOM 1455 O O . LEU A 1 186 ? -14.672 -5.762 5.555 1.00 93.25 186 LEU A O 1
ATOM 1459 N N . VAL A 1 187 ? -13.861 -4.420 7.163 1.00 92.81 187 VAL A N 1
ATOM 1460 C CA . VAL A 1 187 ? -14.707 -4.966 8.237 1.00 92.81 187 VAL A CA 1
ATOM 1461 C C . VAL A 1 187 ? -16.148 -4.499 8.092 1.00 92.81 187 VAL A C 1
ATOM 1463 O O . VAL A 1 187 ? -17.087 -5.289 8.152 1.00 92.81 187 VAL A O 1
ATOM 1466 N N . THR A 1 188 ? -16.319 -3.205 7.848 1.00 87.31 188 THR A N 1
ATOM 1467 C CA . THR A 1 188 ? -17.614 -2.564 7.642 1.00 87.31 188 THR A CA 1
ATOM 1468 C C . THR A 1 188 ? -18.412 -3.205 6.498 1.00 87.31 188 THR A C 1
ATOM 1470 O O . THR A 1 188 ? -19.621 -3.399 6.617 1.00 87.31 188 THR A O 1
ATOM 1473 N N . ARG A 1 189 ? -17.728 -3.581 5.410 1.00 84.38 189 ARG A N 1
ATOM 1474 C CA . ARG A 1 189 ? -18.283 -4.267 4.230 1.00 84.38 189 ARG A CA 1
ATOM 1475 C C . ARG A 1 189 ? -18.452 -5.775 4.416 1.00 84.38 189 ARG A C 1
ATOM 1477 O O . ARG A 1 189 ? -18.988 -6.438 3.535 1.00 84.38 189 ARG A O 1
ATOM 1484 N N . GLY A 1 190 ? -18.032 -6.321 5.557 1.00 87.88 190 GLY A N 1
ATOM 1485 C CA . GLY A 1 190 ? -18.165 -7.741 5.866 1.00 87.88 190 GLY A CA 1
ATOM 1486 C C . GLY A 1 190 ? -17.157 -8.627 5.135 1.00 87.88 190 GLY A C 1
ATOM 1487 O O . GLY A 1 190 ? -17.275 -9.847 5.217 1.00 87.88 190 GLY A O 1
ATOM 1488 N N . VAL A 1 191 ? -16.151 -8.056 4.462 1.00 91.44 191 VAL A N 1
ATOM 1489 C CA . VAL A 1 191 ? -15.064 -8.828 3.832 1.00 91.44 191 VAL A CA 1
ATOM 1490 C C . VAL A 1 191 ? -14.308 -9.626 4.888 1.00 91.44 191 VAL A C 1
ATOM 1492 O O . VAL A 1 191 ? -14.000 -10.797 4.686 1.00 91.44 191 VAL A O 1
ATOM 1495 N N . PHE A 1 192 ? -14.089 -9.013 6.051 1.00 95.00 192 PHE A N 1
ATOM 1496 C CA . PHE A 1 192 ? -13.527 -9.650 7.236 1.00 95.00 192 PHE A CA 1
ATOM 1497 C C . PHE A 1 192 ? -14.399 -9.352 8.457 1.00 95.00 192 PHE A C 1
ATOM 1499 O O . PHE A 1 192 ? -15.016 -8.297 8.552 1.00 95.00 192 PHE A O 1
ATOM 1506 N N . LYS A 1 193 ? -14.431 -10.262 9.432 1.00 93.50 193 LYS A N 1
ATOM 1507 C CA . LYS A 1 193 ? -15.006 -9.992 10.760 1.00 93.50 193 LYS A CA 1
ATOM 1508 C C . LYS A 1 193 ? -14.030 -9.217 11.641 1.00 93.50 193 LYS A C 1
ATOM 1510 O O . LYS A 1 193 ? -14.450 -8.397 12.454 1.00 93.50 193 LYS A O 1
ATOM 1515 N N . THR A 1 194 ? -12.736 -9.506 11.501 1.00 96.31 194 THR A N 1
ATOM 1516 C CA . THR A 1 194 ? -11.654 -8.849 12.241 1.00 96.31 194 THR A CA 1
ATOM 1517 C C . THR A 1 194 ? -10.478 -8.586 11.312 1.00 96.31 194 THR A C 1
ATOM 1519 O O . THR A 1 194 ? -10.038 -9.492 10.608 1.00 96.31 194 THR A O 1
ATOM 1522 N N . VAL A 1 195 ? -9.936 -7.371 11.359 1.00 98.06 195 VAL A N 1
ATOM 1523 C CA . VAL A 1 195 ? -8.652 -7.032 10.730 1.00 98.06 195 VAL A CA 1
ATOM 1524 C C . VAL A 1 195 ? -7.692 -6.563 11.816 1.00 98.06 195 VAL A C 1
ATOM 1526 O O . VAL A 1 195 ? -8.045 -5.689 12.602 1.00 98.06 195 VAL A O 1
ATOM 1529 N N . ILE A 1 196 ? -6.484 -7.119 11.879 1.00 97.25 196 ILE A N 1
ATOM 1530 C CA . ILE A 1 196 ? -5.422 -6.657 12.776 1.00 97.25 196 ILE A CA 1
ATOM 1531 C C . ILE A 1 196 ? -4.221 -6.224 11.942 1.00 97.25 196 ILE A C 1
ATOM 1533 O O . ILE A 1 196 ? -3.543 -7.055 11.342 1.00 97.25 196 ILE A O 1
ATOM 1537 N N . ALA A 1 197 ? -3.940 -4.924 11.944 1.00 96.44 197 ALA A N 1
ATOM 1538 C CA . ALA A 1 197 ? -2.754 -4.352 11.326 1.00 96.44 197 ALA A CA 1
ATOM 1539 C C . ALA A 1 197 ? -1.651 -4.155 12.358 1.00 96.44 197 ALA A C 1
ATOM 1541 O O . ALA A 1 197 ? -1.823 -3.413 13.321 1.00 96.44 197 ALA A O 1
ATOM 1542 N N . SER A 1 198 ? -0.516 -4.806 12.145 1.00 93.62 198 SER A N 1
ATOM 1543 C CA . SER A 1 198 ? 0.687 -4.694 12.966 1.00 93.62 198 SER A CA 1
ATOM 1544 C C . SER A 1 198 ? 1.764 -3.918 12.209 1.00 93.62 198 SER A C 1
ATOM 1546 O O . SER A 1 198 ? 1.842 -3.985 10.983 1.00 93.62 198 SER A O 1
ATOM 1548 N N . PHE A 1 199 ? 2.593 -3.172 12.938 1.00 88.38 199 PHE A N 1
ATOM 1549 C CA . PHE A 1 199 ? 3.618 -2.295 12.375 1.00 88.38 199 PHE A CA 1
ATOM 1550 C C . PHE A 1 199 ? 4.997 -2.657 12.908 1.00 88.38 199 PHE A C 1
ATOM 1552 O O . PHE A 1 199 ? 5.164 -2.992 14.087 1.00 88.38 199 PHE A O 1
ATOM 1559 N N . PHE A 1 200 ? 6.000 -2.582 12.038 1.00 76.75 200 PHE A N 1
ATOM 1560 C CA . PHE A 1 200 ? 7.383 -2.789 12.442 1.00 76.75 200 PHE A CA 1
ATOM 1561 C C . PHE A 1 200 ? 7.858 -1.670 13.384 1.00 76.75 200 PHE A C 1
ATOM 1563 O O . PHE A 1 200 ? 7.578 -0.491 13.174 1.00 76.75 200 PHE A O 1
ATOM 1570 N N . ILE A 1 201 ? 8.587 -2.000 14.454 1.00 68.12 201 ILE A N 1
ATOM 1571 C CA . ILE A 1 201 ? 9.354 -0.975 15.167 1.00 68.12 201 ILE A CA 1
ATOM 1572 C C . ILE A 1 201 ? 10.488 -0.471 14.262 1.00 68.12 201 ILE A C 1
ATOM 1574 O O . ILE A 1 201 ? 10.973 -1.172 13.372 1.00 68.12 201 ILE A O 1
ATOM 1578 N N . VAL A 1 202 ? 10.899 0.774 14.479 1.00 61.84 202 VAL A N 1
ATOM 1579 C CA . VAL A 1 202 ? 11.952 1.412 13.685 1.00 61.84 202 VAL A CA 1
ATOM 1580 C C . VAL A 1 202 ? 13.262 0.627 13.854 1.00 61.84 202 VAL A C 1
ATOM 1582 O O . VAL A 1 202 ? 13.701 0.409 14.982 1.00 61.84 202 VAL A O 1
ATOM 1585 N N . GLY A 1 203 ? 13.871 0.204 12.739 1.00 57.12 203 GLY A N 1
ATOM 1586 C CA . GLY A 1 203 ? 15.128 -0.565 12.720 1.00 57.12 203 GLY A CA 1
ATOM 1587 C C . GLY A 1 203 ? 14.996 -2.084 12.511 1.00 57.12 203 GLY A C 1
ATOM 1588 O O . GLY A 1 203 ? 15.935 -2.817 12.808 1.00 57.12 203 GLY A O 1
ATOM 1589 N N . HIS A 1 204 ? 13.860 -2.586 12.020 1.00 57.12 204 HIS A N 1
ATOM 1590 C CA . HIS A 1 204 ? 13.597 -4.021 11.817 1.00 57.12 204 HIS A CA 1
ATOM 1591 C C . HIS A 1 204 ? 14.015 -4.596 10.450 1.00 57.12 204 HIS A C 1
ATOM 1593 O O . HIS A 1 204 ? 13.254 -5.314 9.818 1.00 57.12 204 HIS A O 1
ATOM 1599 N N . THR A 1 205 ? 15.241 -4.339 10.002 1.00 51.84 205 THR A N 1
ATOM 1600 C CA . THR A 1 205 ? 15.718 -4.594 8.623 1.00 51.84 205 THR A CA 1
ATOM 1601 C C . THR A 1 205 ? 15.890 -6.077 8.200 1.00 51.84 205 THR A C 1
ATOM 1603 O O . THR A 1 205 ? 16.697 -6.367 7.315 1.00 51.84 205 THR A O 1
ATOM 1606 N N . HIS A 1 206 ? 15.220 -7.042 8.844 1.00 64.38 206 HIS A N 1
ATOM 1607 C CA . HIS A 1 206 ? 15.463 -8.481 8.646 1.00 64.38 206 HIS A CA 1
ATOM 1608 C C . HIS A 1 206 ? 14.194 -9.354 8.688 1.00 64.38 206 HIS A C 1
ATOM 1610 O O . HIS A 1 206 ? 14.150 -10.334 9.446 1.00 64.38 206 HIS A O 1
ATOM 1616 N N . GLU A 1 207 ? 13.184 -9.037 7.878 1.00 75.06 207 GLU A N 1
ATOM 1617 C CA . GLU A 1 207 ? 11.951 -9.831 7.760 1.00 75.06 207 GLU A CA 1
ATOM 1618 C C . GLU A 1 207 ? 11.865 -10.613 6.436 1.00 75.06 207 GLU A C 1
ATOM 1620 O O . GLU A 1 207 ? 12.672 -10.448 5.519 1.00 75.06 207 GLU A O 1
ATOM 1625 N N . ASP A 1 208 ? 10.889 -11.519 6.329 1.00 82.12 208 ASP A N 1
ATOM 1626 C CA . ASP A 1 208 ? 10.743 -12.424 5.176 1.00 82.12 208 ASP A CA 1
ATOM 1627 C C . ASP A 1 208 ? 10.601 -11.662 3.841 1.00 82.12 208 ASP A C 1
ATOM 1629 O O . ASP A 1 208 ? 11.073 -12.121 2.796 1.00 82.12 208 ASP A O 1
ATOM 1633 N N . VAL A 1 209 ? 9.968 -10.484 3.879 1.00 83.62 209 VAL A N 1
ATOM 1634 C CA . VAL A 1 209 ? 9.776 -9.613 2.710 1.00 83.62 209 VAL A CA 1
ATOM 1635 C C . VAL A 1 209 ? 11.083 -8.937 2.272 1.00 83.62 209 VAL A C 1
ATOM 1637 O O . VAL A 1 209 ? 11.346 -8.824 1.075 1.00 83.62 209 VAL A O 1
ATOM 1640 N N . ASP A 1 210 ? 11.983 -8.621 3.208 1.00 83.75 210 ASP A N 1
ATOM 1641 C CA . ASP A 1 210 ? 13.331 -8.138 2.884 1.00 83.75 210 ASP A CA 1
ATOM 1642 C C . ASP A 1 210 ? 14.152 -9.229 2.197 1.00 83.75 210 ASP A C 1
ATOM 1644 O O . ASP A 1 210 ? 14.922 -8.955 1.270 1.00 83.75 210 ASP A O 1
ATOM 1648 N N . ALA A 1 211 ? 13.991 -10.486 2.624 1.00 84.75 211 ALA A N 1
ATOM 1649 C CA . ALA A 1 211 ? 14.641 -11.626 1.984 1.00 84.75 211 ALA A CA 1
ATOM 1650 C C . ALA A 1 211 ? 14.118 -11.832 0.553 1.00 84.75 211 ALA A C 1
ATOM 1652 O O . ALA A 1 211 ? 14.907 -12.090 -0.362 1.00 84.75 211 ALA A O 1
ATOM 1653 N N . PHE A 1 212 ? 12.811 -11.655 0.343 1.00 85.06 212 PHE A N 1
ATOM 1654 C CA . PHE A 1 212 ? 12.191 -11.638 -0.980 1.00 85.06 212 PHE A CA 1
ATOM 1655 C C . PHE A 1 212 ? 12.798 -10.543 -1.877 1.00 85.06 212 PHE A C 1
ATOM 1657 O O . PHE A 1 212 ? 13.333 -10.845 -2.949 1.00 85.06 212 PHE A O 1
ATOM 1664 N N . PHE A 1 213 ? 12.856 -9.293 -1.406 1.00 87.69 213 PHE A N 1
ATOM 1665 C CA . PHE A 1 213 ? 13.479 -8.200 -2.161 1.00 87.69 213 PHE A CA 1
ATOM 1666 C C . PHE A 1 213 ? 14.986 -8.369 -2.347 1.00 87.69 213 PHE A C 1
ATOM 1668 O O . PHE A 1 213 ? 15.531 -7.962 -3.373 1.00 87.69 213 PHE A O 1
ATOM 1675 N N . SER A 1 214 ? 15.682 -8.997 -1.401 1.00 87.31 214 SER A N 1
ATOM 1676 C CA . SER A 1 214 ? 17.118 -9.273 -1.503 1.00 87.31 214 SER A CA 1
ATOM 1677 C C . SER A 1 214 ? 17.433 -10.229 -2.652 1.00 87.31 214 SER A C 1
ATOM 1679 O O . SER A 1 214 ? 18.431 -10.032 -3.349 1.00 87.31 214 SER A O 1
ATOM 1681 N N . LYS A 1 215 ? 16.567 -11.221 -2.914 1.00 86.56 215 LYS A N 1
ATOM 1682 C CA . LYS A 1 215 ? 16.694 -12.105 -4.085 1.00 86.56 215 LYS A CA 1
ATOM 1683 C C . LYS A 1 215 ? 16.545 -11.317 -5.385 1.00 86.56 215 LYS A C 1
ATOM 1685 O O . LYS A 1 215 ? 17.413 -11.433 -6.251 1.00 86.56 215 LYS A O 1
ATOM 1690 N N . ILE A 1 216 ? 15.521 -10.466 -5.484 1.00 85.81 216 ILE A N 1
ATOM 1691 C CA . ILE A 1 216 ? 15.308 -9.580 -6.640 1.00 85.81 216 ILE A CA 1
ATOM 1692 C C . ILE A 1 216 ? 16.522 -8.664 -6.831 1.00 85.81 216 ILE A C 1
ATOM 1694 O O . ILE A 1 216 ? 17.118 -8.627 -7.906 1.00 85.81 216 ILE A O 1
ATOM 1698 N N . ASN A 1 217 ? 16.970 -7.982 -5.775 1.00 87.56 217 ASN A N 1
ATOM 1699 C CA . ASN A 1 217 ? 18.110 -7.075 -5.843 1.00 87.56 217 ASN A CA 1
ATOM 1700 C C . ASN A 1 217 ? 19.394 -7.790 -6.283 1.00 87.56 217 ASN A C 1
ATOM 1702 O O . ASN A 1 217 ? 20.141 -7.253 -7.099 1.00 87.56 217 ASN A O 1
ATOM 1706 N N . ARG A 1 218 ? 19.637 -9.016 -5.803 1.00 87.06 218 ARG A N 1
ATOM 1707 C CA . ARG A 1 218 ? 20.790 -9.830 -6.212 1.00 87.06 218 ARG A CA 1
ATOM 1708 C C . ARG A 1 218 ? 20.745 -10.155 -7.703 1.00 87.06 218 ARG A C 1
ATOM 1710 O O . ARG A 1 218 ? 21.782 -10.121 -8.355 1.00 87.06 218 ARG A O 1
ATOM 1717 N N . VAL A 1 219 ? 19.561 -10.439 -8.247 1.00 82.06 219 VAL A N 1
ATOM 1718 C CA . VAL A 1 219 ? 19.377 -10.694 -9.682 1.00 82.06 219 VAL A CA 1
ATOM 1719 C C . VAL A 1 219 ? 19.557 -9.418 -10.510 1.00 82.06 219 VAL A C 1
ATOM 1721 O O . VAL A 1 219 ? 20.130 -9.492 -11.592 1.00 82.06 219 VAL A O 1
ATOM 1724 N N . LEU A 1 220 ? 19.129 -8.255 -10.010 1.00 83.38 220 LEU A N 1
ATOM 1725 C CA . LEU A 1 220 ? 19.234 -6.964 -10.710 1.00 83.38 220 LEU A CA 1
ATOM 1726 C C . LEU A 1 220 ? 20.594 -6.261 -10.553 1.00 83.38 220 LEU A C 1
ATOM 1728 O O . LEU A 1 220 ? 20.869 -5.284 -11.257 1.00 83.38 220 LEU A O 1
ATOM 1732 N N . SER A 1 221 ? 21.420 -6.682 -9.598 1.00 82.56 221 SER A N 1
ATOM 1733 C CA . SER A 1 221 ? 22.737 -6.093 -9.338 1.00 82.56 221 SER A CA 1
ATOM 1734 C C . SER A 1 221 ? 23.709 -6.414 -10.471 1.00 82.56 221 SER A C 1
ATOM 1736 O O . SER A 1 221 ? 23.887 -7.571 -10.837 1.00 82.56 221 SER A O 1
ATOM 1738 N N . GLY A 1 222 ? 24.330 -5.379 -11.044 1.00 73.88 222 GLY A N 1
ATOM 1739 C CA . GLY A 1 222 ? 25.311 -5.537 -12.124 1.00 73.88 222 GLY A CA 1
ATOM 1740 C C . GLY A 1 222 ? 24.732 -5.982 -13.473 1.00 73.88 222 GLY A C 1
ATOM 1741 O O . GLY A 1 222 ? 25.496 -6.362 -14.356 1.00 73.88 222 GLY A O 1
ATOM 1742 N N . LYS A 1 223 ? 23.404 -5.947 -13.659 1.00 76.06 223 LYS A N 1
ATOM 1743 C CA . LYS A 1 223 ? 22.752 -6.269 -14.936 1.00 76.06 223 LYS A CA 1
ATOM 1744 C C . LYS A 1 223 ? 22.286 -5.026 -15.687 1.00 76.06 223 LYS A C 1
ATOM 1746 O O . LYS A 1 223 ? 21.851 -4.045 -15.088 1.00 76.06 223 LYS A O 1
ATOM 1751 N N . HIS A 1 224 ? 22.305 -5.125 -17.013 1.00 76.94 224 HIS A N 1
ATOM 1752 C CA . HIS A 1 224 ? 21.591 -4.209 -17.894 1.00 76.94 224 HIS A CA 1
ATOM 1753 C C . HIS A 1 224 ? 20.111 -4.602 -17.938 1.00 76.94 224 HIS A C 1
ATOM 1755 O O . HIS A 1 224 ? 19.794 -5.715 -18.355 1.00 76.94 224 HIS A O 1
ATOM 1761 N N . VAL A 1 225 ? 19.223 -3.707 -17.502 1.00 81.50 225 VAL A N 1
ATOM 1762 C CA . VAL A 1 225 ? 17.764 -3.888 -17.527 1.00 81.50 225 VAL A CA 1
ATOM 1763 C C . VAL A 1 225 ? 17.152 -2.726 -18.301 1.00 81.50 225 VAL A C 1
ATOM 1765 O O . VAL A 1 225 ? 16.948 -1.642 -17.764 1.00 81.50 225 VAL A O 1
ATOM 1768 N N . SER A 1 226 ? 16.902 -2.929 -19.590 1.00 79.50 226 SER A N 1
ATOM 1769 C CA . SER A 1 226 ? 16.617 -1.852 -20.544 1.00 79.50 226 SER A CA 1
ATOM 1770 C C . SER A 1 226 ? 15.126 -1.549 -20.722 1.00 79.50 226 SER A C 1
ATOM 1772 O O . SER A 1 226 ? 14.796 -0.556 -21.365 1.00 79.50 226 SER A O 1
ATOM 1774 N N . SER A 1 227 ? 14.219 -2.363 -20.172 1.00 79.44 227 SER A N 1
ATOM 1775 C CA . SER A 1 227 ? 12.763 -2.195 -20.309 1.00 79.44 227 SER A CA 1
ATOM 1776 C C . SER A 1 227 ? 11.994 -2.697 -19.080 1.00 79.44 227 SER A C 1
ATOM 1778 O O . SER A 1 227 ? 12.532 -3.439 -18.255 1.00 79.44 227 SER A O 1
ATOM 1780 N N . ILE A 1 228 ? 10.713 -2.315 -18.970 1.00 79.69 228 ILE A N 1
ATOM 1781 C CA . ILE A 1 228 ? 9.820 -2.805 -17.905 1.00 79.69 228 ILE A CA 1
ATOM 1782 C C . ILE A 1 228 ? 9.608 -4.311 -18.039 1.00 79.69 228 ILE A C 1
ATOM 1784 O O . ILE A 1 228 ? 9.715 -5.030 -17.054 1.00 79.69 228 ILE A O 1
ATOM 1788 N N . SER A 1 229 ? 9.379 -4.814 -19.250 1.00 74.62 229 SER A N 1
ATOM 1789 C CA . SER A 1 229 ? 9.169 -6.247 -19.467 1.00 74.62 229 SER A CA 1
ATOM 1790 C C . SER A 1 229 ? 10.394 -7.082 -19.068 1.00 74.62 229 SER A C 1
ATOM 1792 O O . SER A 1 229 ? 10.242 -8.161 -18.498 1.00 74.62 229 SER A O 1
ATOM 1794 N N . GLN A 1 230 ? 11.613 -6.565 -19.278 1.00 75.75 230 GLN A N 1
ATOM 1795 C CA . GLN A 1 230 ? 12.828 -7.226 -18.796 1.00 75.75 230 GLN A CA 1
ATOM 1796 C C . GLN A 1 230 ? 12.899 -7.232 -17.263 1.00 75.75 230 GLN A C 1
ATOM 1798 O O . GLN A 1 230 ? 13.259 -8.248 -16.675 1.00 75.75 230 GLN A O 1
ATOM 1803 N N . LEU A 1 231 ? 12.524 -6.128 -16.608 1.00 80.62 231 LEU A N 1
ATOM 1804 C CA . LEU A 1 231 ? 12.439 -6.072 -15.149 1.00 80.62 231 LEU A CA 1
ATOM 1805 C C . LEU A 1 231 ? 11.445 -7.109 -14.604 1.00 80.62 231 LEU A C 1
ATOM 1807 O O . LEU A 1 231 ? 11.800 -7.846 -13.690 1.00 80.62 231 LEU A O 1
ATOM 1811 N N . LEU A 1 232 ? 10.241 -7.209 -15.181 1.00 77.56 232 LEU A N 1
ATOM 1812 C CA . LEU A 1 232 ? 9.225 -8.190 -14.774 1.00 77.56 232 LEU A CA 1
ATOM 1813 C C . LEU A 1 232 ? 9.749 -9.629 -14.879 1.00 77.56 232 LEU A C 1
ATOM 1815 O O . LEU A 1 232 ? 9.573 -10.425 -13.958 1.00 77.56 232 LEU A O 1
ATOM 1819 N N . ALA A 1 233 ? 10.456 -9.954 -15.960 1.00 73.38 233 ALA A N 1
ATOM 1820 C CA . ALA A 1 233 ? 11.025 -11.284 -16.140 1.00 73.38 233 ALA A CA 1
ATOM 1821 C C . ALA A 1 233 ? 12.176 -11.589 -15.165 1.00 73.38 233 ALA A C 1
ATOM 1823 O O . ALA A 1 233 ? 12.332 -12.727 -14.720 1.00 73.38 233 ALA A O 1
ATOM 1824 N N . GLU A 1 234 ? 12.988 -10.589 -14.814 1.00 76.94 234 GLU A N 1
ATOM 1825 C CA . GLU A 1 234 ? 14.046 -10.742 -13.811 1.00 76.94 234 GLU A CA 1
ATOM 1826 C C . GLU A 1 234 ? 13.477 -10.896 -12.395 1.00 76.94 234 GLU A C 1
ATOM 1828 O O . GLU A 1 234 ? 13.997 -11.702 -11.625 1.00 76.94 234 GLU A O 1
ATOM 1833 N N . VAL A 1 235 ? 12.390 -10.186 -12.074 1.00 78.62 235 VAL A N 1
ATOM 1834 C CA . VAL A 1 235 ? 11.633 -10.366 -10.824 1.00 78.62 235 VAL A CA 1
ATOM 1835 C C . VAL A 1 235 ? 11.082 -11.787 -10.754 1.00 78.62 235 VAL A C 1
ATOM 1837 O O . VAL A 1 235 ? 11.398 -12.506 -9.813 1.00 78.62 235 VAL A O 1
ATOM 1840 N N . HIS A 1 236 ? 10.378 -12.236 -11.796 1.00 75.06 236 HIS A N 1
ATOM 1841 C CA . HIS A 1 236 ? 9.858 -13.602 -11.877 1.00 75.06 236 HIS A CA 1
ATOM 1842 C C . HIS A 1 236 ? 10.962 -14.659 -11.718 1.00 75.06 236 HIS A C 1
ATOM 1844 O O . HIS A 1 236 ? 10.831 -15.606 -10.949 1.00 75.06 236 HIS A O 1
ATOM 1850 N N . GLY A 1 237 ? 12.089 -14.483 -12.414 1.00 70.62 237 GLY A N 1
ATOM 1851 C CA . GLY A 1 237 ? 13.220 -15.405 -12.342 1.00 70.62 237 GLY A CA 1
ATOM 1852 C C . GLY A 1 237 ? 13.965 -15.409 -11.001 1.00 70.62 237 GLY A C 1
ATOM 1853 O O . GLY A 1 237 ? 14.793 -16.297 -10.793 1.00 70.62 237 GLY A O 1
ATOM 1854 N N . ALA A 1 238 ? 13.725 -14.431 -10.123 1.00 74.81 238 ALA A N 1
ATOM 1855 C CA . ALA A 1 238 ? 14.289 -14.373 -8.776 1.00 74.81 238 ALA A CA 1
ATOM 1856 C C . ALA A 1 238 ? 13.440 -15.131 -7.738 1.00 74.81 238 ALA A C 1
ATOM 1858 O O . ALA A 1 238 ? 13.942 -15.437 -6.652 1.00 74.81 238 ALA A O 1
ATOM 1859 N N . GLU A 1 239 ? 12.178 -15.429 -8.056 1.00 68.81 239 GLU A N 1
ATOM 1860 C CA . GLU A 1 239 ? 11.242 -16.089 -7.152 1.00 68.81 239 GLU A CA 1
ATOM 1861 C C . GLU A 1 239 ? 11.315 -17.618 -7.265 1.00 68.81 239 GLU A C 1
ATOM 1863 O O . GLU A 1 239 ? 11.221 -18.197 -8.344 1.00 68.81 239 GLU A O 1
ATOM 1868 N N . GLU A 1 240 ? 11.466 -18.298 -6.124 1.00 61.81 240 GLU A N 1
ATOM 1869 C CA . GLU A 1 240 ? 11.483 -19.771 -6.062 1.00 61.81 240 GLU A CA 1
ATOM 1870 C C . GLU A 1 240 ? 10.102 -20.372 -6.346 1.00 61.81 240 GLU A C 1
ATOM 1872 O O . GLU A 1 240 ? 9.979 -21.365 -7.060 1.00 61.81 240 GLU A O 1
ATOM 1877 N N . LYS A 1 241 ? 9.054 -19.744 -5.802 1.00 59.50 241 LYS A N 1
ATOM 1878 C CA . LYS A 1 241 ? 7.663 -20.011 -6.159 1.00 59.50 241 LYS A CA 1
ATOM 1879 C C . LYS A 1 241 ? 7.326 -18.994 -7.233 1.00 59.50 241 LYS A C 1
ATOM 1881 O O . LYS A 1 241 ? 7.130 -17.840 -6.893 1.00 59.50 241 LYS A O 1
ATOM 1886 N N . LYS A 1 242 ? 7.372 -19.422 -8.494 1.00 60.97 242 LYS A N 1
ATOM 1887 C CA . LYS A 1 242 ? 7.293 -18.623 -9.729 1.00 60.97 242 LYS A CA 1
ATOM 1888 C C . LYS A 1 242 ? 5.989 -17.813 -9.866 1.00 60.97 242 LYS A C 1
ATOM 1890 O O . LYS A 1 242 ? 5.251 -18.021 -10.827 1.00 60.97 242 LYS A O 1
ATOM 1895 N N . SER A 1 243 ? 5.679 -16.928 -8.918 1.00 62.47 243 SER A N 1
ATOM 1896 C CA . SER A 1 243 ? 4.556 -16.014 -9.056 1.00 62.47 243 SER A CA 1
ATOM 1897 C C . SER A 1 243 ? 4.909 -15.002 -10.146 1.00 62.47 243 SER A C 1
ATOM 1899 O O . SER A 1 243 ? 6.037 -14.500 -10.205 1.00 62.47 243 SER A O 1
ATOM 1901 N N . LEU A 1 244 ? 4.024 -14.783 -11.115 1.00 63.59 244 LEU A N 1
ATOM 1902 C CA . LEU A 1 244 ? 4.246 -13.724 -12.090 1.00 63.59 244 LEU A CA 1
ATOM 1903 C C . LEU A 1 244 ? 3.925 -12.382 -11.424 1.00 63.59 244 LEU A C 1
ATOM 1905 O O . LEU A 1 244 ? 2.893 -12.250 -10.759 1.00 63.59 244 LEU A O 1
ATOM 1909 N N . PRO A 1 245 ? 4.805 -11.381 -11.586 1.00 71.62 245 PRO A N 1
ATOM 1910 C CA . PRO A 1 245 ? 4.534 -10.052 -11.080 1.00 71.62 245 PRO A CA 1
ATOM 1911 C C . PRO A 1 245 ? 3.310 -9.470 -11.781 1.00 71.62 245 PRO A C 1
ATOM 1913 O O . PRO A 1 245 ? 3.091 -9.683 -12.966 1.00 71.62 245 PRO A O 1
ATOM 1916 N N . TRP A 1 246 ? 2.532 -8.674 -11.071 1.00 74.06 246 TRP A N 1
ATOM 1917 C CA . TRP A 1 246 ? 1.365 -8.010 -11.621 1.00 74.06 246 TRP A CA 1
ATOM 1918 C C . TRP A 1 246 ? 1.691 -6.581 -11.973 1.00 74.06 246 TRP A C 1
ATOM 1920 O O . TRP A 1 246 ? 2.123 -5.809 -11.119 1.00 74.06 246 TRP A O 1
ATOM 1930 N N . PHE A 1 247 ? 1.433 -6.202 -13.214 1.00 73.62 247 PHE A N 1
ATOM 1931 C CA . PHE A 1 247 ? 1.587 -4.823 -13.625 1.00 73.62 247 PHE A CA 1
ATOM 1932 C C . PHE A 1 247 ? 0.331 -4.020 -13.263 1.00 73.62 247 PHE A C 1
ATOM 1934 O O . PHE A 1 247 ? -0.729 -4.200 -13.854 1.00 73.62 247 PHE A O 1
ATOM 1941 N N . ILE A 1 248 ? 0.443 -3.151 -12.258 1.00 75.69 248 ILE A N 1
ATOM 1942 C CA . ILE A 1 248 ? -0.646 -2.295 -11.787 1.00 75.69 248 ILE A CA 1
ATOM 1943 C C . ILE A 1 248 ? -0.836 -1.146 -12.774 1.00 75.69 248 ILE A C 1
ATOM 1945 O O . ILE A 1 248 ? -0.008 -0.237 -12.887 1.00 75.69 248 ILE A O 1
ATOM 1949 N N . THR A 1 249 ? -1.949 -1.205 -13.491 1.00 71.69 249 THR A N 1
ATOM 1950 C CA . THR A 1 249 ? -2.304 -0.279 -14.572 1.00 71.69 249 THR A CA 1
ATOM 1951 C C . THR A 1 249 ? -3.275 0.803 -14.133 1.00 71.69 249 THR A C 1
ATOM 1953 O O . THR A 1 249 ? -3.479 1.754 -14.876 1.00 71.69 249 THR A O 1
ATOM 1956 N N . GLU A 1 250 ? -3.845 0.669 -12.936 1.00 73.06 250 GLU A N 1
ATOM 1957 C CA . GLU A 1 250 ? -4.796 1.596 -12.328 1.00 73.06 250 GLU A CA 1
ATOM 1958 C C . GLU A 1 250 ? -4.576 1.615 -10.807 1.00 73.06 250 GLU A C 1
ATOM 1960 O O . GLU A 1 250 ? -4.312 0.575 -10.197 1.00 73.06 250 GLU A O 1
ATOM 1965 N N . VAL A 1 251 ? -4.681 2.786 -10.177 1.00 77.62 251 VAL A N 1
ATOM 1966 C CA . VAL A 1 251 ? -4.510 2.953 -8.724 1.00 77.62 251 VAL A CA 1
ATOM 1967 C C . VAL A 1 251 ? -5.667 3.775 -8.196 1.00 77.62 251 VAL A C 1
ATOM 1969 O O . VAL A 1 251 ? -5.610 4.983 -8.325 1.00 77.62 251 VAL A O 1
ATOM 1972 N N . ALA A 1 252 ? -6.678 3.171 -7.576 1.00 79.25 252 ALA A N 1
ATOM 1973 C CA . ALA A 1 252 ? -7.883 3.872 -7.133 1.00 79.25 252 ALA A CA 1
ATOM 1974 C C . ALA A 1 252 ? -7.600 5.022 -6.145 1.00 79.25 252 ALA A C 1
ATOM 1976 O O . ALA A 1 252 ? -6.770 4.895 -5.242 1.00 79.25 252 ALA A O 1
ATOM 1977 N N . ASP A 1 253 ? -8.342 6.132 -6.261 1.00 79.88 253 ASP A N 1
ATOM 1978 C CA . ASP A 1 253 ? -8.232 7.270 -5.337 1.00 79.88 253 ASP A CA 1
ATOM 1979 C C . ASP A 1 253 ? -9.087 7.060 -4.084 1.00 79.88 253 ASP A C 1
ATOM 1981 O O . ASP A 1 253 ? -10.090 7.736 -3.835 1.00 79.88 253 ASP A O 1
ATOM 1985 N N . TYR A 1 254 ? -8.665 6.089 -3.280 1.00 83.75 254 TYR A N 1
ATOM 1986 C CA . TYR A 1 254 ? -9.326 5.762 -2.028 1.00 83.75 254 TYR A CA 1
ATOM 1987 C C . TYR A 1 254 ? -9.353 6.953 -1.058 1.00 83.75 254 TYR A C 1
ATOM 1989 O O . TYR A 1 254 ? -10.343 7.163 -0.359 1.00 83.75 254 TYR A O 1
ATOM 1997 N N . LYS A 1 255 ? -8.299 7.779 -1.028 1.00 84.00 255 LYS A N 1
ATOM 1998 C CA . LYS A 1 255 ? -8.269 8.986 -0.192 1.00 84.00 255 LYS A CA 1
ATOM 1999 C C . LYS A 1 255 ? -9.459 9.891 -0.487 1.00 84.00 255 LYS A C 1
ATOM 2001 O O . LYS A 1 255 ? -10.178 10.246 0.441 1.00 84.00 255 LYS A O 1
ATOM 2006 N N . SER A 1 256 ? -9.691 10.255 -1.746 1.00 78.88 256 SER A N 1
ATOM 2007 C CA . SER A 1 256 ? -10.812 11.135 -2.107 1.00 78.88 256 SER A CA 1
ATOM 2008 C C . SER A 1 256 ? -12.182 10.497 -1.871 1.00 78.88 256 SER A C 1
ATOM 2010 O O . SER A 1 256 ? -13.155 11.219 -1.645 1.00 78.88 256 SER A O 1
ATOM 2012 N N . HIS A 1 257 ? -12.265 9.164 -1.901 1.00 79.38 257 HIS A N 1
ATOM 2013 C CA . HIS A 1 257 ? -13.459 8.411 -1.510 1.00 79.38 257 HIS A CA 1
ATOM 2014 C C . HIS A 1 257 ? -13.737 8.474 -0.010 1.00 79.38 257 HIS A C 1
ATOM 2016 O O . HIS A 1 257 ? -14.845 8.813 0.387 1.00 79.38 257 HIS A O 1
ATOM 2022 N N . ALA A 1 258 ? -12.739 8.186 0.824 1.00 81.62 258 ALA A N 1
ATOM 2023 C CA . ALA A 1 258 ? -12.918 8.102 2.268 1.00 81.62 258 ALA A CA 1
ATOM 2024 C C . ALA A 1 258 ? -12.970 9.481 2.944 1.00 81.62 258 ALA A C 1
ATOM 2026 O O . ALA A 1 258 ? -13.661 9.635 3.952 1.00 81.62 258 ALA A O 1
ATOM 2027 N N . LYS A 1 259 ? -12.274 10.490 2.387 1.00 82.56 259 LYS A N 1
ATOM 2028 C CA . LYS A 1 259 ? -12.113 11.848 2.952 1.00 82.56 259 LYS A CA 1
ATOM 2029 C C . LYS A 1 259 ? -13.413 12.494 3.465 1.00 82.56 259 LYS A C 1
ATOM 2031 O O . LYS A 1 259 ? -13.374 13.077 4.541 1.00 82.56 259 LYS A O 1
ATOM 2036 N N . PRO A 1 260 ? -14.559 12.408 2.763 1.00 77.44 260 PRO A N 1
ATOM 2037 C CA . PRO A 1 260 ? -15.807 13.024 3.221 1.00 77.44 260 PRO A CA 1
ATOM 2038 C C . PRO A 1 260 ? -16.477 12.329 4.418 1.00 77.44 260 PRO A C 1
ATOM 2040 O O . PRO A 1 260 ? -17.410 12.894 4.987 1.00 77.44 260 PRO A O 1
ATOM 2043 N N . TYR A 1 261 ? -16.064 11.104 4.759 1.00 76.12 261 TYR A N 1
ATOM 2044 C CA . TYR A 1 261 ? -16.782 10.229 5.696 1.00 76.12 261 TYR A CA 1
ATOM 2045 C C . TYR A 1 261 ? -15.956 9.805 6.912 1.00 76.12 261 TYR A C 1
ATOM 2047 O O . TYR A 1 261 ? -16.529 9.447 7.943 1.00 76.12 261 TYR A O 1
ATOM 2055 N N . HIS A 1 262 ? -14.626 9.782 6.794 1.00 74.81 262 HIS A N 1
ATOM 2056 C CA . HIS A 1 262 ? -13.774 9.360 7.899 1.00 74.81 262 HIS A CA 1
ATOM 2057 C C . HIS A 1 262 ? -13.611 10.472 8.941 1.00 74.81 262 HIS A C 1
ATOM 2059 O O . HIS A 1 262 ? -13.557 11.658 8.621 1.00 74.81 262 HIS A O 1
ATOM 2065 N N . GLN A 1 263 ? -13.459 10.064 10.194 1.00 71.56 263 GLN A N 1
ATOM 2066 C CA . GLN A 1 263 ? -12.990 10.921 11.275 1.00 71.56 263 GLN A CA 1
ATOM 2067 C C . GLN A 1 263 ? -11.458 10.868 11.379 1.00 71.56 263 GLN A C 1
ATOM 2069 O O . GLN A 1 263 ? -10.833 9.893 10.932 1.00 71.56 263 GLN A O 1
ATOM 2074 N N . PRO A 1 264 ? -10.816 11.895 11.961 1.00 70.88 264 PRO A N 1
ATOM 2075 C CA . PRO A 1 264 ? -9.410 11.818 12.324 1.00 70.88 264 PRO A CA 1
ATOM 2076 C C . PRO A 1 264 ? -9.170 10.640 13.272 1.00 70.88 264 PRO A C 1
ATOM 2078 O O . PRO A 1 264 ? -9.806 10.509 14.316 1.00 70.88 264 PRO A O 1
ATOM 2081 N N . PHE A 1 265 ? -8.235 9.771 12.910 1.00 72.06 265 PHE A N 1
ATOM 2082 C CA . PHE A 1 265 ? -7.810 8.694 13.793 1.00 72.06 265 PHE A CA 1
ATOM 2083 C C . PHE A 1 265 ? -6.959 9.267 14.924 1.00 72.06 265 PHE A C 1
ATOM 2085 O O . PHE A 1 265 ? -5.916 9.883 14.691 1.00 72.06 265 PHE A O 1
ATOM 2092 N N . THR A 1 266 ? -7.359 8.991 16.156 1.00 66.56 266 THR A N 1
ATOM 2093 C CA . THR A 1 266 ? -6.544 9.269 17.334 1.00 66.56 266 THR A CA 1
ATOM 2094 C C . THR A 1 266 ? -5.418 8.248 17.454 1.00 66.56 266 THR A C 1
ATOM 2096 O O . THR A 1 266 ? -5.607 7.045 17.251 1.00 66.56 266 THR A O 1
ATOM 2099 N N . GLY A 1 267 ? -4.223 8.742 17.781 1.00 67.75 267 GLY A N 1
ATOM 2100 C CA . GLY A 1 267 ? -3.101 7.895 18.155 1.00 67.75 267 GLY A CA 1
ATOM 2101 C C . GLY A 1 267 ? -2.533 7.033 17.030 1.00 67.75 267 GLY A C 1
ATOM 2102 O O . GLY A 1 267 ? -2.072 5.950 17.326 1.00 67.75 267 GLY A O 1
ATOM 2103 N N . ILE A 1 268 ? -2.498 7.460 15.759 1.00 72.06 268 ILE A N 1
ATOM 2104 C CA . ILE A 1 268 ? -1.867 6.640 14.697 1.00 72.06 268 ILE A CA 1
ATOM 2105 C C . ILE A 1 268 ? -0.366 6.413 14.954 1.00 72.06 268 ILE A C 1
ATOM 2107 O O . ILE A 1 268 ? 0.170 5.348 14.667 1.00 72.06 268 ILE A O 1
ATOM 2111 N N . ARG A 1 269 ? 0.343 7.417 15.477 1.00 69.50 269 ARG A N 1
ATOM 2112 C CA . ARG A 1 269 ? 1.813 7.459 15.426 1.00 69.50 269 ARG A CA 1
ATOM 2113 C C . ARG A 1 269 ? 2.497 6.396 16.290 1.00 69.50 269 ARG A C 1
ATOM 2115 O O . ARG A 1 269 ? 3.390 5.707 15.806 1.00 69.50 269 ARG A O 1
ATOM 2122 N N . ASN A 1 270 ? 2.071 6.243 17.539 1.00 78.69 270 ASN A N 1
ATOM 2123 C CA . ASN A 1 270 ? 2.797 5.465 18.552 1.00 78.69 270 ASN A CA 1
ATOM 2124 C C . ASN A 1 270 ? 2.433 3.969 18.638 1.00 78.69 270 ASN A C 1
ATOM 2126 O O . ASN A 1 270 ? 3.343 3.177 18.870 1.00 78.69 270 ASN A O 1
ATOM 2130 N N . PRO A 1 271 ? 1.169 3.540 18.452 1.00 84.38 271 PRO A N 1
ATOM 2131 C CA . PRO A 1 271 ? 0.781 2.143 18.590 1.00 84.38 271 PRO A CA 1
ATOM 2132 C C . PRO A 1 271 ? 1.522 1.204 17.649 1.00 84.38 271 PRO A C 1
ATOM 2134 O O . PRO A 1 271 ? 1.806 1.550 16.504 1.00 84.38 271 PRO A O 1
ATOM 2137 N N . VAL A 1 272 ? 1.791 -0.007 18.115 1.00 86.06 272 VAL A N 1
ATOM 2138 C CA . VAL A 1 272 ? 2.427 -1.062 17.318 1.00 86.06 272 VAL A CA 1
ATOM 2139 C C . VAL A 1 272 ? 1.415 -1.902 16.549 1.00 86.06 272 VAL A C 1
ATOM 2141 O O . VAL A 1 272 ? 1.790 -2.546 15.576 1.00 86.06 272 VAL A O 1
ATOM 2144 N N . ALA A 1 273 ? 0.140 -1.879 16.946 1.00 91.56 273 ALA A N 1
ATOM 2145 C CA . ALA A 1 273 ? -0.922 -2.589 16.248 1.00 91.56 273 ALA A CA 1
ATOM 2146 C C . ALA A 1 273 ? -2.279 -1.889 16.380 1.00 91.56 273 ALA A C 1
ATOM 2148 O O . ALA A 1 273 ? -2.537 -1.193 17.364 1.00 91.56 273 ALA A O 1
ATOM 2149 N N . PHE A 1 274 ? -3.145 -2.122 15.397 1.00 95.06 274 PHE A N 1
ATOM 2150 C CA . PHE A 1 274 ? -4.533 -1.682 15.328 1.00 95.06 274 PHE A CA 1
ATOM 2151 C C . PHE A 1 274 ? -5.424 -2.887 15.048 1.00 95.06 274 PHE A C 1
ATOM 2153 O O . PHE A 1 274 ? -5.092 -3.723 14.212 1.00 95.06 274 PHE A O 1
ATOM 2160 N N . LYS A 1 275 ? -6.562 -2.965 15.728 1.00 95.88 275 LYS A N 1
ATOM 2161 C CA . LYS A 1 275 ? -7.587 -3.989 15.539 1.00 95.88 275 LYS A CA 1
ATOM 2162 C C . LYS A 1 275 ? -8.877 -3.313 15.115 1.00 95.88 275 LYS A C 1
ATOM 2164 O O . LYS A 1 275 ? -9.343 -2.420 15.810 1.00 95.88 275 LYS A O 1
ATOM 2169 N N . PHE A 1 276 ? -9.462 -3.777 14.022 1.00 95.62 276 PHE A N 1
ATOM 2170 C CA . PHE A 1 276 ? -10.724 -3.307 13.470 1.00 95.62 276 PHE A CA 1
ATOM 2171 C C . PHE A 1 276 ? -11.772 -4.412 13.589 1.00 95.62 276 PHE A C 1
ATOM 2173 O O . PHE A 1 276 ? -11.523 -5.549 13.182 1.00 95.62 276 PHE A O 1
ATOM 2180 N N . THR A 1 277 ? -12.936 -4.078 14.145 1.00 93.56 277 THR A N 1
ATOM 2181 C CA . THR A 1 277 ? -14.064 -5.000 14.369 1.00 93.56 277 THR A CA 1
ATOM 2182 C C . THR A 1 277 ? -15.397 -4.257 14.305 1.00 93.56 277 THR A C 1
ATOM 2184 O O . THR A 1 277 ? -15.438 -3.036 14.446 1.00 93.56 277 THR A O 1
ATOM 2187 N N . MET A 1 278 ? -16.502 -4.990 14.151 1.00 85.62 278 MET A N 1
ATOM 2188 C CA . MET A 1 278 ? -17.845 -4.458 14.408 1.00 85.62 278 MET A CA 1
ATOM 2189 C C . MET A 1 278 ? -18.215 -4.652 15.886 1.00 85.62 278 MET A C 1
ATOM 2191 O O . MET A 1 278 ? -18.101 -5.762 16.399 1.00 85.62 278 MET A O 1
ATOM 2195 N N . MET A 1 279 ? -18.702 -3.602 16.547 1.00 83.12 279 MET A N 1
ATOM 2196 C CA . MET A 1 279 ? -19.279 -3.644 17.896 1.00 83.12 279 MET A CA 1
ATOM 2197 C C . MET A 1 279 ? -20.566 -2.818 17.910 1.00 83.12 279 MET A C 1
ATOM 2199 O O . MET A 1 279 ? -20.565 -1.680 17.453 1.00 83.12 279 MET A O 1
ATOM 2203 N N . ASP A 1 280 ? -21.676 -3.395 18.375 1.00 78.81 280 ASP A N 1
ATOM 2204 C CA . ASP A 1 280 ? -22.998 -2.744 18.415 1.00 78.81 280 ASP A CA 1
ATOM 2205 C C . ASP A 1 280 ? -23.374 -2.046 17.103 1.00 78.81 280 ASP A C 1
ATOM 2207 O O . ASP A 1 280 ? -23.656 -0.848 17.078 1.00 78.81 280 ASP A O 1
ATOM 2211 N N . ASN A 1 281 ? -23.319 -2.781 15.987 1.00 74.50 281 ASN A N 1
ATOM 2212 C CA . ASN A 1 281 ? -23.627 -2.252 14.653 1.00 74.50 281 ASN A CA 1
ATOM 2213 C C . ASN A 1 281 ? -22.676 -1.127 14.171 1.00 74.50 281 ASN A C 1
ATOM 2215 O O . ASN A 1 281 ? -22.948 -0.458 13.174 1.00 74.50 281 ASN A O 1
ATOM 2219 N N . ARG A 1 282 ? -21.538 -0.916 14.849 1.00 79.12 282 ARG A N 1
ATOM 2220 C CA . ARG A 1 282 ? -20.586 0.157 14.547 1.00 79.12 282 ARG A CA 1
ATOM 2221 C C . ARG A 1 282 ? -19.193 -0.392 14.247 1.00 79.12 282 ARG A C 1
ATOM 2223 O O . ARG A 1 282 ? -18.683 -1.216 15.005 1.00 79.12 282 ARG A O 1
ATOM 2230 N N . PRO A 1 283 ? -18.544 0.077 13.175 1.00 84.38 283 PRO A N 1
ATOM 2231 C CA . PRO A 1 283 ? -17.138 -0.208 12.939 1.00 84.38 283 PRO A CA 1
ATOM 2232 C C . PRO A 1 283 ? -16.273 0.566 13.933 1.00 84.38 283 PRO A C 1
ATOM 2234 O O . PRO A 1 283 ? -16.277 1.802 13.962 1.00 84.38 283 PRO A O 1
ATOM 2237 N N . ILE A 1 284 ? -15.524 -0.177 14.739 1.00 87.00 284 ILE A N 1
ATOM 2238 C CA . ILE A 1 284 ? -14.596 0.365 15.724 1.00 87.00 284 ILE A CA 1
ATOM 2239 C C . ILE A 1 284 ? -13.162 -0.030 15.394 1.00 87.00 284 ILE A C 1
ATOM 2241 O O . ILE A 1 284 ? -12.909 -1.068 14.776 1.00 87.00 284 ILE A O 1
ATOM 2245 N N . TYR A 1 285 ? -12.222 0.784 15.860 1.00 91.31 285 TYR A N 1
ATOM 2246 C CA . TYR A 1 285 ? -10.826 0.406 15.961 1.00 91.31 285 TYR A CA 1
ATOM 2247 C C . TYR A 1 285 ? -10.325 0.521 17.398 1.00 91.31 285 TYR A C 1
ATOM 2249 O O . TYR A 1 285 ? -10.711 1.412 18.155 1.00 91.31 285 TYR A O 1
ATOM 2257 N N . GLN A 1 286 ? -9.430 -0.385 17.757 1.00 90.69 286 GLN A N 1
ATOM 2258 C CA . GLN A 1 286 ? -8.641 -0.360 18.979 1.00 90.69 286 GLN A CA 1
ATOM 2259 C C . GLN A 1 286 ? -7.165 -0.416 18.593 1.00 90.69 286 GLN A C 1
ATOM 2261 O O . GLN A 1 286 ? -6.825 -0.788 17.471 1.00 90.69 286 GLN A O 1
ATOM 2266 N N . TYR A 1 287 ? -6.275 -0.076 19.511 1.00 88.94 287 TYR A N 1
ATOM 2267 C CA . TYR A 1 287 ? -4.841 -0.083 19.283 1.00 88.94 287 TYR A CA 1
ATOM 2268 C C . TYR A 1 287 ? -4.075 -0.611 20.497 1.00 88.94 287 TYR A C 1
ATOM 2270 O O . TYR A 1 287 ? -4.563 -0.583 21.625 1.00 88.94 287 TYR A O 1
ATOM 2278 N N . GLN A 1 288 ? -2.856 -1.085 20.256 1.00 85.50 288 GLN A N 1
ATOM 2279 C CA . GLN A 1 288 ? -1.910 -1.528 21.281 1.00 85.50 288 GLN A CA 1
ATOM 2280 C C . GLN A 1 288 ? -0.651 -0.671 21.229 1.00 85.50 288 GLN A C 1
ATOM 2282 O O . GLN A 1 288 ? -0.065 -0.493 20.161 1.00 85.50 288 GLN A O 1
ATOM 2287 N N . LEU A 1 289 ? -0.192 -0.175 22.378 1.00 83.06 289 LEU A N 1
ATOM 2288 C CA . LEU A 1 289 ? 1.074 0.561 22.464 1.00 83.06 289 LEU A CA 1
ATOM 2289 C C . LEU A 1 289 ? 2.282 -0.378 22.412 1.00 83.06 289 LEU A C 1
ATOM 2291 O O . LEU A 1 289 ? 3.304 -0.023 21.829 1.00 83.06 289 LEU A O 1
ATOM 2295 N N . LYS A 1 290 ? 2.155 -1.586 22.967 1.00 83.62 290 LYS A N 1
ATOM 2296 C CA . LYS A 1 290 ? 3.127 -2.676 22.844 1.00 83.62 290 LYS A CA 1
ATOM 2297 C C . LYS A 1 290 ? 2.410 -4.001 22.605 1.00 83.62 290 LYS A C 1
ATOM 2299 O O . LYS A 1 290 ? 1.269 -4.196 23.016 1.00 83.62 290 LYS A O 1
ATOM 2304 N N . TYR A 1 291 ? 3.097 -4.943 21.964 1.00 80.00 291 TYR A N 1
ATOM 2305 C CA . TYR A 1 291 ? 2.540 -6.270 21.716 1.00 80.00 291 TYR A CA 1
ATOM 2306 C C . TYR A 1 291 ? 2.311 -7.022 23.030 1.00 80.00 291 TYR A C 1
ATOM 2308 O O . TYR A 1 291 ? 3.260 -7.292 23.779 1.00 80.00 291 TYR A O 1
ATOM 2316 N N . GLY A 1 292 ? 1.055 -7.401 23.254 1.00 79.19 292 GLY A N 1
ATOM 2317 C CA . GLY A 1 292 ? 0.582 -8.038 24.482 1.00 79.19 292 GLY A CA 1
ATOM 2318 C C . GLY A 1 292 ? -0.089 -7.078 25.467 1.00 79.19 292 GLY A C 1
ATOM 2319 O O . GLY A 1 292 ? -0.687 -7.555 26.427 1.00 79.19 292 GLY A O 1
ATOM 2320 N N . ASP A 1 293 ? -0.043 -5.762 25.229 1.00 83.25 293 ASP A N 1
ATOM 2321 C CA . ASP A 1 293 ? -0.826 -4.806 26.017 1.00 83.25 293 ASP A CA 1
ATOM 2322 C C . ASP A 1 293 ? -2.335 -5.004 25.768 1.00 83.25 293 ASP A C 1
ATOM 2324 O O . ASP A 1 293 ? -2.739 -5.525 24.723 1.00 83.25 293 ASP A O 1
ATOM 2328 N N . PRO A 1 294 ? -3.211 -4.556 26.679 1.00 85.06 294 PRO A N 1
ATOM 2329 C CA . PRO A 1 294 ? -4.640 -4.481 26.403 1.00 85.06 294 PRO A CA 1
ATOM 2330 C C . PRO A 1 294 ? -4.947 -3.628 25.162 1.00 85.06 294 PRO A C 1
ATOM 2332 O O . PRO A 1 294 ? -4.267 -2.641 24.879 1.00 85.06 294 PRO A O 1
ATOM 2335 N N . TRP A 1 295 ? -6.005 -3.993 24.435 1.00 85.44 295 TRP A N 1
ATOM 2336 C CA . TRP A 1 295 ? -6.531 -3.188 23.333 1.00 85.44 295 TRP A CA 1
ATOM 2337 C C . TRP A 1 295 ? -7.217 -1.934 23.878 1.00 85.44 295 TRP A C 1
ATOM 2339 O O . TRP A 1 295 ? -8.124 -2.032 24.704 1.00 85.44 295 TRP A O 1
ATOM 2349 N N . LEU A 1 296 ? -6.792 -0.762 23.407 1.00 81.75 296 LEU A N 1
ATOM 2350 C CA . LEU A 1 296 ? -7.289 0.531 23.867 1.00 81.75 296 LEU A CA 1
ATOM 2351 C C . LEU A 1 296 ? -7.915 1.353 22.729 1.00 81.75 296 LEU A C 1
ATOM 2353 O O . LEU A 1 296 ? -7.460 1.272 21.592 1.00 81.75 296 LEU A O 1
ATOM 2357 N N . PRO A 1 297 ? -8.926 2.184 23.027 1.00 79.50 297 PRO A N 1
ATOM 2358 C CA . PRO A 1 297 ? -9.736 2.122 24.242 1.00 79.50 297 PRO A CA 1
ATOM 2359 C C . PRO A 1 297 ? -10.573 0.830 24.272 1.00 79.50 297 PRO A C 1
ATOM 2361 O O . PRO A 1 297 ? -10.831 0.218 23.234 1.00 79.50 297 PRO A O 1
ATOM 2364 N N . THR A 1 298 ? -11.021 0.410 25.456 1.00 77.50 298 THR A N 1
ATOM 2365 C CA . THR A 1 298 ? -11.769 -0.849 25.651 1.00 77.50 298 THR A CA 1
ATOM 2366 C C . THR A 1 298 ? -13.016 -0.952 24.768 1.00 77.50 298 THR A C 1
ATOM 2368 O O . THR A 1 298 ? -13.302 -2.023 24.244 1.00 77.50 298 THR A O 1
ATOM 2371 N N . PHE A 1 299 ? -13.713 0.164 24.547 1.00 78.12 299 PHE A N 1
ATOM 2372 C CA . PHE A 1 299 ? -14.915 0.240 23.703 1.00 78.12 299 PHE A CA 1
ATOM 2373 C C . PHE A 1 299 ? -14.618 0.586 22.235 1.00 78.12 299 PHE A C 1
ATOM 2375 O O . PHE A 1 299 ? -15.521 0.625 21.404 1.00 78.12 299 PHE A O 1
ATOM 2382 N N . GLY A 1 300 ? -13.345 0.822 21.909 1.00 81.19 300 GLY A N 1
ATOM 2383 C CA . GLY A 1 300 ? -12.899 1.254 20.593 1.00 81.19 300 GLY A CA 1
ATOM 2384 C C . GLY A 1 300 ? -13.305 2.681 20.225 1.00 81.19 300 GLY A C 1
ATOM 2385 O O . GLY A 1 300 ? -14.125 3.331 20.868 1.00 81.19 300 GLY A O 1
ATOM 2386 N N . ASN A 1 301 ? -12.675 3.176 19.170 1.00 82.56 301 ASN A N 1
ATOM 2387 C CA . ASN A 1 301 ? -12.968 4.454 18.541 1.00 82.56 301 ASN A CA 1
ATOM 2388 C C . ASN A 1 301 ? -13.700 4.201 17.224 1.00 82.56 301 ASN A C 1
ATOM 2390 O O . ASN A 1 301 ? -13.381 3.252 16.510 1.00 82.56 301 ASN A O 1
ATOM 2394 N N . THR A 1 302 ? -14.657 5.050 16.857 1.00 81.00 302 THR A N 1
ATOM 2395 C CA . THR A 1 302 ? -15.332 4.923 15.558 1.00 81.00 302 THR A CA 1
ATOM 2396 C C . THR A 1 302 ? -14.539 5.612 14.451 1.00 81.00 302 THR A C 1
ATOM 2398 O O . THR A 1 302 ? -14.044 6.718 14.640 1.00 81.00 302 THR A O 1
ATOM 2401 N N . VAL A 1 303 ? -14.487 4.989 13.273 1.00 78.31 303 VAL A N 1
ATOM 2402 C CA . VAL A 1 303 ? -13.864 5.562 12.065 1.00 78.31 303 VAL A CA 1
ATOM 2403 C C . VAL A 1 303 ? -14.836 6.420 11.252 1.00 78.31 303 VAL A C 1
ATOM 2405 O O . VAL A 1 303 ? -14.449 7.444 10.696 1.00 78.31 303 VAL A O 1
ATOM 2408 N N . TRP A 1 304 ? -16.101 6.008 11.178 1.00 78.12 304 TRP A N 1
ATOM 2409 C CA . TRP A 1 304 ? -17.049 6.478 10.170 1.00 78.12 304 TRP A CA 1
ATOM 2410 C C . TRP A 1 304 ? -18.191 7.279 10.803 1.00 78.12 304 TRP A C 1
ATOM 2412 O O . TRP A 1 304 ? -19.208 6.707 11.202 1.00 78.12 304 TRP A O 1
ATOM 2422 N N . LYS A 1 305 ? -18.025 8.602 10.919 1.00 69.50 305 LYS A N 1
ATOM 2423 C CA . LYS A 1 305 ? -19.061 9.523 11.418 1.00 69.50 305 LYS A CA 1
ATOM 2424 C C . LYS A 1 305 ? -19.184 10.729 10.495 1.00 69.50 305 LYS A C 1
ATOM 2426 O O . LYS A 1 305 ? -18.177 11.303 10.089 1.00 69.50 305 LYS A O 1
ATOM 2431 N N . ARG A 1 306 ? -20.413 11.166 10.239 1.00 63.94 306 ARG A N 1
ATOM 2432 C CA . ARG A 1 306 ? -20.723 12.422 9.558 1.00 63.94 306 ARG A CA 1
ATOM 2433 C C . ARG A 1 306 ? -21.546 13.301 10.488 1.00 63.94 306 ARG A C 1
ATOM 2435 O O . ARG A 1 306 ? -22.611 12.881 10.933 1.00 63.94 306 ARG A O 1
ATOM 2442 N N . ARG A 1 307 ? -21.084 14.526 10.724 1.00 60.78 307 ARG A N 1
ATOM 2443 C CA . ARG A 1 307 ? -21.865 15.543 11.431 1.00 60.78 307 ARG A CA 1
ATOM 2444 C C . ARG A 1 307 ? -22.971 16.044 10.507 1.00 60.78 307 ARG A C 1
ATOM 2446 O O . ARG A 1 307 ? -22.685 16.480 9.390 1.00 60.78 307 ARG A O 1
ATOM 2453 N N . ASP A 1 308 ? -24.221 15.970 10.947 1.00 59.97 308 ASP A N 1
ATOM 2454 C CA . ASP A 1 308 ? -25.310 16.660 10.263 1.00 59.97 308 ASP A CA 1
ATOM 2455 C C . ASP A 1 308 ? -25.120 18.177 10.432 1.00 59.97 308 ASP A C 1
ATOM 2457 O O . ASP A 1 308 ? -25.075 18.660 11.569 1.00 59.97 308 ASP A O 1
ATOM 2461 N N . PRO A 1 309 ? -25.016 18.944 9.332 1.00 56.16 309 PRO A N 1
ATOM 2462 C CA . PRO A 1 309 ? -24.861 20.391 9.399 1.00 56.16 309 PRO A CA 1
ATOM 2463 C C . PRO A 1 309 ? -26.005 21.101 10.132 1.00 56.16 309 PRO A C 1
ATOM 2465 O O . PRO A 1 309 ? -25.794 22.202 10.627 1.00 56.16 309 PRO A O 1
ATOM 2468 N N . LYS A 1 310 ? -27.209 20.508 10.171 1.00 63.31 310 LYS A N 1
ATOM 2469 C CA . LYS A 1 310 ? -28.403 21.133 10.756 1.00 63.31 310 LYS A CA 1
ATOM 2470 C C . LYS A 1 310 ? -28.589 20.803 12.233 1.00 63.31 310 LYS A C 1
ATOM 2472 O O . LYS A 1 310 ? -28.845 21.704 13.021 1.00 63.31 310 LYS A O 1
ATOM 2477 N N . SER A 1 311 ? -28.491 19.528 12.610 1.00 58.28 311 SER A N 1
ATOM 2478 C CA . SER A 1 311 ? -28.702 19.100 14.003 1.00 58.28 311 SER A CA 1
ATOM 2479 C C . SER A 1 311 ? -27.429 19.090 14.854 1.00 58.28 311 SER A C 1
ATOM 2481 O O . SER A 1 311 ? -27.517 18.933 16.070 1.00 58.28 311 SER A O 1
ATOM 2483 N N . HIS A 1 312 ? -26.246 19.229 14.240 1.00 56.53 312 HIS A N 1
ATOM 2484 C CA . HIS A 1 312 ? -24.945 19.036 14.894 1.00 56.53 312 HIS A CA 1
ATOM 2485 C C . HIS A 1 312 ? -24.801 17.669 15.594 1.00 56.53 312 HIS A C 1
ATOM 2487 O O . HIS A 1 312 ? -23.976 17.507 16.495 1.00 56.53 312 HIS A O 1
ATOM 2493 N N . VAL A 1 313 ? -25.603 16.679 15.193 1.00 53.28 313 VAL A N 1
ATOM 2494 C CA . VAL A 1 313 ? -25.511 15.293 15.658 1.00 53.28 313 VAL A CA 1
ATOM 2495 C C . VAL A 1 313 ? -24.629 14.506 14.694 1.00 53.28 313 VAL A C 1
ATOM 2497 O O . VAL A 1 313 ? -24.740 14.648 13.474 1.00 53.28 313 VAL A O 1
ATOM 2500 N N . ASP A 1 314 ? -23.746 13.674 15.240 1.00 54.50 314 ASP A N 1
ATOM 2501 C CA . ASP A 1 314 ? -22.955 12.738 14.449 1.00 54.50 314 ASP A CA 1
ATOM 2502 C C . ASP A 1 314 ? -23.789 11.499 14.109 1.00 54.50 314 ASP A C 1
ATOM 2504 O O . ASP A 1 314 ? -24.339 10.839 14.991 1.00 54.50 314 ASP A O 1
ATOM 2508 N N . PHE A 1 315 ? -23.834 11.144 12.828 1.00 62.62 315 PHE A N 1
ATOM 2509 C CA . PHE A 1 315 ? -24.437 9.907 12.342 1.00 62.62 315 PHE A CA 1
ATOM 2510 C C . PHE A 1 315 ? -23.356 8.973 11.808 1.00 62.62 315 PHE A C 1
ATOM 2512 O O . PHE A 1 315 ? -22.401 9.412 11.165 1.00 62.62 315 PHE A O 1
ATOM 2519 N N . PHE A 1 316 ? -23.512 7.669 12.036 1.00 67.88 316 PHE A N 1
ATOM 2520 C CA . PHE A 1 316 ? -22.636 6.673 11.423 1.00 67.88 316 PHE A CA 1
ATOM 2521 C C . PHE A 1 316 ? -22.919 6.600 9.924 1.00 67.88 316 PHE A C 1
ATOM 2523 O O . PHE A 1 316 ? -24.052 6.348 9.512 1.00 67.88 316 PHE A O 1
ATOM 2530 N N . VAL A 1 317 ? -21.890 6.826 9.109 1.00 67.31 317 VAL A N 1
ATOM 2531 C CA . VAL A 1 317 ? -22.013 6.818 7.648 1.00 67.31 317 VAL A CA 1
ATOM 2532 C C . VAL A 1 317 ? -20.939 5.929 7.066 1.00 67.31 317 VAL A C 1
ATOM 2534 O O . VAL A 1 317 ? -19.768 6.280 7.112 1.00 67.31 317 VAL A O 1
ATOM 2537 N N . ILE A 1 318 ? -21.338 4.809 6.473 1.00 66.56 318 ILE A N 1
ATOM 2538 C CA . ILE A 1 318 ? -20.428 4.047 5.621 1.00 66.56 318 ILE A CA 1
ATOM 2539 C C . ILE A 1 318 ? -20.316 4.782 4.284 1.00 66.56 318 ILE A C 1
ATOM 2541 O O . ILE A 1 318 ? -21.356 5.154 3.726 1.00 66.56 318 ILE A O 1
ATOM 2545 N N . PRO A 1 319 ? -19.096 4.974 3.755 1.00 68.19 319 PRO A N 1
ATOM 2546 C CA . PRO A 1 319 ? -18.926 5.401 2.376 1.00 68.19 319 PRO A CA 1
ATOM 2547 C C . PRO A 1 319 ? -19.740 4.498 1.432 1.00 68.19 319 PRO A C 1
ATOM 2549 O O . PRO A 1 319 ? -19.683 3.273 1.563 1.00 68.19 319 PRO A O 1
ATOM 2552 N N . PRO A 1 320 ? -20.522 5.053 0.493 1.00 66.62 320 PRO A N 1
ATOM 2553 C CA . PRO A 1 320 ? -21.273 4.228 -0.447 1.00 66.62 320 PRO A CA 1
ATOM 2554 C C . PRO A 1 320 ? -20.331 3.282 -1.212 1.00 66.62 320 PRO A C 1
ATOM 2556 O O . PRO A 1 320 ? -19.163 3.614 -1.406 1.00 66.62 320 PRO A O 1
ATOM 2559 N N . PRO A 1 321 ? -20.800 2.092 -1.630 1.00 57.25 321 PRO A N 1
ATOM 2560 C CA . PRO A 1 321 ? -19.958 1.110 -2.301 1.00 57.25 321 PRO A CA 1
ATOM 2561 C C . PRO A 1 321 ? -19.249 1.669 -3.535 1.00 57.25 321 PRO A C 1
ATOM 2563 O O . PRO A 1 321 ? -18.060 1.391 -3.705 1.00 57.25 321 PRO A O 1
ATOM 2566 N N . ASP A 1 322 ? -19.963 2.529 -4.263 1.00 57.62 322 ASP A N 1
ATOM 2567 C CA . ASP A 1 322 ? -19.571 3.121 -5.531 1.00 57.62 322 ASP A CA 1
ATOM 2568 C C . ASP A 1 322 ? -19.701 4.646 -5.470 1.00 57.62 322 ASP A C 1
ATOM 2570 O O . ASP A 1 322 ? -20.570 5.203 -4.787 1.00 57.62 322 ASP A O 1
ATOM 2574 N N . ARG A 1 323 ? -18.851 5.338 -6.225 1.00 53.72 323 ARG A N 1
ATOM 2575 C CA . ARG A 1 323 ? -18.994 6.770 -6.493 1.00 53.72 323 ARG A CA 1
ATOM 2576 C C . ARG A 1 323 ? -19.037 6.962 -8.001 1.00 53.72 323 ARG A C 1
ATOM 2578 O O . ARG A 1 323 ? -18.156 6.460 -8.693 1.00 53.72 323 ARG A O 1
ATOM 2585 N N . GLU A 1 324 ? -20.025 7.705 -8.503 1.00 46.59 324 GLU A N 1
ATOM 2586 C CA . GLU A 1 324 ? -20.003 8.168 -9.894 1.00 46.59 324 GLU A CA 1
ATOM 2587 C C . GLU A 1 324 ? -18.683 8.894 -10.166 1.00 46.59 324 GLU A C 1
ATOM 2589 O O . GLU A 1 324 ? -18.162 9.617 -9.309 1.00 46.59 324 GLU A O 1
ATOM 2594 N N . SER A 1 325 ? -18.124 8.670 -11.354 1.00 46.62 325 SER A N 1
ATOM 2595 C CA . SER A 1 325 ? -16.882 9.295 -11.789 1.00 46.62 325 SER A CA 1
ATOM 2596 C C . SER A 1 325 ? -16.984 10.810 -11.666 1.00 46.62 325 SER A C 1
ATOM 2598 O O . SER A 1 325 ? -17.640 11.462 -12.476 1.00 46.62 325 SER A O 1
ATOM 2600 N N . VAL A 1 326 ? -16.321 11.388 -10.670 1.00 41.88 326 VAL A N 1
ATOM 2601 C CA . VAL A 1 326 ? -16.107 12.831 -10.657 1.00 41.88 326 VAL A CA 1
ATOM 2602 C C . VAL A 1 326 ? -14.851 13.073 -11.476 1.00 41.88 326 VAL A C 1
ATOM 2604 O O . VAL A 1 326 ? -13.773 12.614 -11.097 1.00 41.88 326 VAL A O 1
ATOM 2607 N N . ASP A 1 327 ? -14.991 13.773 -12.603 1.00 39.16 327 ASP A N 1
ATOM 2608 C CA . ASP A 1 327 ? -13.863 14.313 -13.364 1.00 39.16 327 ASP A CA 1
ATOM 2609 C C . ASP A 1 327 ? -13.217 15.423 -12.522 1.00 39.16 327 ASP A C 1
ATOM 2611 O O . ASP A 1 327 ? -13.440 16.618 -12.711 1.00 39.16 327 ASP A O 1
ATOM 2615 N N . VAL A 1 328 ? -12.470 15.027 -11.492 1.00 39.31 328 VAL A N 1
ATOM 2616 C CA . VAL A 1 328 ? -11.551 15.931 -10.813 1.00 39.31 328 VAL A CA 1
ATOM 2617 C C . VAL A 1 328 ? -10.474 16.236 -11.836 1.00 39.31 328 VAL A C 1
ATOM 2619 O O . VAL A 1 328 ? -9.607 15.405 -12.092 1.00 39.31 328 VAL A O 1
ATOM 2622 N N . GLY A 1 329 ? -10.570 17.413 -12.459 1.00 37.56 329 GLY A N 1
ATOM 2623 C CA . GLY A 1 329 ? -9.611 17.964 -13.415 1.00 37.56 329 GLY A CA 1
ATOM 2624 C C . GLY A 1 329 ? -8.219 18.190 -12.815 1.00 37.56 329 GLY A C 1
ATOM 2625 O O . GLY A 1 329 ? -7.702 19.300 -12.836 1.00 37.56 329 GLY A O 1
ATOM 2626 N N . MET A 1 330 ? -7.599 17.144 -12.277 1.00 38.44 330 MET A N 1
ATOM 2627 C CA . MET A 1 330 ? -6.252 17.134 -11.731 1.00 38.44 330 MET A CA 1
ATOM 2628 C C . MET A 1 330 ? -5.269 16.833 -12.856 1.00 38.44 330 MET A C 1
ATOM 2630 O O . MET A 1 330 ? -4.723 15.739 -12.986 1.00 38.44 330 MET A O 1
ATOM 2634 N N . PHE A 1 331 ? -5.060 17.843 -13.694 1.00 40.09 331 PHE A N 1
ATOM 2635 C CA . PHE A 1 331 ? -3.832 17.965 -14.461 1.00 40.09 331 PHE A CA 1
ATOM 2636 C C . PHE A 1 331 ? -2.789 18.648 -13.584 1.00 40.09 331 PHE A C 1
ATOM 2638 O O . PHE A 1 331 ? -2.543 19.843 -13.715 1.00 40.09 331 PHE A O 1
ATOM 2645 N N . GLU A 1 332 ? -2.130 17.888 -12.721 1.00 43.59 332 GLU A N 1
ATOM 2646 C CA . GLU A 1 332 ? -0.757 18.239 -12.393 1.00 43.59 332 GLU A CA 1
ATOM 2647 C C . GLU A 1 332 ? 0.121 17.373 -13.283 1.00 43.59 332 GLU A C 1
ATOM 2649 O O . GLU A 1 332 ? 0.093 16.143 -13.213 1.00 43.59 332 GLU A O 1
ATOM 2654 N N . LYS A 1 333 ? 0.877 18.017 -14.183 1.00 50.97 333 LYS A N 1
ATOM 2655 C CA . LYS A 1 333 ? 2.043 17.375 -14.792 1.00 50.97 333 LYS A CA 1
ATOM 2656 C C . LYS A 1 333 ? 2.781 16.675 -13.659 1.00 50.97 333 LYS A C 1
ATOM 2658 O O . LYS A 1 333 ? 3.103 17.322 -12.664 1.00 50.97 333 LYS A O 1
ATOM 2663 N N . HIS A 1 334 ? 3.026 15.375 -13.798 1.00 61.31 334 HIS A N 1
ATOM 2664 C CA . HIS A 1 334 ? 3.798 14.667 -12.794 1.00 61.31 334 HIS A CA 1
ATOM 2665 C C . HIS A 1 334 ? 5.095 15.444 -12.518 1.00 61.31 334 HIS A C 1
ATOM 2667 O O . HIS A 1 334 ? 5.785 15.828 -13.465 1.00 61.31 334 HIS A O 1
ATOM 2673 N N . ALA A 1 335 ? 5.427 15.676 -11.245 1.00 61.84 335 ALA A N 1
ATOM 2674 C CA . ALA A 1 335 ? 6.512 16.579 -10.847 1.00 61.84 335 ALA A CA 1
ATOM 2675 C C . ALA A 1 335 ? 7.870 16.240 -11.496 1.00 61.84 335 ALA A C 1
ATOM 2677 O O . ALA A 1 335 ? 8.706 17.117 -11.678 1.00 61.84 335 ALA A O 1
ATOM 2678 N N . ASN A 1 336 ? 8.078 14.977 -11.895 1.00 71.94 336 ASN A N 1
ATOM 2679 C CA . ASN A 1 336 ? 9.304 14.517 -12.560 1.00 71.94 336 ASN A CA 1
ATOM 2680 C C . ASN A 1 336 ? 9.127 14.151 -14.045 1.00 71.94 336 ASN A C 1
ATOM 2682 O O . ASN A 1 336 ? 10.035 13.568 -14.634 1.00 71.94 336 ASN A O 1
ATOM 2686 N N . ALA A 1 337 ? 7.984 14.457 -14.663 1.00 75.19 337 ALA A N 1
ATOM 2687 C CA . ALA A 1 337 ? 7.701 14.150 -16.069 1.00 75.19 337 ALA A CA 1
ATOM 2688 C C . ALA A 1 337 ? 8.797 14.651 -17.027 1.00 75.19 337 ALA A C 1
ATOM 2690 O O . ALA A 1 337 ? 9.231 13.936 -17.937 1.00 75.19 337 ALA A O 1
ATOM 2691 N N . GLU A 1 338 ? 9.259 15.880 -16.803 1.00 78.94 338 GLU A N 1
ATOM 2692 C CA . GLU A 1 338 ? 10.302 16.525 -17.599 1.00 78.94 338 GLU A CA 1
ATOM 2693 C C . GLU A 1 338 ? 11.673 15.875 -17.380 1.00 78.94 338 GLU A C 1
ATOM 2695 O O . GLU A 1 338 ? 12.389 15.595 -18.345 1.00 78.94 338 GLU A O 1
ATOM 2700 N N . ASN A 1 339 ? 11.999 15.535 -16.129 1.00 82.19 339 ASN A N 1
ATOM 2701 C CA . ASN A 1 339 ? 13.237 14.840 -15.770 1.00 82.19 339 ASN A CA 1
ATOM 2702 C C . ASN A 1 339 ? 13.333 13.473 -16.462 1.00 82.19 339 ASN A C 1
ATOM 2704 O O . ASN A 1 339 ? 14.361 13.158 -17.062 1.00 82.19 339 ASN A O 1
ATOM 2708 N N . ILE A 1 340 ? 12.238 12.705 -16.448 1.00 83.12 340 ILE A N 1
ATOM 2709 C CA . ILE A 1 340 ? 12.143 11.395 -17.109 1.00 83.12 340 ILE A CA 1
ATOM 2710 C C . ILE A 1 340 ? 12.295 11.553 -18.623 1.00 83.12 340 ILE A C 1
ATOM 2712 O O . ILE A 1 340 ? 13.084 10.849 -19.251 1.00 83.12 340 ILE A O 1
ATOM 2716 N N . SER A 1 341 ? 11.583 12.509 -19.224 1.00 85.94 341 SER A N 1
ATOM 2717 C CA . SER A 1 341 ? 11.654 12.753 -20.672 1.00 85.94 341 SER A CA 1
ATOM 2718 C C . SER A 1 341 ? 13.069 13.151 -21.110 1.00 85.94 341 SER A C 1
ATOM 2720 O O . SER A 1 341 ? 13.564 12.681 -22.136 1.00 85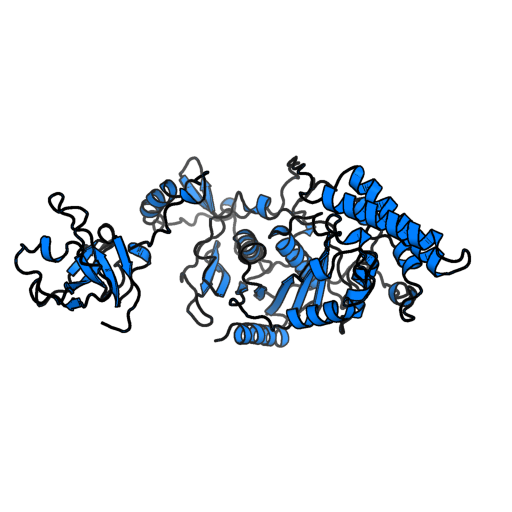.94 341 SER A O 1
ATOM 2722 N N . THR A 1 342 ? 13.746 13.975 -20.308 1.00 88.12 342 THR A N 1
ATOM 2723 C CA . THR A 1 342 ? 15.132 14.403 -20.538 1.00 88.12 342 THR A CA 1
ATOM 2724 C C . THR A 1 342 ? 16.101 13.225 -20.454 1.00 88.12 342 THR A C 1
ATOM 2726 O O . THR A 1 342 ? 16.944 13.056 -21.340 1.00 88.12 342 THR A O 1
ATOM 2729 N N . TYR A 1 343 ? 15.947 12.363 -19.446 1.00 88.62 343 TYR A N 1
ATOM 2730 C CA . TYR A 1 343 ? 16.746 11.147 -19.318 1.00 88.62 343 TYR A CA 1
ATOM 2731 C C . TYR A 1 343 ? 16.561 10.207 -20.511 1.00 88.62 343 TYR A C 1
ATOM 2733 O O . TYR A 1 343 ? 17.542 9.769 -21.112 1.00 88.62 343 TYR A O 1
ATOM 2741 N N . LEU A 1 344 ? 15.313 9.943 -20.912 1.00 89.44 344 LEU A N 1
ATOM 2742 C CA . LEU A 1 344 ? 15.013 9.064 -22.044 1.00 89.44 344 LEU A CA 1
ATOM 2743 C C . LEU A 1 344 ? 15.606 9.590 -23.358 1.00 89.44 344 LEU A C 1
ATOM 2745 O O . LEU A 1 344 ? 16.154 8.806 -24.130 1.00 89.44 344 LEU A O 1
ATOM 2749 N N . LYS A 1 345 ? 15.584 10.909 -23.597 1.00 90.44 345 LYS A N 1
ATOM 2750 C CA . LYS A 1 345 ? 16.253 11.531 -24.757 1.00 90.44 345 LYS A CA 1
ATOM 2751 C C . LYS A 1 345 ? 17.755 11.245 -24.770 1.00 90.44 345 LYS A C 1
ATOM 2753 O O . LYS A 1 345 ? 18.295 10.838 -25.802 1.00 90.44 345 LYS A O 1
ATOM 2758 N N . ALA A 1 346 ? 18.426 11.427 -23.633 1.00 90.00 346 ALA A N 1
ATOM 2759 C CA . ALA A 1 346 ? 19.853 11.144 -23.514 1.00 90.00 346 ALA A CA 1
ATOM 2760 C C . ALA A 1 346 ? 20.159 9.647 -23.664 1.00 90.00 346 ALA A C 1
ATOM 2762 O O . ALA A 1 346 ? 21.117 9.285 -24.348 1.00 90.00 346 ALA A O 1
ATOM 2763 N N . TYR A 1 347 ? 19.318 8.780 -23.096 1.00 89.56 347 TYR A N 1
ATOM 2764 C CA . TYR A 1 347 ? 19.440 7.332 -23.229 1.00 89.56 347 TYR A CA 1
ATOM 2765 C C . TYR A 1 347 ? 19.316 6.884 -24.690 1.00 89.56 347 TYR A C 1
ATOM 2767 O O . TYR A 1 347 ? 20.195 6.189 -25.192 1.00 89.56 347 TYR A O 1
ATOM 2775 N N . ILE A 1 348 ? 18.297 7.351 -25.418 1.00 89.31 348 ILE A N 1
ATOM 2776 C CA . ILE A 1 348 ? 18.115 7.041 -26.846 1.00 89.31 348 ILE A CA 1
ATOM 2777 C C . ILE A 1 348 ? 19.326 7.509 -27.665 1.00 89.31 348 ILE A C 1
ATOM 2779 O O . ILE A 1 348 ? 19.805 6.781 -28.535 1.00 89.31 348 ILE A O 1
ATOM 2783 N N . LYS A 1 349 ? 19.857 8.707 -27.383 1.00 89.88 349 LYS A N 1
ATOM 2784 C CA . LYS A 1 349 ? 21.075 9.210 -28.039 1.00 89.88 349 LYS A CA 1
ATOM 2785 C C . LYS A 1 349 ? 22.286 8.316 -27.751 1.00 89.88 349 LYS A C 1
ATOM 2787 O O . LYS A 1 349 ? 23.078 8.055 -28.653 1.00 89.88 349 LYS A O 1
ATOM 2792 N N . HIS A 1 350 ? 22.423 7.837 -26.516 1.00 87.12 350 HIS A N 1
ATOM 2793 C CA . HIS A 1 350 ? 23.489 6.915 -26.139 1.00 87.12 350 HIS A CA 1
ATOM 2794 C C . HIS A 1 350 ? 23.384 5.584 -26.892 1.00 87.12 350 HIS A C 1
ATOM 2796 O O . HIS A 1 350 ? 24.377 5.151 -27.474 1.00 87.12 350 HIS A O 1
ATOM 2802 N N . VAL A 1 351 ? 22.190 4.990 -26.965 1.00 84.38 351 VAL A N 1
ATOM 2803 C CA . VAL A 1 351 ? 21.953 3.750 -27.720 1.00 84.38 351 VAL A CA 1
ATOM 2804 C C . VAL A 1 351 ? 22.319 3.927 -29.200 1.00 84.38 351 VAL A C 1
ATOM 2806 O O . VAL A 1 351 ? 23.072 3.122 -29.739 1.00 84.38 351 VAL A O 1
ATOM 2809 N N . LYS A 1 352 ? 21.916 5.035 -29.838 1.00 85.62 352 LYS A N 1
ATOM 2810 C CA . LYS A 1 352 ? 22.317 5.353 -31.225 1.00 85.62 352 LYS A CA 1
ATOM 2811 C C . LYS A 1 352 ? 23.836 5.456 -31.405 1.00 85.62 352 LYS A C 1
ATOM 2813 O O . LYS A 1 352 ? 24.378 4.935 -32.371 1.00 85.62 352 LYS A O 1
ATOM 2818 N N . SER A 1 353 ? 24.541 6.056 -30.443 1.00 85.44 353 SER A N 1
ATOM 2819 C CA . SER A 1 353 ? 26.008 6.162 -30.499 1.00 85.44 353 SER A CA 1
ATOM 2820 C C . SER A 1 353 ? 26.728 4.811 -30.399 1.00 85.44 353 SER A C 1
ATOM 2822 O O . SER A 1 353 ? 27.859 4.680 -30.864 1.00 85.44 353 SER A O 1
ATOM 2824 N N . ILE A 1 354 ? 26.101 3.814 -29.761 1.00 81.25 354 ILE A N 1
ATOM 2825 C CA . ILE A 1 354 ? 26.605 2.436 -29.719 1.00 81.25 354 ILE A CA 1
ATOM 2826 C C . ILE A 1 354 ? 26.342 1.755 -31.063 1.00 81.25 354 ILE A C 1
ATOM 2828 O O . ILE A 1 354 ? 27.251 1.127 -31.603 1.00 81.25 354 ILE A O 1
ATOM 2832 N N . GLN A 1 355 ? 25.150 1.940 -31.639 1.00 79.75 355 GLN A N 1
ATOM 2833 C CA . GLN A 1 355 ? 24.788 1.393 -32.952 1.00 79.75 355 GLN A CA 1
ATOM 2834 C C . GLN A 1 355 ? 25.779 1.822 -34.042 1.00 79.75 355 GLN A C 1
ATOM 2836 O O . GLN A 1 355 ? 26.271 0.980 -34.782 1.00 79.75 355 GLN A O 1
ATOM 2841 N N . GLU A 1 356 ? 26.148 3.106 -34.083 1.00 81.06 356 GLU A N 1
ATOM 2842 C CA . GLU A 1 356 ? 27.123 3.654 -35.044 1.00 81.06 356 GLU A CA 1
ATOM 2843 C C . GLU A 1 356 ? 28.519 3.012 -34.942 1.00 81.06 356 GLU A C 1
ATOM 2845 O O . GLU A 1 356 ? 29.276 3.008 -35.910 1.00 81.06 356 GLU A O 1
ATOM 2850 N N . LYS A 1 357 ? 28.873 2.467 -33.772 1.00 79.50 357 LYS A N 1
ATOM 2851 C CA . LYS A 1 357 ? 30.171 1.825 -33.502 1.00 79.50 357 LYS A CA 1
ATOM 2852 C C . LYS A 1 357 ? 30.133 0.305 -33.639 1.00 79.50 357 LYS A C 1
ATOM 2854 O O . LYS A 1 357 ? 31.169 -0.344 -33.501 1.00 79.50 357 LYS A O 1
ATOM 2859 N N . THR A 1 358 ? 28.954 -0.266 -33.861 1.00 75.75 358 THR A N 1
ATOM 2860 C CA . THR A 1 358 ? 28.723 -1.709 -33.842 1.00 75.75 358 THR A CA 1
ATOM 2861 C C . THR A 1 358 ? 28.618 -2.241 -35.270 1.00 75.75 358 THR A C 1
ATOM 2863 O O . THR A 1 358 ? 28.025 -1.608 -36.138 1.00 75.75 358 THR A O 1
ATOM 2866 N N . SER A 1 359 ? 29.203 -3.413 -35.534 1.00 70.50 359 SER A N 1
ATOM 2867 C CA . SER A 1 359 ? 29.210 -4.000 -36.881 1.00 70.50 359 SER A CA 1
ATOM 2868 C C . SER A 1 359 ? 27.780 -4.215 -37.429 1.00 70.50 359 SER A C 1
ATOM 2870 O O . SER A 1 359 ? 26.944 -4.755 -36.687 1.00 70.50 359 SER A O 1
ATOM 2872 N N . PRO A 1 360 ? 27.504 -3.881 -38.714 1.00 63.97 360 PRO A N 1
ATOM 2873 C CA . PRO A 1 360 ? 26.174 -3.948 -39.344 1.00 63.97 360 PRO A CA 1
ATOM 2874 C C . PRO A 1 360 ? 25.478 -5.314 -39.284 1.00 63.97 360 PRO A C 1
ATOM 2876 O O . PRO A 1 360 ? 24.257 -5.394 -39.367 1.00 63.97 360 PRO A O 1
ATOM 2879 N N . THR A 1 361 ? 26.244 -6.397 -39.153 1.00 60.88 361 THR A N 1
ATOM 2880 C CA . THR A 1 361 ? 25.758 -7.787 -39.158 1.00 60.88 361 THR A CA 1
ATOM 2881 C C . THR A 1 361 ? 25.627 -8.404 -37.765 1.00 60.88 361 THR A C 1
ATOM 2883 O O . THR A 1 361 ? 25.300 -9.583 -37.642 1.00 60.88 361 THR A O 1
ATOM 2886 N N . SER A 1 362 ? 25.887 -7.648 -36.694 1.00 67.94 362 SER A N 1
ATOM 2887 C CA . SER A 1 362 ? 25.850 -8.198 -35.335 1.00 67.94 362 SER A CA 1
ATOM 2888 C C . SER A 1 362 ? 24.427 -8.285 -34.765 1.00 67.94 362 SER A C 1
ATOM 2890 O O . SER A 1 362 ? 23.621 -7.364 -34.893 1.00 67.94 362 SER A O 1
ATOM 2892 N N . ALA A 1 363 ? 24.133 -9.367 -34.037 1.00 62.75 363 ALA A N 1
ATOM 2893 C CA . ALA A 1 363 ? 22.878 -9.507 -33.290 1.00 62.75 363 ALA A CA 1
ATOM 2894 C C . ALA A 1 363 ? 22.688 -8.392 -32.238 1.00 62.75 363 ALA A C 1
ATOM 2896 O O . ALA A 1 363 ? 21.560 -7.986 -31.961 1.00 62.75 363 ALA A O 1
ATOM 2897 N N . LEU A 1 364 ? 23.787 -7.851 -31.702 1.00 65.00 364 LEU A N 1
ATOM 2898 C CA . LEU A 1 364 ? 23.787 -6.728 -30.758 1.00 65.00 364 LEU A CA 1
ATOM 2899 C C . LEU A 1 364 ? 23.195 -5.453 -31.376 1.00 65.00 364 LEU A C 1
ATOM 2901 O O . LEU A 1 364 ? 22.350 -4.817 -30.751 1.00 65.00 364 LEU A O 1
ATOM 2905 N N . LEU A 1 365 ? 23.541 -5.139 -32.630 1.00 67.50 365 LEU A N 1
ATOM 2906 C CA . LEU A 1 365 ? 22.997 -3.978 -33.342 1.00 67.50 365 LEU A CA 1
ATOM 2907 C C . LEU A 1 365 ? 21.467 -4.054 -33.481 1.00 67.50 365 LEU A C 1
ATOM 2909 O O . LEU A 1 365 ? 20.770 -3.063 -33.264 1.00 67.50 365 LEU A O 1
ATOM 2913 N N . SER A 1 366 ? 20.940 -5.245 -33.788 1.00 67.69 366 SER A N 1
ATOM 2914 C CA . SER A 1 366 ? 19.491 -5.470 -33.908 1.00 67.69 366 SER A CA 1
ATOM 2915 C C . SER A 1 366 ? 18.747 -5.255 -32.581 1.00 67.69 366 SER A C 1
ATOM 2917 O O . SER A 1 366 ? 17.633 -4.727 -32.559 1.00 67.69 366 SER A O 1
ATOM 2919 N N . MET A 1 367 ? 19.389 -5.605 -31.462 1.00 69.88 367 MET A N 1
ATOM 2920 C CA . MET A 1 367 ? 18.839 -5.454 -30.118 1.00 69.88 367 MET A CA 1
ATOM 2921 C C . MET A 1 367 ? 18.868 -3.993 -29.659 1.00 69.88 367 MET A C 1
ATOM 2923 O O . MET A 1 367 ? 17.865 -3.488 -29.153 1.00 69.88 367 MET A O 1
ATOM 2927 N N . ASP A 1 368 ? 19.970 -3.286 -29.906 1.00 73.19 368 ASP A N 1
ATOM 2928 C CA . ASP A 1 368 ? 20.081 -1.855 -29.622 1.00 73.19 368 ASP A CA 1
ATOM 2929 C C . ASP A 1 368 ? 19.067 -1.042 -30.435 1.00 73.19 368 ASP A C 1
ATOM 2931 O O . ASP A 1 368 ? 18.482 -0.086 -29.922 1.00 73.19 368 ASP A O 1
ATOM 2935 N N . GLN A 1 369 ? 18.818 -1.413 -31.695 1.00 75.62 369 GLN A N 1
ATOM 2936 C CA . GLN A 1 369 ? 17.790 -0.779 -32.525 1.00 75.62 369 GLN A CA 1
ATOM 2937 C C . GLN A 1 369 ? 16.391 -0.961 -31.928 1.00 75.62 369 GLN A C 1
ATOM 2939 O O . GLN A 1 369 ? 15.680 0.024 -31.725 1.00 75.62 369 GLN A O 1
ATOM 2944 N N . ALA A 1 370 ? 16.038 -2.187 -31.536 1.00 77.38 370 ALA A N 1
ATOM 2945 C CA . ALA A 1 370 ? 14.757 -2.471 -30.893 1.00 77.38 370 ALA A CA 1
ATOM 2946 C C . ALA A 1 370 ? 14.564 -1.690 -29.576 1.00 77.38 370 ALA A C 1
ATOM 2948 O O . ALA A 1 370 ? 13.473 -1.177 -29.315 1.00 77.38 370 ALA A O 1
ATOM 2949 N N . ILE A 1 371 ? 15.617 -1.554 -28.759 1.00 79.31 371 ILE A N 1
ATOM 2950 C CA . ILE A 1 371 ? 15.589 -0.773 -27.509 1.00 79.31 371 ILE A CA 1
ATOM 2951 C C . ILE A 1 371 ? 15.424 0.727 -27.793 1.00 79.31 371 ILE A C 1
ATOM 2953 O O . ILE A 1 371 ? 14.655 1.410 -27.109 1.00 79.31 371 ILE A O 1
ATOM 2957 N N . GLY A 1 372 ? 16.127 1.254 -28.799 1.00 83.25 372 GLY A N 1
ATOM 2958 C CA . GLY A 1 372 ? 15.993 2.647 -29.226 1.00 83.25 372 GLY A CA 1
ATOM 2959 C C . GLY A 1 372 ? 14.575 2.973 -29.700 1.00 83.25 372 GLY A C 1
ATOM 2960 O O . GLY A 1 372 ? 14.005 3.988 -29.291 1.00 83.25 372 GLY A O 1
ATOM 2961 N N . ASP A 1 373 ? 13.979 2.085 -30.497 1.00 83.44 373 ASP A N 1
ATOM 2962 C CA . ASP A 1 373 ? 12.613 2.226 -31.009 1.00 83.44 373 ASP A CA 1
ATOM 2963 C C . ASP A 1 373 ? 11.564 2.131 -29.890 1.00 83.44 373 ASP A C 1
ATOM 2965 O O . ASP A 1 373 ? 10.621 2.930 -29.856 1.00 83.44 373 ASP A O 1
ATOM 2969 N N . TYR A 1 374 ? 11.756 1.211 -28.934 1.00 85.12 374 TYR A N 1
ATOM 2970 C CA . TYR A 1 374 ? 10.922 1.073 -27.733 1.00 85.12 374 TYR A CA 1
ATOM 2971 C C . TYR A 1 374 ? 10.816 2.398 -26.969 1.00 85.12 374 TYR A C 1
ATOM 2973 O O . TYR A 1 374 ? 9.720 2.941 -26.786 1.00 85.12 374 TYR A O 1
ATOM 2981 N N . TRP A 1 375 ? 11.960 2.962 -26.570 1.00 87.69 375 TRP A N 1
ATOM 2982 C CA . TRP A 1 375 ? 11.982 4.211 -25.811 1.00 87.69 375 TRP A CA 1
ATOM 2983 C C . TRP A 1 375 ? 11.585 5.416 -26.660 1.00 87.69 375 TRP A C 1
ATOM 2985 O O . TRP A 1 375 ? 10.951 6.332 -26.141 1.00 87.69 375 TRP A O 1
ATOM 2995 N N . GLY A 1 376 ? 11.870 5.406 -27.965 1.00 88.75 376 GLY A N 1
ATOM 2996 C CA . GLY A 1 376 ? 11.394 6.426 -28.897 1.00 88.75 376 GLY A CA 1
ATOM 2997 C C . GLY A 1 376 ? 9.866 6.483 -28.982 1.00 88.75 376 GLY A C 1
ATOM 2998 O O . GLY A 1 376 ? 9.291 7.573 -28.985 1.00 88.75 376 GLY A O 1
ATOM 2999 N N . LYS A 1 377 ? 9.188 5.326 -29.000 1.00 87.69 377 LYS A N 1
ATOM 3000 C CA . LYS A 1 377 ? 7.718 5.247 -28.963 1.00 87.69 377 LYS A CA 1
ATOM 3001 C C . LYS A 1 377 ? 7.163 5.778 -27.642 1.00 87.69 377 LYS A C 1
ATOM 3003 O O . LYS A 1 377 ? 6.236 6.584 -27.663 1.00 87.69 377 LYS A O 1
ATOM 3008 N N . ILE A 1 378 ? 7.733 5.359 -26.512 1.00 86.06 378 ILE A N 1
ATOM 3009 C CA . ILE A 1 378 ? 7.307 5.810 -25.178 1.00 86.06 378 ILE A CA 1
ATOM 3010 C C . ILE A 1 378 ? 7.503 7.315 -25.022 1.00 86.06 378 ILE A C 1
ATOM 3012 O O . ILE A 1 378 ? 6.574 7.998 -24.607 1.00 86.06 378 ILE A O 1
ATOM 3016 N N . LEU A 1 379 ? 8.663 7.848 -25.411 1.00 88.25 379 LEU A N 1
ATOM 3017 C CA . LEU A 1 379 ? 8.952 9.276 -25.329 1.00 88.25 379 LEU A CA 1
ATOM 3018 C C . LEU A 1 379 ? 7.921 10.102 -26.110 1.00 88.25 379 LEU A C 1
ATOM 3020 O O . LEU A 1 379 ? 7.368 11.049 -25.563 1.00 88.25 379 LEU A O 1
ATOM 3024 N N . LYS A 1 380 ? 7.583 9.690 -27.340 1.00 88.25 380 LYS A N 1
ATOM 3025 C CA . LYS A 1 380 ? 6.535 10.344 -28.142 1.00 88.25 380 LYS A CA 1
ATOM 3026 C C . LYS A 1 380 ? 5.164 10.319 -27.462 1.00 88.25 380 LYS A C 1
ATOM 3028 O O . LYS A 1 380 ? 4.386 11.249 -27.640 1.00 88.25 380 LYS A O 1
ATOM 3033 N N . LEU A 1 381 ? 4.834 9.248 -26.738 1.00 84.12 381 LEU A N 1
ATOM 3034 C CA . LEU A 1 381 ? 3.579 9.155 -25.986 1.00 84.12 381 LEU A CA 1
ATOM 3035 C C . LEU A 1 381 ? 3.606 10.064 -24.751 1.00 84.12 381 LEU A C 1
ATOM 3037 O O . LEU A 1 381 ? 2.645 10.790 -24.531 1.00 84.12 381 LEU A O 1
ATOM 3041 N N . LEU A 1 382 ? 4.714 10.087 -24.006 1.00 80.38 382 LEU A N 1
ATOM 3042 C CA . LEU A 1 382 ? 4.896 10.960 -22.841 1.00 80.38 382 LEU A CA 1
ATOM 3043 C C . LEU A 1 382 ? 4.860 12.451 -23.211 1.00 80.38 382 LEU A C 1
ATOM 3045 O O . LEU A 1 382 ? 4.286 13.247 -22.472 1.00 80.38 382 LEU A O 1
ATOM 3049 N N . GLU A 1 383 ? 5.424 12.828 -24.363 1.00 82.00 383 GLU A N 1
ATOM 3050 C CA . GLU A 1 383 ? 5.399 14.206 -24.880 1.00 82.00 383 GLU A CA 1
ATOM 3051 C C . GLU A 1 383 ? 3.988 14.672 -25.272 1.00 82.00 383 GLU A C 1
ATOM 3053 O O . GLU A 1 383 ? 3.693 15.861 -25.171 1.00 82.00 383 GLU A O 1
ATOM 3058 N N . LYS A 1 384 ? 3.099 13.752 -25.677 1.00 78.69 384 LYS A N 1
ATOM 3059 C CA . LYS A 1 384 ? 1.680 14.059 -25.940 1.00 78.69 384 LYS A CA 1
ATOM 3060 C C . LYS A 1 384 ? 0.878 14.289 -24.660 1.00 78.69 384 LYS A C 1
ATOM 3062 O O . LYS A 1 384 ? -0.160 14.941 -24.706 1.00 78.69 384 LYS A O 1
ATOM 3067 N N . GLY A 1 385 ? 1.348 13.756 -23.538 1.00 70.81 385 GLY A N 1
ATOM 3068 C CA . GLY A 1 385 ? 0.709 13.880 -22.238 1.00 70.81 385 GLY A CA 1
ATOM 3069 C C . GLY A 1 385 ? 0.914 12.629 -21.396 1.00 70.81 385 GLY A C 1
ATOM 3070 O O . GLY A 1 385 ? 0.871 11.502 -21.891 1.00 70.81 385 GLY A O 1
ATOM 3071 N N . TRP A 1 386 ? 1.117 12.832 -20.098 1.00 70.69 386 TRP A N 1
ATOM 3072 C CA . TRP A 1 386 ? 1.052 11.737 -19.137 1.00 70.69 386 TRP A CA 1
ATOM 3073 C C . TRP A 1 386 ? -0.412 11.301 -18.986 1.00 70.69 386 TRP A C 1
ATOM 3075 O O . TRP A 1 386 ? -1.280 12.178 -18.996 1.00 70.69 386 TRP A O 1
ATOM 3085 N N . PRO A 1 387 ? -0.699 9.988 -18.863 1.00 60.09 387 PRO A N 1
ATOM 3086 C CA . PRO A 1 387 ? -2.045 9.493 -18.614 1.00 60.09 387 PRO A CA 1
ATOM 3087 C C . PRO A 1 387 ? -2.642 10.276 -17.453 1.00 60.09 387 PRO A C 1
ATOM 3089 O O . PRO A 1 387 ? -2.088 10.289 -16.353 1.00 60.09 387 PRO A O 1
ATOM 3092 N N . SER A 1 388 ? -3.732 10.989 -17.716 1.00 54.41 388 SER A N 1
ATOM 3093 C CA . SER A 1 388 ? -4.437 11.691 -16.657 1.00 54.41 388 SER A CA 1
ATOM 3094 C C . SER A 1 388 ? -5.106 10.668 -15.758 1.00 54.41 388 SER A C 1
ATOM 3096 O O . SER A 1 388 ? -5.689 9.703 -16.251 1.00 54.41 388 SER A O 1
ATOM 3098 N N . ASN A 1 389 ? -5.142 10.947 -14.462 1.00 50.84 389 ASN A N 1
ATOM 3099 C CA . ASN A 1 389 ? -5.890 10.167 -13.486 1.00 50.84 389 ASN A CA 1
ATOM 3100 C C . ASN A 1 389 ? -7.425 10.362 -13.581 1.00 50.84 389 ASN A C 1
ATOM 3102 O O . ASN A 1 389 ? -8.161 10.270 -12.596 1.00 50.84 389 ASN A O 1
ATOM 3106 N N . LYS A 1 390 ? -7.921 10.712 -14.771 1.00 43.09 390 LYS A N 1
ATOM 3107 C CA . LYS A 1 390 ? -9.340 10.916 -15.043 1.00 43.09 390 LYS A CA 1
ATOM 3108 C C . LYS A 1 390 ? -10.014 9.553 -15.111 1.00 43.09 390 LYS A C 1
ATOM 3110 O O . LYS A 1 390 ? -10.183 8.992 -16.187 1.00 43.09 390 LYS A O 1
ATOM 3115 N N . GLY A 1 391 ? -10.328 8.988 -13.951 1.00 47.94 391 GLY A N 1
ATOM 3116 C CA . GLY A 1 391 ? -11.011 7.698 -13.888 1.00 47.94 391 GLY A CA 1
ATOM 3117 C C . GLY A 1 391 ? -10.745 6.841 -12.661 1.00 47.94 391 GLY A C 1
ATOM 3118 O O . GLY A 1 391 ? -11.093 5.664 -12.698 1.00 47.94 391 GLY A O 1
ATOM 3119 N N . ASN A 1 392 ? -10.185 7.390 -11.580 1.00 49.03 392 ASN A N 1
ATOM 3120 C CA . ASN A 1 392 ? -9.998 6.683 -10.310 1.00 49.03 392 ASN A CA 1
ATOM 3121 C C . ASN A 1 392 ? -11.315 6.446 -9.552 1.00 49.03 392 ASN A C 1
ATOM 3123 O O . ASN A 1 392 ? -11.537 6.910 -8.435 1.00 49.03 392 ASN A O 1
ATOM 3127 N N . ILE A 1 393 ? -12.207 5.717 -10.203 1.00 53.56 393 ILE A N 1
ATOM 3128 C CA . ILE A 1 393 ? -13.471 5.241 -9.678 1.00 53.56 393 ILE A CA 1
ATOM 3129 C C . ILE A 1 393 ? -13.133 4.006 -8.847 1.00 53.56 393 ILE A C 1
ATOM 3131 O O . ILE A 1 393 ? -12.508 3.068 -9.345 1.00 53.56 393 ILE A O 1
ATOM 3135 N N . LEU A 1 394 ? -13.557 3.977 -7.587 1.00 63.34 394 LEU A N 1
ATOM 3136 C CA . LEU A 1 394 ? -13.768 2.701 -6.913 1.00 63.34 394 LEU A CA 1
ATOM 3137 C C . LEU A 1 394 ? -14.931 2.025 -7.646 1.00 63.34 394 LEU A C 1
ATOM 3139 O O . LEU A 1 394 ? -16.089 2.279 -7.336 1.00 63.34 394 LEU A O 1
ATOM 3143 N N . LYS A 1 395 ? -14.616 1.297 -8.723 1.00 61.94 395 LYS A N 1
ATOM 3144 C CA . LYS A 1 395 ? -15.585 0.501 -9.488 1.00 61.94 395 LYS A CA 1
ATOM 3145 C C . LYS A 1 395 ? -15.974 -0.714 -8.646 1.00 61.94 395 LYS A C 1
ATOM 3147 O O . LYS A 1 395 ? -15.211 -1.096 -7.758 1.00 61.94 395 LYS A O 1
ATOM 3152 N N . GLU A 1 396 ? -17.072 -1.388 -8.984 1.00 59.88 396 GLU A N 1
ATOM 3153 C CA . GLU A 1 396 ? -17.479 -2.640 -8.319 1.00 59.88 396 GLU A CA 1
ATOM 3154 C C . GLU A 1 396 ? -16.307 -3.636 -8.182 1.00 59.88 396 GLU A C 1
ATOM 3156 O O . GLU A 1 396 ? -16.110 -4.243 -7.132 1.00 59.88 396 GLU A O 1
ATOM 3161 N N . GLY A 1 397 ? -15.442 -3.713 -9.202 1.00 70.62 397 GLY A N 1
ATOM 3162 C CA . GLY A 1 397 ? -14.241 -4.554 -9.216 1.00 70.62 397 GLY A CA 1
ATOM 3163 C C . GLY A 1 397 ? -13.090 -4.123 -8.293 1.00 70.62 397 GLY A C 1
ATOM 3164 O O . GLY A 1 397 ? -12.035 -4.748 -8.331 1.00 70.62 397 GLY A O 1
ATOM 3165 N N . PHE A 1 398 ? -13.229 -3.068 -7.484 1.00 82.00 398 PHE A N 1
ATOM 3166 C CA . PHE A 1 398 ? -12.231 -2.687 -6.479 1.00 82.00 398 PHE A CA 1
ATOM 3167 C C . PHE A 1 398 ? -12.350 -3.527 -5.199 1.00 82.00 398 PHE A C 1
ATOM 3169 O O . PHE A 1 398 ? -11.340 -3.844 -4.567 1.00 82.00 398 PHE A O 1
ATOM 3176 N N . TRP A 1 399 ? -13.558 -3.913 -4.802 1.00 85.44 399 TRP A N 1
ATOM 3177 C CA . TRP A 1 399 ? -13.776 -4.595 -3.528 1.00 85.44 399 TRP A CA 1
ATOM 3178 C C . TRP A 1 399 ? -13.667 -6.120 -3.674 1.00 85.44 399 TRP A C 1
ATOM 3180 O O . TRP A 1 399 ? -14.078 -6.663 -4.700 1.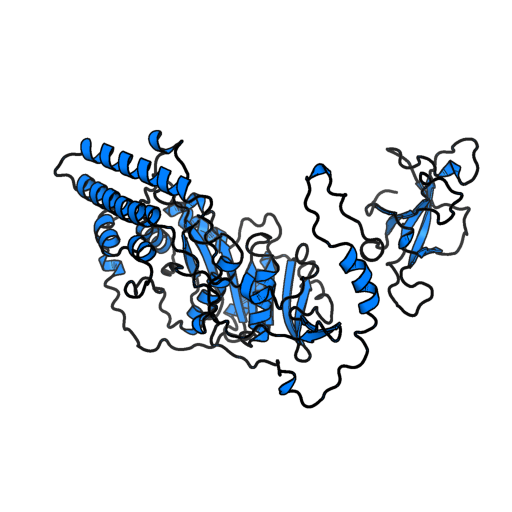00 85.44 399 TRP A O 1
ATOM 3190 N N . PRO A 1 400 ? -13.133 -6.836 -2.665 1.00 88.50 400 PRO A N 1
ATOM 3191 C CA . PRO A 1 400 ? -13.315 -8.281 -2.569 1.00 88.50 400 PRO A CA 1
ATOM 3192 C C . PRO A 1 400 ? -14.804 -8.650 -2.531 1.00 88.50 400 PRO A C 1
ATOM 3194 O O . PRO A 1 400 ? -15.616 -7.927 -1.951 1.00 88.50 400 PRO A O 1
ATOM 3197 N N . ARG A 1 401 ? -15.156 -9.780 -3.143 1.00 86.69 401 ARG A N 1
ATOM 3198 C CA . ARG A 1 401 ? -16.530 -10.302 -3.238 1.00 86.69 401 ARG A CA 1
ATOM 3199 C C . ARG A 1 401 ? -16.994 -10.974 -1.944 1.00 86.69 401 ARG A C 1
ATOM 3201 O O . ARG A 1 401 ? -18.193 -11.139 -1.726 1.00 86.69 401 ARG A O 1
ATOM 3208 N N . THR A 1 402 ? -16.060 -11.407 -1.101 1.00 88.88 402 THR A N 1
ATOM 3209 C CA . THR A 1 402 ? -16.318 -12.072 0.174 1.00 88.88 402 THR A CA 1
ATOM 3210 C C . THR A 1 402 ? -17.196 -11.203 1.053 1.00 88.88 402 THR A C 1
ATOM 3212 O O . THR A 1 402 ? -16.904 -10.038 1.301 1.00 88.88 402 THR A O 1
ATOM 3215 N N . ASN A 1 403 ? -18.240 -11.820 1.599 1.00 87.31 403 ASN A N 1
ATOM 3216 C CA . ASN A 1 403 ? -19.072 -11.215 2.622 1.00 87.31 403 ASN A CA 1
ATOM 3217 C C . ASN A 1 403 ? -19.398 -12.257 3.707 1.00 87.31 403 ASN A C 1
ATOM 3219 O O . ASN A 1 403 ? -19.981 -13.315 3.450 1.00 87.31 403 ASN A O 1
ATOM 3223 N N . HIS A 1 404 ? -18.983 -11.993 4.942 1.00 85.00 404 HIS A N 1
ATOM 3224 C CA . HIS A 1 404 ? -19.285 -12.778 6.145 1.00 85.00 404 HIS A CA 1
ATOM 3225 C C . HIS A 1 404 ? -20.545 -12.300 6.874 1.00 85.00 404 HIS A C 1
ATOM 3227 O O . HIS A 1 404 ? -20.821 -12.767 7.980 1.00 85.00 404 HIS A O 1
ATOM 3233 N N . GLY A 1 405 ? -21.307 -11.410 6.240 1.00 70.38 405 GLY A N 1
ATOM 3234 C CA . GLY A 1 405 ? -22.412 -10.671 6.825 1.00 70.38 405 GLY A CA 1
ATOM 3235 C C . GLY A 1 405 ? -21.914 -9.339 7.374 1.00 70.38 405 GLY A C 1
ATOM 3236 O O . GLY A 1 405 ? -21.039 -9.299 8.240 1.00 70.38 405 GLY A O 1
ATOM 3237 N N . THR A 1 406 ? -22.481 -8.235 6.890 1.00 61.78 406 THR A N 1
ATOM 3238 C CA . THR A 1 406 ? -22.278 -6.927 7.513 1.00 61.78 406 THR A CA 1
ATOM 3239 C C . THR A 1 406 ? -23.191 -6.840 8.722 1.00 61.78 406 THR A C 1
ATOM 3241 O O . THR A 1 406 ? -24.411 -6.918 8.580 1.00 61.78 406 THR A O 1
ATOM 3244 N N . CYS A 1 407 ? -22.638 -6.626 9.917 1.00 48.53 407 CYS A N 1
ATOM 3245 C CA . CYS A 1 407 ? -23.485 -6.267 11.053 1.00 48.53 407 CYS A CA 1
ATOM 3246 C C . CYS A 1 407 ? -24.191 -4.927 10.810 1.00 48.53 407 CYS A C 1
ATOM 3248 O O . CYS A 1 407 ? -25.233 -4.731 11.418 1.00 48.53 407 CYS A O 1
ATOM 3250 N N . PHE A 1 408 ? -23.652 -4.076 9.914 1.00 52.53 408 PHE A N 1
ATOM 3251 C CA . PHE A 1 408 ? -24.188 -2.761 9.567 1.00 52.53 408 PHE A CA 1
ATOM 3252 C C . PHE A 1 408 ? -25.610 -2.815 9.000 1.00 52.53 408 PHE A C 1
ATOM 3254 O O . PHE A 1 408 ? -25.820 -3.199 7.850 1.00 52.53 408 PHE A O 1
ATOM 3261 N N . LYS A 1 409 ? -26.575 -2.351 9.791 1.00 54.59 409 LYS A N 1
ATOM 3262 C CA . LYS A 1 409 ? -27.927 -1.993 9.343 1.00 54.59 409 LYS A CA 1
ATOM 3263 C C . LYS A 1 409 ? -28.000 -0.480 9.160 1.00 54.59 409 LYS A C 1
ATOM 3265 O O . LYS A 1 409 ? -27.639 0.248 10.090 1.00 54.59 409 LYS A O 1
ATOM 3270 N N . ARG A 1 410 ? -28.453 0.005 7.992 1.00 52.09 410 ARG A N 1
ATOM 3271 C CA . ARG A 1 410 ? -28.640 1.451 7.770 1.00 52.09 410 ARG A CA 1
ATOM 3272 C C . ARG A 1 410 ? -29.675 1.981 8.767 1.00 52.09 410 ARG A C 1
ATOM 3274 O O . ARG A 1 410 ? -30.550 1.222 9.177 1.00 52.09 410 ARG A O 1
ATOM 3281 N N . PRO A 1 411 ? -29.648 3.277 9.115 1.00 44.16 411 PRO A N 1
ATOM 3282 C CA . PRO A 1 411 ? -30.681 3.874 9.960 1.00 44.16 411 PRO A CA 1
ATOM 3283 C C . PRO A 1 411 ? -32.114 3.641 9.449 1.00 44.16 411 PRO A C 1
ATOM 3285 O O . PRO A 1 411 ? -33.010 3.448 10.258 1.00 44.16 411 PRO A O 1
ATOM 3288 N N . SER A 1 412 ? -32.320 3.581 8.127 1.00 43.62 412 SER A N 1
ATOM 3289 C CA . SER A 1 412 ? -33.605 3.224 7.497 1.00 43.62 412 SER A CA 1
ATOM 3290 C C . SER A 1 412 ? -34.064 1.790 7.781 1.00 43.62 412 SER A C 1
ATOM 3292 O O . SER A 1 412 ? -35.255 1.505 7.729 1.00 43.62 412 SER A O 1
ATOM 3294 N N . ASP A 1 413 ? -33.118 0.901 8.078 1.00 40.84 413 ASP A N 1
ATOM 3295 C CA . ASP A 1 413 ? -33.317 -0.540 8.244 1.00 40.84 413 ASP A CA 1
ATOM 3296 C C . ASP A 1 413 ? -33.309 -0.935 9.736 1.00 40.84 413 ASP A C 1
ATOM 3298 O O . ASP A 1 413 ? -33.493 -2.103 10.089 1.00 40.84 413 ASP A O 1
ATOM 3302 N N . MET A 1 414 ? -33.075 0.034 10.629 1.00 39.84 414 MET A N 1
ATOM 3303 C CA . MET A 1 414 ? -33.168 -0.123 12.076 1.00 39.84 414 MET A CA 1
ATOM 3304 C C . MET A 1 414 ? -34.563 0.300 12.543 1.00 39.84 414 MET A C 1
ATOM 3306 O O . MET A 1 414 ? -34.884 1.484 12.591 1.00 39.84 414 MET A O 1
ATOM 3310 N N . GLN A 1 415 ? -35.394 -0.669 12.938 1.00 35.19 415 GLN A N 1
ATOM 3311 C CA . GLN A 1 415 ? -36.572 -0.381 13.758 1.00 35.19 415 GLN A CA 1
ATOM 3312 C C . GLN A 1 415 ? -36.094 0.286 15.055 1.00 35.19 415 GLN A C 1
ATOM 3314 O O . GLN A 1 415 ? -35.382 -0.342 15.832 1.00 35.19 415 GLN A O 1
ATOM 3319 N N . HIS A 1 416 ? -36.429 1.571 15.215 1.00 33.84 416 HIS A N 1
ATOM 3320 C CA . HIS A 1 416 ? -36.212 2.444 16.375 1.00 33.84 416 HIS A CA 1
ATOM 3321 C C . HIS A 1 416 ? -35.552 1.779 17.600 1.00 33.84 416 HIS A C 1
ATOM 3323 O O . HIS A 1 416 ? -36.230 1.344 18.527 1.00 33.84 416 HIS A O 1
ATOM 3329 N N . SER A 1 417 ? -34.219 1.783 17.651 1.00 28.89 417 SER A N 1
ATOM 3330 C CA . SER A 1 417 ? -33.477 1.636 18.906 1.00 28.89 417 SER A CA 1
ATOM 3331 C C . SER A 1 417 ? -32.786 2.962 19.206 1.00 28.89 417 SER A C 1
ATOM 3333 O O . SER A 1 417 ? -31.836 3.358 18.529 1.00 28.89 417 SER A O 1
ATOM 3335 N N . VAL A 1 418 ? -33.336 3.669 20.186 1.00 33.44 418 VAL A N 1
ATOM 3336 C CA . VAL A 1 418 ? -32.897 4.974 20.681 1.00 33.44 418 VAL A CA 1
ATOM 3337 C C . VAL A 1 418 ? -31.451 4.882 21.182 1.00 33.44 418 VAL A C 1
ATOM 3339 O O . VAL A 1 418 ? -31.147 4.076 22.057 1.00 33.44 418 VAL A O 1
ATOM 3342 N N . ILE A 1 419 ? -30.557 5.718 20.646 1.00 34.50 419 ILE A N 1
ATOM 3343 C CA . ILE A 1 419 ? -29.229 5.955 21.229 1.00 34.50 419 ILE A CA 1
ATOM 3344 C C . ILE A 1 419 ? -29.438 6.920 22.405 1.00 34.50 419 ILE A C 1
ATOM 3346 O O . ILE A 1 419 ? -29.682 8.106 22.194 1.00 34.50 419 ILE A O 1
ATOM 3350 N N . LEU A 1 420 ? -29.411 6.399 23.634 1.00 33.47 420 LEU A N 1
ATOM 3351 C CA . LEU A 1 420 ? -29.585 7.174 24.867 1.00 33.47 420 LEU A CA 1
ATOM 3352 C C . LEU A 1 420 ? -28.264 7.820 25.332 1.00 33.47 420 LEU A C 1
ATOM 3354 O O . LEU A 1 420 ? -27.281 7.139 25.613 1.00 33.47 420 LEU A O 1
ATOM 3358 N N . GLU A 1 421 ? -28.300 9.153 25.408 1.00 33.44 421 GLU A N 1
ATOM 3359 C CA . GLU A 1 421 ? -27.725 10.078 26.410 1.00 33.44 421 GLU A CA 1
ATOM 3360 C C . GLU A 1 421 ? -26.237 10.060 26.822 1.00 33.44 421 GLU A C 1
ATOM 3362 O O . GLU A 1 421 ? -25.787 11.057 27.382 1.00 33.44 421 GLU A O 1
ATOM 3367 N N . GLN A 1 422 ? -25.411 9.060 26.509 1.00 36.41 422 GLN A N 1
ATOM 3368 C CA . GLN A 1 422 ? -24.000 9.074 26.959 1.00 36.41 422 GLN A CA 1
ATOM 3369 C C . GLN A 1 422 ? -23.046 9.920 26.088 1.00 36.41 422 GLN A C 1
ATOM 3371 O O . GLN A 1 422 ? -21.953 10.265 26.531 1.00 36.41 422 GLN A O 1
ATOM 3376 N N . ASP A 1 423 ? -23.467 10.324 24.885 1.00 39.16 423 ASP A N 1
ATOM 3377 C CA . ASP A 1 423 ? -22.637 11.048 23.900 1.00 39.16 423 ASP A CA 1
ATOM 3378 C C . ASP A 1 423 ? -22.675 12.586 24.047 1.00 39.16 423 ASP A C 1
ATOM 3380 O O . ASP A 1 423 ? -22.023 13.301 23.284 1.00 39.16 423 ASP A O 1
ATOM 3384 N N . LEU A 1 424 ? -23.444 13.127 25.002 1.00 34.75 424 LEU A N 1
ATOM 3385 C CA . LEU A 1 424 ? -23.543 14.579 25.231 1.00 34.75 424 LEU A CA 1
ATOM 3386 C C . LEU A 1 424 ? -22.411 15.114 26.123 1.00 34.75 424 LEU A C 1
ATOM 3388 O O . LEU A 1 424 ? -21.935 16.221 25.890 1.00 34.75 424 LEU A O 1
ATOM 3392 N N . LEU A 1 425 ? -21.897 14.303 27.053 1.00 32.94 425 LEU A N 1
ATOM 3393 C CA . LEU A 1 425 ? -20.809 14.689 27.966 1.00 32.94 425 LEU A CA 1
ATOM 3394 C C . LEU A 1 425 ? -19.438 14.806 27.269 1.00 32.94 425 LEU A C 1
ATOM 3396 O O . LEU A 1 425 ? -18.553 15.502 27.754 1.00 32.94 425 LEU A O 1
ATOM 3400 N N . GLY A 1 426 ? -19.259 14.179 26.099 1.00 35.66 426 GLY A N 1
ATOM 3401 C CA . GLY A 1 426 ? -18.045 14.319 25.281 1.00 35.66 426 GLY A CA 1
ATOM 3402 C C . GLY A 1 426 ? -18.007 15.580 24.403 1.00 35.66 426 GLY A C 1
ATOM 3403 O O . GLY A 1 426 ? -16.963 15.895 23.831 1.00 35.66 426 GLY A O 1
ATOM 3404 N N . ARG A 1 427 ? -19.130 16.306 24.269 1.00 40.31 427 ARG A N 1
ATOM 3405 C CA . ARG A 1 427 ? -19.265 17.437 23.329 1.00 40.31 427 ARG A CA 1
ATOM 3406 C C . ARG A 1 427 ? -18.686 18.748 23.845 1.00 40.31 427 ARG A C 1
ATOM 3408 O O . ARG A 1 427 ? -18.303 19.584 23.030 1.00 40.31 427 ARG A O 1
ATOM 3415 N N . GLU A 1 428 ? -18.597 18.930 25.158 1.00 38.25 428 GLU A N 1
ATOM 3416 C CA . GLU A 1 428 ? -18.008 20.145 25.736 1.00 38.25 428 GLU A CA 1
ATOM 3417 C C . GLU A 1 428 ? -16.473 20.110 25.672 1.00 38.25 428 GLU A C 1
ATOM 3419 O O . GLU A 1 428 ? -15.860 21.117 25.332 1.00 38.25 428 GLU A O 1
ATOM 3424 N N . ALA A 1 429 ? -15.856 18.931 25.814 1.00 32.91 429 ALA A N 1
ATOM 3425 C CA . ALA A 1 429 ? -14.407 18.753 25.670 1.00 32.91 429 ALA A CA 1
ATOM 3426 C C . ALA A 1 429 ? -13.903 18.873 24.213 1.00 32.91 429 ALA A C 1
ATOM 3428 O O . ALA A 1 429 ? -12.760 19.255 23.973 1.00 32.91 429 ALA A O 1
ATOM 3429 N N . GLY A 1 430 ? -14.745 18.548 23.224 1.00 34.53 430 GLY A N 1
ATOM 3430 C CA . GLY A 1 430 ? -14.380 18.596 21.801 1.00 34.53 430 GLY A CA 1
ATOM 3431 C C . GLY A 1 430 ? -14.393 20.000 21.185 1.00 34.53 430 GLY A C 1
ATOM 3432 O O . GLY A 1 430 ? -13.669 20.249 20.221 1.00 34.53 430 GLY A O 1
ATOM 3433 N N . LYS A 1 431 ? -15.179 20.932 21.743 1.00 37.09 431 LYS A N 1
ATOM 3434 C CA . LYS A 1 431 ? -15.298 22.302 21.213 1.00 37.09 431 LYS A CA 1
ATOM 3435 C C . LYS A 1 431 ? -14.058 23.162 21.471 1.00 37.09 431 LYS A C 1
ATOM 3437 O O . LYS A 1 431 ? -13.695 23.942 20.599 1.00 37.09 431 LYS A O 1
ATOM 3442 N N . GLU A 1 432 ? -13.363 22.973 22.593 1.00 34.62 432 GLU A N 1
ATOM 3443 C CA . GLU A 1 432 ? -12.073 23.642 22.844 1.00 34.62 432 GLU A CA 1
ATOM 3444 C C . GLU A 1 432 ? -10.932 23.099 21.958 1.00 34.62 432 GLU A C 1
ATOM 3446 O O . GLU A 1 432 ? -9.966 23.813 21.681 1.00 34.62 432 GLU A O 1
ATOM 3451 N N . LEU A 1 433 ? -11.043 21.853 21.475 1.00 33.75 433 LEU A N 1
ATOM 3452 C CA . LEU A 1 433 ? -10.069 21.229 20.569 1.00 33.75 433 LEU A CA 1
ATOM 3453 C C . LEU A 1 433 ? -10.216 21.722 19.117 1.00 33.75 433 LEU A C 1
ATOM 3455 O O . LEU A 1 433 ? -9.212 21.993 18.459 1.00 33.75 433 LEU A O 1
ATOM 3459 N N . GLU A 1 434 ? -11.451 21.897 18.629 1.00 36.81 434 GLU A N 1
ATOM 3460 C CA . GLU A 1 434 ? -11.733 22.346 17.251 1.00 36.81 434 GLU A CA 1
ATOM 3461 C C . GLU A 1 434 ? -11.244 23.783 16.963 1.00 36.81 434 GLU A C 1
ATOM 3463 O O . GLU A 1 434 ? -10.887 24.093 15.824 1.00 36.81 434 GLU A O 1
ATOM 3468 N N . GLU A 1 435 ? -11.163 24.665 17.967 1.00 41.22 435 GLU A N 1
ATOM 3469 C CA . GLU A 1 435 ? -10.658 26.035 17.772 1.00 41.22 435 GLU A CA 1
ATOM 3470 C C . GLU A 1 435 ? -9.123 26.123 17.693 1.00 41.22 435 GLU A C 1
ATOM 3472 O O . GLU A 1 435 ? -8.597 27.043 17.060 1.00 41.22 435 GLU A O 1
ATOM 3477 N N . ARG A 1 436 ? -8.393 25.148 18.258 1.00 35.62 436 ARG A N 1
ATOM 3478 C CA . ARG A 1 436 ? -6.916 25.122 18.284 1.00 35.62 436 ARG A CA 1
ATOM 3479 C C . ARG A 1 436 ? -6.269 24.438 17.074 1.00 35.62 436 ARG A C 1
ATOM 3481 O O . ARG A 1 436 ? -5.094 24.681 16.813 1.00 35.62 436 ARG A O 1
ATOM 3488 N N . GLU A 1 437 ? -7.010 23.627 16.317 1.00 40.03 437 GLU A N 1
ATOM 3489 C CA . GLU A 1 437 ? -6.487 22.819 15.196 1.00 40.03 437 GLU A CA 1
ATOM 3490 C C . GLU A 1 437 ? -6.702 23.435 13.798 1.00 40.03 437 GLU A C 1
ATOM 3492 O O . GLU A 1 437 ? -6.617 22.744 12.777 1.00 40.03 437 GLU A O 1
ATOM 3497 N N . ARG A 1 438 ? -6.938 24.751 13.697 1.00 35.34 438 ARG A N 1
ATOM 3498 C CA . ARG A 1 438 ? -6.933 25.410 12.380 1.00 35.34 438 ARG A CA 1
ATOM 3499 C C . ARG A 1 438 ? -5.534 25.295 11.746 1.00 35.34 438 ARG A C 1
ATOM 3501 O O . ARG A 1 438 ? -4.547 25.643 12.392 1.00 35.34 438 ARG A O 1
ATOM 3508 N N . PRO A 1 439 ? -5.414 24.844 10.485 1.00 32.28 439 PRO A N 1
ATOM 3509 C CA . PRO A 1 439 ? -4.120 24.729 9.819 1.00 32.28 439 PRO A CA 1
ATOM 3510 C C . PRO A 1 439 ? -3.447 26.105 9.683 1.00 32.28 439 PRO A C 1
ATOM 3512 O O . PRO A 1 439 ? -3.993 27.012 9.059 1.00 32.28 439 PRO A O 1
ATOM 3515 N N . PHE A 1 440 ? -2.252 26.252 10.260 1.00 35.41 440 PHE A N 1
ATOM 3516 C CA . PHE A 1 440 ? -1.391 27.426 10.091 1.00 35.41 440 PHE A CA 1
ATOM 3517 C C . PHE A 1 440 ? -0.592 27.317 8.785 1.00 35.41 440 PHE A C 1
ATOM 3519 O O . PHE A 1 440 ? 0.028 26.286 8.517 1.00 35.41 440 PHE A O 1
ATOM 3526 N N . VAL A 1 441 ? -0.591 28.387 7.985 1.00 33.69 441 VAL A N 1
ATOM 3527 C CA . VAL A 1 441 ? 0.206 28.516 6.757 1.00 33.69 441 VAL A CA 1
ATOM 3528 C C . VAL A 1 441 ? 1.231 29.631 6.986 1.00 33.69 441 VAL A C 1
ATOM 3530 O O . VAL A 1 441 ? 0.889 30.807 6.918 1.00 33.69 441 VAL A O 1
ATOM 3533 N N . GLY A 1 442 ? 2.473 29.254 7.293 1.00 39.84 442 GLY A N 1
ATOM 3534 C CA . GLY A 1 442 ? 3.592 30.157 7.593 1.00 39.84 442 GLY A CA 1
ATOM 3535 C C . GLY A 1 442 ? 4.911 29.386 7.726 1.00 39.84 442 GLY A C 1
ATOM 3536 O O . GLY A 1 442 ? 4.930 28.161 7.572 1.00 39.84 442 GLY A O 1
ATOM 3537 N N . SER A 1 443 ? 6.031 30.080 7.947 1.00 36.53 443 SER A N 1
ATOM 3538 C CA . SER A 1 443 ? 7.357 29.443 7.887 1.00 36.53 443 SER A CA 1
ATOM 3539 C C . SER A 1 443 ? 7.659 28.592 9.131 1.00 36.53 443 SER A C 1
ATOM 3541 O O . SER A 1 443 ? 7.116 28.815 10.210 1.00 36.53 443 SER A O 1
ATOM 3543 N N . VAL A 1 444 ? 8.568 27.617 9.002 1.00 33.19 444 VAL A N 1
ATOM 3544 C CA . VAL A 1 444 ? 8.931 26.652 10.066 1.00 33.19 444 VAL A CA 1
ATOM 3545 C C . VAL A 1 444 ? 9.427 27.328 11.359 1.00 33.19 444 VAL A C 1
ATOM 3547 O O . VAL A 1 444 ? 9.276 26.748 12.431 1.00 33.19 444 VAL A O 1
ATOM 3550 N N . LEU A 1 445 ? 9.962 28.552 11.281 1.00 34.88 445 LEU A N 1
ATOM 3551 C CA . LEU A 1 445 ? 10.439 29.328 12.436 1.00 34.88 445 LEU A CA 1
ATOM 3552 C C . LEU A 1 445 ? 9.307 29.966 13.266 1.00 34.88 445 LEU A C 1
ATOM 3554 O O . LEU A 1 445 ? 9.545 30.376 14.396 1.00 34.88 445 LEU A O 1
ATOM 3558 N N . GLU A 1 446 ? 8.082 30.018 12.736 1.00 38.19 446 GLU A N 1
ATOM 3559 C CA . GLU A 1 446 ? 6.895 30.594 13.395 1.00 38.19 446 GLU A CA 1
ATOM 3560 C C . GLU A 1 446 ? 6.004 29.518 14.047 1.00 38.19 446 GLU A C 1
ATOM 3562 O O . GLU A 1 446 ? 4.988 29.824 14.671 1.00 38.19 446 GLU A O 1
ATOM 3567 N N . ARG A 1 447 ? 6.376 28.235 13.923 1.00 37.47 447 ARG A N 1
ATOM 3568 C CA . ARG A 1 447 ? 5.641 27.105 14.500 1.00 37.47 447 ARG A CA 1
ATOM 3569 C C . ARG A 1 447 ? 5.941 27.002 15.999 1.00 37.47 447 ARG A C 1
ATOM 3571 O O . ARG A 1 447 ? 7.047 26.631 16.384 1.00 37.47 447 ARG A O 1
ATOM 3578 N N . GLY A 1 448 ? 4.955 27.309 16.844 1.00 36.34 448 GLY A N 1
ATOM 3579 C CA . GLY A 1 448 ? 5.056 27.110 18.294 1.00 36.34 448 GLY A CA 1
ATOM 3580 C C . GLY A 1 448 ? 5.412 25.658 18.649 1.00 36.34 448 GLY A C 1
ATOM 3581 O O . GLY A 1 448 ? 4.918 24.724 18.016 1.00 36.34 448 GLY A O 1
ATOM 3582 N N . MET A 1 449 ? 6.301 25.473 19.629 1.00 37.22 449 MET A N 1
ATOM 3583 C CA . MET A 1 449 ? 6.730 24.156 20.116 1.00 37.22 449 MET A CA 1
ATOM 3584 C C . MET A 1 449 ? 5.553 23.278 20.582 1.00 37.22 449 MET A C 1
ATOM 3586 O O . MET A 1 449 ? 4.575 23.778 21.133 1.00 37.22 449 MET A O 1
ATOM 3590 N N . GLU A 1 450 ? 5.695 21.964 20.364 1.00 44.19 450 GLU A N 1
ATOM 3591 C CA . GLU A 1 450 ? 4.730 20.889 20.647 1.00 44.19 450 GLU A CA 1
ATOM 3592 C C . GLU A 1 450 ? 4.116 20.995 22.058 1.00 44.19 450 GLU A C 1
ATOM 3594 O O . GLU A 1 450 ? 4.828 20.977 23.063 1.00 44.19 450 GLU A O 1
ATOM 3599 N N . SER A 1 451 ? 2.788 21.103 22.153 1.00 46.84 451 SER A N 1
ATOM 3600 C CA . SER A 1 451 ? 2.099 21.286 23.431 1.00 46.84 451 SER A CA 1
ATOM 3601 C C . SER A 1 451 ? 1.911 19.953 24.156 1.00 46.84 451 SER A C 1
ATOM 3603 O O . SER A 1 451 ? 0.975 19.202 23.880 1.00 46.84 451 SER A O 1
ATOM 3605 N N . PHE A 1 452 ? 2.795 19.686 25.117 1.00 55.78 452 PHE A N 1
ATOM 3606 C CA . PHE A 1 452 ? 2.491 18.855 26.281 1.00 55.78 452 PHE A CA 1
ATOM 3607 C C . PHE A 1 452 ? 1.079 19.186 26.793 1.00 55.78 452 PHE A C 1
ATOM 3609 O O . PHE A 1 452 ? 0.765 20.358 27.004 1.00 55.78 452 PHE A O 1
ATOM 3616 N N . THR A 1 453 ? 0.226 18.176 26.968 1.00 63.91 453 THR A N 1
ATOM 3617 C CA . THR A 1 453 ? -1.150 18.344 27.443 1.00 63.91 453 THR A CA 1
ATOM 3618 C C . THR A 1 453 ? -1.253 17.823 28.876 1.00 63.91 453 THR A C 1
ATOM 3620 O O . THR A 1 453 ? -1.388 16.614 29.077 1.00 63.91 453 THR A O 1
ATOM 3623 N N . PRO A 1 454 ? -1.253 18.705 29.892 1.00 70.50 454 PRO A N 1
ATOM 3624 C CA . PRO A 1 454 ? -1.330 18.326 31.303 1.00 70.50 454 PRO A CA 1
ATOM 3625 C C . PRO A 1 454 ? -2.414 17.292 31.644 1.00 70.50 454 PRO A C 1
ATOM 3627 O O . PRO A 1 454 ? -2.178 16.373 32.422 1.00 70.50 454 PRO A O 1
ATOM 3630 N N . VAL A 1 455 ? -3.589 17.407 31.018 1.00 65.50 455 VAL A N 1
ATOM 3631 C CA . VAL A 1 455 ? -4.741 16.509 31.225 1.00 65.50 455 VAL A CA 1
ATOM 3632 C C . VAL A 1 455 ? -4.450 15.069 30.772 1.00 65.50 455 VAL A C 1
ATOM 3634 O O . VAL A 1 455 ? -4.975 14.103 31.339 1.00 65.50 455 VAL A O 1
ATOM 3637 N N . LEU A 1 456 ? -3.623 14.910 29.736 1.00 63.56 456 LEU A N 1
ATOM 3638 C CA . LEU A 1 456 ? -3.358 13.630 29.081 1.00 63.56 456 LEU A CA 1
ATOM 3639 C C . LEU A 1 456 ? -2.034 13.002 29.509 1.00 63.56 456 LEU A C 1
ATOM 3641 O O . LEU A 1 456 ? -1.981 11.785 29.685 1.00 63.56 456 LEU A O 1
ATOM 3645 N N . ASP A 1 457 ? -1.017 13.832 29.720 1.00 74.06 457 ASP A N 1
ATOM 3646 C CA . ASP A 1 457 ? 0.382 13.407 29.727 1.00 74.06 457 ASP A CA 1
ATOM 3647 C C . ASP A 1 457 ? 1.004 13.334 31.138 1.00 74.06 457 ASP A C 1
ATOM 3649 O O . ASP A 1 457 ? 2.145 12.887 31.302 1.00 74.06 457 ASP A O 1
ATOM 3653 N N . ILE A 1 458 ? 0.286 13.761 32.189 1.00 77.00 458 ILE A N 1
ATOM 3654 C CA . ILE A 1 458 ? 0.764 13.657 33.578 1.00 77.00 458 ILE A CA 1
ATOM 3655 C C . ILE A 1 458 ? 0.509 12.252 34.135 1.00 77.00 458 ILE A C 1
ATOM 3657 O O . ILE A 1 458 ? -0.626 11.778 34.211 1.00 77.00 458 ILE A O 1
ATOM 3661 N N . HIS A 1 459 ? 1.581 11.616 34.610 1.00 79.19 459 HIS A N 1
ATOM 3662 C CA . HIS A 1 459 ? 1.551 10.315 35.268 1.00 79.19 459 HIS A CA 1
ATOM 3663 C C . HIS A 1 459 ? 2.231 10.365 36.645 1.00 79.19 459 HIS A C 1
ATOM 3665 O O . HIS A 1 459 ? 3.118 11.198 36.859 1.00 79.19 459 HIS A O 1
ATOM 3671 N N . PRO A 1 460 ? 1.900 9.427 37.557 1.00 82.44 460 PRO A N 1
ATOM 3672 C CA . PRO A 1 460 ? 2.615 9.267 38.814 1.00 82.44 460 PRO A CA 1
ATOM 3673 C C . PRO A 1 460 ? 4.131 9.182 38.600 1.00 82.44 460 PRO A C 1
ATOM 3675 O O . PRO A 1 460 ? 4.630 8.414 37.767 1.00 82.44 460 PRO A O 1
ATOM 3678 N N . GLY A 1 461 ? 4.860 9.985 39.367 1.00 78.38 461 GLY A N 1
ATOM 3679 C CA . GLY A 1 461 ? 6.308 10.120 39.328 1.00 78.38 461 GLY A CA 1
ATOM 3680 C C . GLY A 1 461 ? 6.835 11.248 38.440 1.00 78.38 461 GLY A C 1
ATOM 3681 O O . GLY A 1 461 ? 8.024 11.541 38.553 1.00 78.38 461 GLY A O 1
ATOM 3682 N N . HIS A 1 462 ? 6.009 11.881 37.598 1.00 83.00 462 HIS A N 1
ATOM 3683 C CA . HIS A 1 462 ? 6.418 13.048 36.806 1.00 83.00 462 HIS A CA 1
ATOM 3684 C C . HIS A 1 462 ? 6.674 14.267 37.695 1.00 83.00 462 HIS A C 1
ATOM 3686 O O . HIS A 1 462 ? 5.913 14.523 38.629 1.00 83.00 462 HIS A O 1
ATOM 3692 N N . MET A 1 463 ? 7.713 15.039 37.371 1.00 83.62 463 MET A N 1
ATOM 3693 C CA . MET A 1 463 ? 7.910 16.366 37.952 1.00 83.62 463 MET A CA 1
ATOM 3694 C C . MET A 1 463 ? 7.104 17.368 37.130 1.00 83.62 463 MET A C 1
ATOM 3696 O O . MET A 1 463 ? 7.274 17.436 35.917 1.00 83.62 463 MET A O 1
ATOM 3700 N N . VAL A 1 464 ? 6.216 18.121 37.764 1.00 83.25 464 VAL A N 1
ATOM 3701 C CA . VAL A 1 464 ? 5.335 19.100 37.125 1.00 83.25 464 VAL A CA 1
ATOM 3702 C C . VAL A 1 464 ? 5.715 20.509 37.556 1.00 83.25 464 VAL A C 1
ATOM 3704 O O . VAL A 1 464 ? 5.983 20.758 38.733 1.00 83.25 464 VAL A O 1
ATOM 3707 N N . ILE A 1 465 ? 5.738 21.424 36.591 1.00 82.94 465 ILE A N 1
ATOM 3708 C CA . ILE A 1 465 ? 5.942 22.854 36.827 1.00 82.94 465 ILE A CA 1
ATOM 3709 C C . ILE A 1 465 ? 4.571 23.519 36.881 1.00 82.94 465 ILE A C 1
ATOM 3711 O O . ILE A 1 465 ? 3.789 23.392 35.938 1.00 82.94 465 ILE A O 1
ATOM 3715 N N . ILE A 1 466 ? 4.288 24.214 37.977 1.00 80.12 466 ILE A N 1
ATOM 3716 C CA . ILE A 1 466 ? 2.992 24.824 38.269 1.00 80.12 466 ILE A CA 1
ATOM 3717 C C . ILE A 1 466 ? 3.141 26.344 38.264 1.00 80.12 466 ILE A C 1
ATOM 3719 O O . ILE A 1 466 ? 4.043 26.889 38.900 1.00 80.12 466 ILE A O 1
ATOM 3723 N N . GLN A 1 467 ? 2.246 27.028 37.558 1.00 76.75 467 GLN A N 1
ATOM 3724 C CA . GLN A 1 467 ? 2.112 28.475 37.632 1.00 76.75 467 GLN A CA 1
ATOM 3725 C C . GLN A 1 467 ? 1.124 28.844 38.751 1.00 76.75 467 GLN A C 1
ATOM 3727 O O . GLN A 1 467 ? 0.005 28.324 38.751 1.00 76.75 467 GLN A O 1
ATOM 3732 N N . PRO A 1 468 ? 1.495 29.727 39.693 1.00 68.69 468 PRO A N 1
ATOM 3733 C CA . PRO A 1 468 ? 0.574 30.218 40.715 1.00 68.69 468 PRO A CA 1
ATOM 3734 C C . PRO A 1 468 ? -0.636 30.912 40.078 1.00 68.69 468 PRO A C 1
ATOM 3736 O O . PRO A 1 468 ? -0.482 31.670 39.124 1.00 68.69 468 PRO A O 1
ATOM 3739 N N . ALA A 1 469 ? -1.830 30.675 40.623 1.00 60.62 469 ALA A N 1
ATOM 3740 C CA . ALA A 1 469 ? -3.083 31.269 40.142 1.00 60.62 469 ALA A CA 1
ATOM 3741 C C . ALA A 1 469 ? -3.304 32.727 40.608 1.00 60.62 469 ALA A C 1
ATOM 3743 O O . ALA A 1 469 ? -4.362 33.293 40.360 1.00 60.62 469 ALA A O 1
ATOM 3744 N N . ASP A 1 470 ? -2.342 33.306 41.330 1.00 65.88 470 ASP A N 1
ATOM 3745 C CA . ASP A 1 470 ? -2.432 34.642 41.920 1.00 65.88 470 ASP A CA 1
ATOM 3746 C C . ASP A 1 470 ? -1.854 35.695 40.957 1.00 65.88 470 ASP A C 1
ATOM 3748 O O . ASP A 1 470 ? -0.654 35.692 40.669 1.00 65.88 470 ASP A O 1
ATOM 3752 N N . ASP A 1 471 ? -2.706 36.611 40.488 1.00 57.91 471 ASP A N 1
ATOM 3753 C CA . ASP A 1 471 ? -2.356 37.705 39.570 1.00 57.91 471 ASP A CA 1
ATOM 3754 C C . ASP A 1 471 ? -1.277 38.654 40.131 1.00 57.91 471 ASP A C 1
ATOM 3756 O O . ASP A 1 471 ? -0.618 39.371 39.372 1.00 57.91 471 ASP A O 1
ATOM 3760 N N . PHE A 1 472 ? -1.056 38.655 41.452 1.00 58.88 472 PHE A N 1
ATOM 3761 C CA . PHE A 1 472 ? -0.006 39.440 42.106 1.00 58.88 472 PHE A CA 1
ATOM 3762 C C . PHE A 1 472 ? 1.372 38.759 42.084 1.00 58.88 472 PHE A C 1
ATOM 3764 O O . PHE A 1 472 ? 2.358 39.357 42.532 1.00 58.88 472 PHE A O 1
ATOM 3771 N N . VAL A 1 473 ? 1.475 37.523 41.579 1.00 62.62 473 VAL A N 1
ATOM 3772 C CA . VAL A 1 473 ? 2.740 36.789 41.472 1.00 62.62 473 VAL A CA 1
ATOM 3773 C C . VAL A 1 473 ? 3.367 37.005 40.086 1.00 62.62 473 VAL A C 1
ATOM 3775 O O . VAL A 1 473 ? 2.729 36.755 39.061 1.00 62.62 473 VAL A O 1
ATOM 3778 N N . PRO A 1 474 ? 4.637 37.451 40.004 1.00 60.41 474 PRO A N 1
ATOM 3779 C CA . PRO A 1 474 ? 5.324 37.625 38.728 1.00 60.41 474 PRO A CA 1
ATOM 3780 C C . PRO A 1 474 ? 5.333 36.340 37.882 1.00 60.41 474 PRO A C 1
ATOM 3782 O O . PRO A 1 474 ? 5.656 35.263 38.378 1.00 60.41 474 PRO A O 1
ATOM 3785 N N . LYS A 1 475 ? 5.057 36.454 36.573 1.00 61.78 475 LYS A N 1
ATOM 3786 C CA . LYS A 1 475 ? 4.960 35.310 35.633 1.00 61.78 475 LYS A CA 1
ATOM 3787 C C . LYS A 1 475 ? 6.226 34.442 35.522 1.00 61.78 475 LYS A C 1
ATOM 3789 O O . LYS A 1 475 ? 6.178 33.371 34.929 1.00 61.78 475 LYS A O 1
ATOM 3794 N N . ASN A 1 476 ? 7.361 34.907 36.039 1.00 62.06 476 ASN A N 1
ATOM 3795 C CA . ASN A 1 476 ? 8.631 34.179 36.085 1.00 62.06 476 ASN A CA 1
ATOM 3796 C C . ASN A 1 476 ? 8.818 33.336 37.361 1.00 62.06 476 ASN A C 1
ATOM 3798 O O . ASN A 1 476 ? 9.879 32.731 37.527 1.00 62.06 476 ASN A O 1
ATOM 3802 N N . VAL A 1 477 ? 7.830 33.305 38.256 1.00 67.94 477 VAL A N 1
ATOM 3803 C CA . VAL A 1 477 ? 7.811 32.435 39.434 1.00 67.94 477 VAL A CA 1
ATOM 3804 C C . VAL A 1 477 ? 7.015 31.177 39.099 1.00 67.94 477 VAL A C 1
ATOM 3806 O O . VAL A 1 477 ? 5.866 31.252 38.668 1.00 67.94 477 VAL A O 1
ATOM 3809 N N . VAL A 1 478 ? 7.637 30.015 39.295 1.00 72.88 478 VAL A N 1
ATOM 3810 C CA . VAL A 1 478 ? 7.013 28.707 39.071 1.00 72.88 478 VAL A CA 1
ATOM 3811 C C . VAL A 1 478 ? 7.262 27.796 40.260 1.00 72.88 478 VAL A C 1
ATOM 3813 O O . VAL A 1 478 ? 8.361 27.771 40.808 1.00 72.88 478 VAL A O 1
ATOM 3816 N N . TRP A 1 479 ? 6.265 27.015 40.645 1.00 77.94 479 TRP A N 1
ATOM 3817 C CA . TRP A 1 479 ? 6.414 25.999 41.676 1.00 77.94 479 TRP A CA 1
ATOM 3818 C C . TRP A 1 479 ? 6.708 24.640 41.060 1.00 77.94 479 TRP A C 1
ATOM 3820 O O . TRP A 1 479 ? 6.322 24.355 39.924 1.00 77.94 479 TRP A O 1
ATOM 3830 N N . LEU A 1 480 ? 7.398 23.792 41.818 1.00 80.88 480 LEU A N 1
ATOM 3831 C CA . LEU A 1 480 ? 7.727 22.442 41.393 1.00 80.88 480 LEU A CA 1
ATOM 3832 C C . LEU A 1 480 ? 7.017 21.437 42.293 1.00 80.88 480 LEU A C 1
ATOM 3834 O O . LEU A 1 480 ? 7.098 21.509 43.518 1.00 80.88 480 LEU A O 1
ATOM 3838 N N . ALA A 1 481 ? 6.352 20.467 41.681 1.00 83.06 481 ALA A N 1
ATOM 3839 C CA . ALA A 1 481 ? 5.730 19.376 42.407 1.00 83.06 481 ALA A CA 1
ATOM 3840 C C . ALA A 1 481 ? 5.951 18.046 41.690 1.00 83.06 481 ALA A C 1
ATOM 3842 O O . ALA A 1 481 ? 6.283 17.998 40.509 1.00 83.06 481 ALA A O 1
ATOM 3843 N N . ARG A 1 482 ? 5.767 16.939 42.401 1.00 86.19 482 ARG A N 1
ATOM 3844 C CA . ARG A 1 482 ? 5.793 15.593 41.836 1.00 86.19 482 ARG A CA 1
ATOM 3845 C C . ARG A 1 482 ? 4.387 15.029 41.823 1.00 86.19 482 ARG A C 1
ATOM 3847 O O . ARG A 1 482 ? 3.768 14.925 42.878 1.00 86.19 482 ARG A O 1
ATOM 3854 N N . ALA A 1 483 ? 3.903 14.626 40.654 1.00 86.19 483 ALA A N 1
ATOM 3855 C CA . ALA A 1 483 ? 2.616 13.958 40.528 1.00 86.19 483 ALA A CA 1
ATOM 3856 C C . ALA A 1 483 ? 2.647 12.605 41.252 1.00 86.19 483 ALA A C 1
ATOM 3858 O O . ALA A 1 483 ? 3.539 11.788 41.015 1.00 86.19 483 ALA A O 1
ATOM 3859 N N . VAL A 1 484 ? 1.673 12.355 42.124 1.00 86.81 484 VAL A N 1
ATOM 3860 C CA . VAL A 1 484 ? 1.506 11.068 42.829 1.00 86.81 484 VAL A CA 1
ATOM 3861 C C . VAL A 1 484 ? 0.318 10.264 42.308 1.00 86.81 484 VAL A C 1
ATOM 3863 O O . VAL A 1 484 ? 0.195 9.079 42.598 1.00 86.81 484 VAL A O 1
ATOM 3866 N N . SER A 1 485 ? -0.521 10.881 41.478 1.00 83.44 485 SER A N 1
ATOM 3867 C CA . SER A 1 485 ? -1.664 10.245 40.823 1.00 83.44 485 SER A CA 1
ATOM 3868 C C . SER A 1 485 ? -1.671 10.549 39.324 1.00 83.44 485 SER A C 1
ATOM 3870 O O . SER A 1 485 ? -0.912 11.390 38.840 1.00 83.44 485 SER A O 1
ATOM 3872 N N . ILE A 1 486 ? -2.513 9.830 38.585 1.00 81.88 486 ILE A N 1
ATOM 3873 C CA . ILE A 1 486 ? -2.972 10.295 37.274 1.00 81.88 486 ILE A CA 1
ATOM 3874 C C . ILE A 1 486 ? -3.971 11.441 37.468 1.00 81.88 486 ILE A C 1
ATOM 3876 O O . ILE A 1 486 ? -4.558 11.580 38.540 1.00 81.88 486 ILE A O 1
ATOM 3880 N N . VAL A 1 487 ? -4.197 12.233 36.421 1.00 82.88 487 VAL A N 1
ATOM 3881 C CA . VAL A 1 487 ? -5.268 13.237 36.418 1.00 82.88 487 VAL A CA 1
ATOM 3882 C C . VAL A 1 487 ? -6.615 12.545 36.649 1.00 82.88 487 VAL A C 1
ATOM 3884 O O . VAL A 1 487 ? -6.941 11.584 35.950 1.00 82.88 487 VAL A O 1
ATOM 3887 N N . ASN A 1 488 ? -7.395 13.025 37.616 1.00 80.56 488 ASN A N 1
ATOM 3888 C CA . ASN A 1 488 ? -8.745 12.542 37.868 1.00 80.56 488 ASN A CA 1
ATOM 3889 C C . ASN A 1 488 ? -9.679 13.026 36.749 1.00 80.56 488 ASN A C 1
ATOM 3891 O O . ASN A 1 488 ? -9.818 14.222 36.504 1.00 80.56 488 ASN A O 1
ATOM 3895 N N . ARG A 1 489 ? -10.307 12.075 36.052 1.00 74.44 489 ARG A N 1
ATOM 3896 C CA . ARG A 1 489 ? -11.169 12.322 34.886 1.00 74.44 489 ARG A CA 1
ATOM 3897 C C . ARG A 1 489 ? -12.641 12.032 35.152 1.00 74.44 489 ARG A C 1
ATOM 3899 O O . ARG A 1 489 ? -13.450 12.123 34.236 1.00 74.44 489 ARG A O 1
ATOM 3906 N N . GLU A 1 490 ? -13.008 11.705 36.385 1.00 73.81 490 GLU A N 1
ATOM 3907 C CA . GLU A 1 490 ? -14.400 11.471 36.748 1.00 73.81 490 GLU A CA 1
ATOM 3908 C C . GLU A 1 490 ? -15.148 12.809 36.761 1.00 73.81 490 GLU A C 1
ATOM 3910 O O . GLU A 1 490 ? -14.915 13.655 37.627 1.00 73.81 490 GLU A O 1
ATOM 3915 N N . ALA A 1 491 ? -16.022 13.004 35.767 1.00 52.97 491 ALA A N 1
ATOM 3916 C CA . ALA A 1 491 ? -16.728 14.261 35.487 1.00 52.97 491 ALA A CA 1
ATOM 3917 C C . ALA A 1 491 ? -17.629 14.752 36.638 1.00 52.97 491 ALA A C 1
ATOM 3919 O O . ALA A 1 491 ? -17.953 15.932 36.696 1.00 52.97 491 ALA A O 1
ATOM 3920 N N . ASN A 1 492 ? -17.978 13.871 37.581 1.00 64.19 492 ASN A N 1
ATOM 3921 C CA . ASN A 1 492 ? -18.868 14.166 38.708 1.00 64.19 492 ASN A CA 1
ATOM 3922 C C . ASN A 1 492 ? -18.128 14.289 40.052 1.00 64.19 492 ASN A C 1
ATOM 3924 O O . ASN A 1 492 ? -1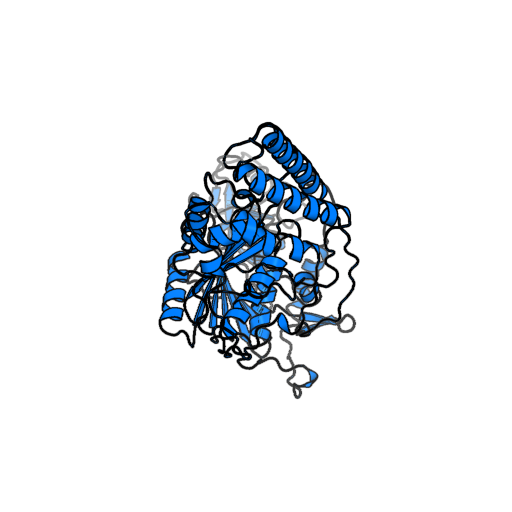8.741 14.147 41.109 1.00 64.19 492 ASN A O 1
ATOM 3928 N N . THR A 1 493 ? -16.811 14.517 40.036 1.00 70.19 493 THR A N 1
ATOM 3929 C CA . THR A 1 493 ? -16.017 14.700 41.261 1.00 70.19 493 THR A CA 1
ATOM 3930 C C . THR A 1 493 ? -15.518 16.134 41.388 1.00 70.19 493 THR A C 1
ATOM 3932 O O . THR A 1 493 ? -15.164 16.769 40.397 1.00 70.19 493 THR A O 1
ATOM 3935 N N . THR A 1 494 ? -15.396 16.630 42.624 1.00 78.31 494 THR A N 1
ATOM 3936 C CA . THR A 1 494 ? -14.806 17.951 42.937 1.00 78.31 494 THR A CA 1
ATOM 3937 C C . THR A 1 494 ? -13.380 18.110 42.392 1.00 78.31 494 THR A C 1
ATOM 3939 O O . THR A 1 494 ? -12.887 19.222 42.242 1.00 78.31 494 THR A O 1
ATOM 3942 N N . TYR A 1 495 ? -12.719 16.996 42.071 1.00 80.31 495 TYR A N 1
ATOM 3943 C CA . TYR A 1 495 ? -11.346 16.933 41.586 1.00 80.31 495 TYR A CA 1
ATOM 3944 C C . TYR A 1 495 ? -11.251 16.587 40.093 1.00 80.31 495 TYR A C 1
ATOM 3946 O O . TYR A 1 495 ? -10.196 16.146 39.639 1.00 80.31 495 TYR A O 1
ATOM 3954 N N . HIS A 1 496 ? -12.312 16.790 39.305 1.00 76.50 496 HIS A N 1
ATOM 3955 C CA . HIS A 1 496 ? -12.238 16.643 37.850 1.00 76.50 496 HIS A CA 1
ATOM 3956 C C . HIS A 1 496 ? -11.113 17.519 37.267 1.00 76.50 496 HIS A C 1
ATOM 3958 O O . HIS A 1 496 ? -10.958 18.679 37.647 1.00 76.50 496 HIS A O 1
ATOM 3964 N N . ASN A 1 497 ? -10.287 16.951 36.387 1.00 80.12 497 ASN A N 1
ATOM 3965 C CA . ASN A 1 497 ? -9.066 17.549 35.838 1.00 80.12 497 ASN A CA 1
ATOM 3966 C C . ASN A 1 497 ? -8.021 17.970 36.884 1.00 80.12 497 ASN A C 1
ATOM 3968 O O . ASN A 1 497 ? -7.167 18.807 36.601 1.00 80.12 497 ASN A O 1
ATOM 3972 N N . HIS A 1 498 ? -8.041 17.391 38.086 1.00 89.12 498 HIS A N 1
ATOM 3973 C CA . HIS A 1 498 ? -6.986 17.612 39.070 1.00 89.12 498 HIS A CA 1
ATOM 3974 C C . HIS A 1 498 ? -5.999 16.448 39.109 1.00 89.12 498 HIS A C 1
ATOM 3976 O O . HIS A 1 498 ? -6.361 15.289 38.920 1.00 89.12 498 HIS A O 1
ATOM 3982 N N . VAL A 1 499 ? -4.744 16.750 39.423 1.00 87.94 499 VAL A N 1
ATOM 3983 C CA . VAL A 1 499 ? -3.713 15.768 39.754 1.00 87.94 499 VAL A CA 1
ATOM 3984 C C . VAL A 1 499 ? -3.276 15.960 41.200 1.00 87.94 499 VAL A C 1
ATOM 3986 O O . VAL A 1 499 ? -3.020 17.082 41.633 1.00 87.94 499 VAL A O 1
ATOM 3989 N N . LYS A 1 500 ? -3.181 14.870 41.964 1.00 88.88 500 LYS A N 1
ATOM 3990 C CA . LYS A 1 500 ? -2.529 14.901 43.279 1.00 88.88 500 LYS A CA 1
ATOM 3991 C C . LYS A 1 500 ? -1.025 15.059 43.126 1.00 88.88 500 LYS A C 1
ATOM 3993 O O . LYS A 1 500 ? -0.410 14.308 42.356 1.00 88.88 500 LYS A O 1
ATOM 3998 N N . VAL A 1 501 ? -0.430 15.956 43.905 1.00 87.50 501 VAL A N 1
ATOM 3999 C CA . VAL A 1 501 ? 1.007 16.240 43.877 1.00 87.50 501 VAL A CA 1
ATOM 4000 C C . VAL A 1 501 ? 1.618 16.349 45.278 1.00 87.50 501 VAL A C 1
ATOM 4002 O O . VAL A 1 501 ? 0.924 16.624 46.253 1.00 87.50 501 VAL A O 1
ATOM 4005 N N . ASN A 1 502 ? 2.938 16.170 45.345 1.00 85.56 502 ASN A N 1
ATOM 4006 C CA . ASN A 1 502 ? 3.782 16.527 46.487 1.00 85.56 502 ASN A CA 1
ATOM 4007 C C . ASN A 1 502 ? 4.699 17.693 46.101 1.00 85.56 502 ASN A C 1
ATOM 4009 O O . ASN A 1 502 ? 5.351 17.611 45.061 1.00 85.56 502 ASN A O 1
ATOM 4013 N N . TRP A 1 503 ? 4.800 18.729 46.930 1.00 83.44 503 TRP A N 1
ATOM 4014 C CA . TRP A 1 503 ? 5.618 19.917 46.652 1.00 83.44 503 TRP A CA 1
ATOM 4015 C C . TRP A 1 503 ? 7.123 19.685 46.848 1.00 83.44 503 TRP A C 1
ATOM 4017 O O . TRP A 1 503 ? 7.544 18.930 47.730 1.00 83.44 503 TRP A O 1
ATOM 4027 N N . TYR A 1 504 ? 7.937 20.330 46.007 1.00 80.69 504 TYR A N 1
ATOM 4028 C CA . TYR A 1 504 ? 9.401 20.267 46.027 1.00 80.69 504 TYR A CA 1
ATOM 4029 C C . TYR A 1 504 ? 10.013 21.669 45.983 1.00 80.69 504 TYR A C 1
ATOM 4031 O O . TYR A 1 504 ? 9.572 22.530 45.223 1.00 80.69 504 TYR A O 1
ATOM 4039 N N . ARG A 1 505 ? 11.099 21.864 46.737 1.00 74.19 505 ARG A N 1
ATOM 4040 C CA . ARG A 1 505 ? 11.845 23.125 46.828 1.00 74.19 505 ARG A CA 1
ATOM 4041 C C . ARG A 1 505 ? 13.345 22.948 46.541 1.00 74.19 505 ARG A C 1
ATOM 4043 O O . ARG A 1 505 ? 13.867 21.844 46.707 1.00 74.19 505 ARG A O 1
ATOM 4050 N N . PRO A 1 506 ? 14.069 24.008 46.140 1.00 75.38 506 PRO A N 1
ATOM 4051 C CA . PRO A 1 506 ? 15.524 23.967 45.968 1.00 75.38 506 PRO A CA 1
ATOM 4052 C C . PRO A 1 506 ? 16.263 23.785 47.310 1.00 75.38 506 PRO A C 1
ATOM 4054 O O . PRO A 1 506 ? 15.922 24.453 48.284 1.00 75.38 506 PRO A O 1
ATOM 4057 N N . LYS A 1 507 ? 17.317 22.952 47.367 1.00 72.69 507 LYS A N 1
ATOM 4058 C CA . LYS A 1 507 ? 18.108 22.737 48.605 1.00 72.69 507 LYS A CA 1
ATOM 4059 C C . LYS A 1 507 ? 18.973 23.935 49.029 1.00 72.69 507 LYS A C 1
ATOM 4061 O O . LYS A 1 507 ? 19.211 24.144 50.218 1.00 72.69 507 LYS A O 1
ATOM 4066 N N . HIS A 1 508 ? 19.507 24.707 48.079 1.00 63.53 508 HIS A N 1
ATOM 4067 C CA . HIS A 1 508 ? 20.445 25.792 48.393 1.00 63.53 508 HIS A CA 1
ATOM 4068 C C . HIS A 1 508 ? 19.706 27.063 48.836 1.00 63.53 508 HIS A C 1
ATOM 4070 O O . HIS A 1 508 ? 18.926 27.637 48.079 1.00 63.53 508 HIS A O 1
ATOM 4076 N N . LYS A 1 509 ? 19.985 27.516 50.067 1.00 54.47 509 LYS A N 1
ATOM 4077 C CA . LYS A 1 509 ? 19.425 28.736 50.665 1.00 54.47 509 LYS A CA 1
ATOM 4078 C C . LYS A 1 509 ? 19.812 29.973 49.848 1.00 54.47 509 LYS A C 1
ATOM 4080 O O . LYS A 1 509 ? 20.965 30.397 49.890 1.00 54.47 509 LYS A O 1
ATOM 4085 N N . VAL A 1 510 ? 18.847 30.605 49.182 1.00 53.91 510 VAL A N 1
ATOM 4086 C CA . VAL A 1 510 ? 18.970 32.026 48.832 1.00 53.91 510 VAL A CA 1
ATOM 4087 C C . VAL A 1 510 ? 18.768 32.801 50.134 1.00 53.91 510 VAL A C 1
ATOM 4089 O O . VAL A 1 510 ? 17.717 32.713 50.767 1.00 53.91 510 VAL A O 1
ATOM 4092 N N . SER A 1 511 ? 19.820 33.464 50.609 1.00 46.69 511 SER A N 1
ATOM 4093 C CA . SER A 1 511 ? 19.786 34.279 51.820 1.00 46.69 511 SER A CA 1
ATOM 4094 C C . SER A 1 511 ? 18.845 35.464 51.610 1.00 46.69 511 SER A C 1
ATOM 4096 O O . SER A 1 511 ? 19.178 36.368 50.850 1.00 46.69 511 SER A O 1
ATOM 4098 N N . SER A 1 512 ? 17.714 35.453 52.321 1.00 52.38 512 SER A N 1
ATOM 4099 C CA . SER A 1 512 ? 16.682 36.496 52.327 1.00 52.38 512 SER A CA 1
ATOM 4100 C C . SER A 1 512 ? 15.951 36.645 50.987 1.00 52.38 512 SER A C 1
ATOM 4102 O O . SER A 1 512 ? 16.520 37.174 50.043 1.00 52.38 512 SER A O 1
ATOM 4104 N N . ILE A 1 513 ? 14.698 36.193 50.936 1.00 48.06 513 ILE A N 1
ATOM 4105 C CA . ILE A 1 513 ? 13.519 36.817 50.307 1.00 48.06 513 ILE A CA 1
ATOM 4106 C C . ILE A 1 513 ? 12.313 35.959 50.766 1.00 48.06 513 ILE A C 1
ATOM 4108 O O . ILE A 1 513 ? 12.489 34.797 51.137 1.00 48.06 513 ILE A O 1
ATOM 4112 N N . ASP A 1 514 ? 11.129 36.565 50.833 1.00 58.75 514 ASP A N 1
ATOM 4113 C CA . ASP A 1 514 ? 9.818 35.924 51.009 1.00 58.75 514 ASP A CA 1
ATOM 4114 C C . ASP A 1 514 ? 9.620 34.606 50.208 1.00 58.75 514 ASP A C 1
ATOM 4116 O O . ASP A 1 514 ? 10.406 34.253 49.322 1.00 58.75 514 ASP A O 1
ATOM 4120 N N . ASP A 1 515 ? 8.540 33.863 50.487 1.00 56.25 515 ASP A N 1
ATOM 4121 C CA . ASP A 1 515 ? 8.221 32.608 49.780 1.00 56.25 515 ASP A CA 1
ATOM 4122 C C . ASP A 1 515 ? 8.147 32.770 48.245 1.00 56.25 515 ASP A C 1
ATOM 4124 O O . ASP A 1 515 ? 8.336 31.798 47.509 1.00 56.25 515 ASP A O 1
ATOM 4128 N N . ARG A 1 516 ? 7.954 33.998 47.735 1.00 55.81 516 ARG A N 1
ATOM 4129 C CA . ARG A 1 516 ? 7.867 34.300 46.299 1.00 55.81 516 ARG A CA 1
ATOM 4130 C C . ARG A 1 516 ? 9.245 34.311 45.630 1.00 55.81 516 ARG A C 1
ATOM 4132 O O . ARG A 1 516 ? 9.373 33.826 44.507 1.00 55.81 516 ARG A O 1
ATOM 4139 N N . GLY A 1 517 ? 10.294 34.791 46.299 1.00 57.31 517 GLY A N 1
ATOM 4140 C CA . GLY A 1 517 ? 11.652 34.798 45.732 1.00 57.31 517 GLY A CA 1
ATOM 4141 C C . GLY A 1 517 ? 12.365 33.450 45.753 1.00 57.31 517 GLY A C 1
ATOM 4142 O O . GLY A 1 517 ? 13.279 33.238 44.955 1.00 57.31 517 GLY A O 1
ATOM 4143 N N . ARG A 1 518 ? 11.934 32.507 46.605 1.00 62.59 518 ARG A N 1
ATOM 4144 C CA . ARG A 1 518 ? 12.533 31.159 46.699 1.00 62.59 518 ARG A CA 1
ATOM 4145 C C . ARG A 1 518 ? 12.500 30.397 45.367 1.00 62.59 518 ARG A C 1
ATOM 4147 O O . ARG A 1 518 ? 13.394 29.601 45.087 1.00 62.59 518 ARG A O 1
ATOM 4154 N N . TYR A 1 519 ? 11.485 30.657 44.551 1.00 65.31 519 TYR A N 1
ATOM 4155 C CA . TYR A 1 519 ? 11.228 29.965 43.289 1.00 65.31 519 TYR A CA 1
ATOM 4156 C C . TYR A 1 519 ? 11.625 30.783 42.051 1.00 65.31 519 TYR A C 1
ATOM 4158 O O . TYR A 1 519 ? 11.444 30.348 40.913 1.00 65.31 519 TYR A O 1
ATOM 4166 N N . GLN A 1 520 ? 12.203 31.970 42.242 1.00 60.88 520 GLN A N 1
ATOM 4167 C CA . GLN A 1 520 ? 12.623 32.812 41.132 1.00 60.88 520 GLN A CA 1
ATOM 4168 C C . GLN A 1 520 ? 13.919 32.269 40.509 1.00 60.88 520 GLN A C 1
ATOM 4170 O O . GLN A 1 520 ? 14.932 32.100 41.185 1.00 60.88 520 GLN A O 1
ATOM 4175 N N . ASN A 1 521 ? 13.915 32.011 39.196 1.00 58.38 521 ASN A N 1
ATOM 4176 C CA . ASN A 1 521 ? 15.068 31.471 38.454 1.00 58.38 521 ASN A CA 1
ATOM 4177 C C . ASN A 1 521 ? 15.596 30.116 38.982 1.00 58.38 521 ASN A C 1
ATOM 4179 O O . ASN A 1 521 ? 16.794 29.840 38.879 1.00 58.38 521 ASN A O 1
ATOM 4183 N N . CYS A 1 522 ? 14.725 29.267 39.537 1.00 61.38 522 CYS A N 1
ATOM 4184 C CA . CYS A 1 522 ? 15.096 27.997 40.176 1.00 61.38 522 CYS A CA 1
ATOM 4185 C C . CYS A 1 522 ? 15.514 26.878 39.200 1.00 61.38 522 CYS A C 1
ATOM 4187 O O . CYS A 1 522 ? 16.072 25.867 39.618 1.00 61.38 522 CYS A O 1
ATOM 4189 N N . MET A 1 523 ? 15.304 27.045 37.891 1.00 63.16 523 MET A N 1
ATOM 4190 C CA . MET A 1 523 ? 15.628 26.043 36.861 1.00 63.16 523 MET A CA 1
ATOM 4191 C C . MET A 1 523 ? 17.093 26.136 36.388 1.00 63.16 523 MET A C 1
ATOM 4193 O O . MET A 1 523 ? 17.374 26.202 35.191 1.00 63.16 523 MET A O 1
ATOM 4197 N N . ARG A 1 524 ? 18.049 26.188 37.325 1.00 63.75 524 ARG A N 1
ATOM 4198 C CA . ARG A 1 524 ? 19.491 26.227 37.014 1.00 63.75 524 ARG A CA 1
ATOM 4199 C C . ARG A 1 524 ? 20.045 24.821 36.770 1.00 63.75 524 ARG A C 1
ATOM 4201 O O . ARG A 1 524 ? 19.579 23.837 37.341 1.00 63.75 524 ARG A O 1
ATOM 4208 N N . ARG A 1 525 ? 21.083 24.726 35.932 1.00 55.12 525 ARG A N 1
ATOM 4209 C CA . ARG A 1 525 ? 21.833 23.478 35.703 1.00 55.12 525 ARG A CA 1
ATOM 4210 C C . ARG A 1 525 ? 22.431 23.004 37.040 1.00 55.12 525 ARG A C 1
ATOM 4212 O O . ARG A 1 525 ? 23.049 23.810 37.728 1.00 55.12 525 ARG A O 1
ATOM 4219 N N . ASN A 1 526 ? 22.252 21.726 37.382 1.00 61.06 526 ASN A N 1
ATOM 4220 C CA . ASN A 1 526 ? 22.692 21.088 38.639 1.00 61.06 526 ASN A CA 1
ATOM 4221 C C . ASN A 1 526 ? 21.967 21.555 39.924 1.00 61.06 526 ASN A C 1
ATOM 4223 O O . ASN A 1 526 ? 22.520 21.438 41.013 1.00 61.06 526 ASN A O 1
ATOM 4227 N N . GLN A 1 527 ? 20.737 22.072 39.822 1.00 68.81 527 GLN A N 1
ATOM 4228 C CA . GLN A 1 527 ? 19.917 22.378 40.998 1.00 68.81 527 GLN A CA 1
ATOM 4229 C C . GLN A 1 527 ? 19.431 21.093 41.692 1.00 68.81 527 GLN A C 1
ATOM 4231 O O . GLN A 1 527 ? 18.716 20.295 41.087 1.00 68.81 527 GLN A O 1
ATOM 4236 N N . GLU A 1 528 ? 19.763 20.927 42.974 1.00 73.06 528 GLU A N 1
ATOM 4237 C CA . GLU A 1 528 ? 19.190 19.872 43.815 1.00 73.06 528 GLU A CA 1
ATOM 4238 C C . GLU A 1 528 ? 17.853 20.308 44.424 1.00 73.06 528 GLU A C 1
ATOM 4240 O O . GLU A 1 528 ? 17.701 21.459 44.857 1.00 73.06 528 GLU A O 1
ATOM 4245 N N . TRP A 1 529 ? 16.911 19.365 44.491 1.00 76.69 529 TRP A N 1
ATOM 4246 C CA . TRP A 1 529 ? 15.564 19.562 45.021 1.00 76.69 529 TRP A CA 1
ATOM 4247 C C . TRP A 1 529 ? 15.317 18.643 46.213 1.00 76.69 529 TRP A C 1
ATOM 4249 O O . TRP A 1 529 ? 15.835 17.531 46.279 1.00 76.69 529 TRP A O 1
ATOM 4259 N N . GLU A 1 530 ? 14.499 19.098 47.148 1.00 77.94 530 GLU A N 1
ATOM 4260 C CA . GLU A 1 530 ? 14.021 18.316 48.282 1.00 77.94 530 GLU A CA 1
ATOM 4261 C C . GLU A 1 530 ? 12.508 18.481 48.426 1.00 77.94 530 GLU A C 1
ATOM 4263 O O . GLU A 1 530 ? 11.937 19.469 47.965 1.00 77.94 530 GLU A O 1
ATOM 4268 N N . LYS A 1 531 ? 11.847 17.502 49.048 1.00 78.81 531 LYS A N 1
ATOM 4269 C CA . LYS A 1 531 ? 10.419 17.606 49.371 1.00 78.81 531 LYS A CA 1
ATOM 4270 C C . LYS A 1 531 ? 10.223 18.776 50.342 1.00 78.81 531 LYS A C 1
ATOM 4272 O O . LYS A 1 531 ? 10.957 18.846 51.325 1.00 78.81 531 LYS A O 1
ATOM 4277 N N . ASP A 1 532 ? 9.274 19.677 50.078 1.00 72.62 532 ASP A N 1
ATOM 4278 C CA . ASP A 1 532 ? 9.040 20.824 50.967 1.00 72.62 532 ASP A CA 1
ATOM 4279 C C . ASP A 1 532 ? 8.387 20.350 52.286 1.00 72.62 532 ASP A C 1
ATOM 4281 O O . ASP A 1 532 ? 7.323 19.730 52.242 1.00 72.62 532 ASP A O 1
ATOM 4285 N N . PRO A 1 533 ? 9.010 20.581 53.459 1.00 61.00 533 PRO A N 1
ATOM 4286 C CA . PRO A 1 533 ? 8.451 20.205 54.753 1.00 61.00 533 PRO A CA 1
ATOM 4287 C C . PRO A 1 533 ? 7.441 21.215 55.327 1.00 61.00 533 PRO A C 1
ATOM 4289 O O . PRO A 1 533 ? 6.806 20.892 56.329 1.00 61.00 533 PRO A O 1
ATOM 4292 N N . HIS A 1 534 ? 7.317 22.432 54.772 1.00 55.94 534 HIS A N 1
ATOM 4293 C CA . HIS A 1 534 ? 6.591 23.542 55.417 1.00 55.94 534 HIS A CA 1
ATOM 4294 C C . HIS A 1 534 ? 5.238 23.920 54.795 1.00 55.94 534 HIS A C 1
ATOM 4296 O O . HIS A 1 534 ? 4.515 24.703 55.408 1.00 55.94 534 HIS A O 1
ATOM 4302 N N . GLU A 1 535 ? 4.828 23.318 53.678 1.00 54.91 535 GLU A N 1
ATOM 4303 C CA . GLU A 1 535 ? 3.447 23.412 53.188 1.00 54.91 535 GLU A CA 1
ATOM 4304 C C . GLU A 1 535 ? 2.728 22.071 53.384 1.00 54.91 535 GLU A C 1
ATOM 4306 O O . GLU A 1 535 ? 2.931 21.117 52.639 1.00 54.91 535 GLU A O 1
ATOM 4311 N N . TYR A 1 536 ? 1.904 22.027 54.439 1.00 51.00 536 TYR A N 1
ATOM 4312 C CA . TYR A 1 536 ? 0.997 20.944 54.845 1.00 51.00 536 TYR A CA 1
ATOM 4313 C C . TYR A 1 536 ? 1.653 19.555 54.989 1.00 51.00 536 TYR A C 1
ATOM 4315 O O . TYR A 1 536 ? 1.621 18.749 54.060 1.00 51.00 536 TYR A O 1
ATOM 4323 N N . PRO A 1 537 ? 2.168 19.221 56.190 1.00 41.88 537 PRO A N 1
ATOM 4324 C CA . PRO A 1 537 ? 2.942 18.001 56.447 1.00 41.88 537 PRO A CA 1
ATOM 4325 C C . PRO A 1 537 ? 2.233 16.665 56.155 1.00 41.88 537 PRO A C 1
ATOM 4327 O O . PRO A 1 537 ? 2.899 15.632 56.165 1.00 41.88 537 PRO A O 1
ATOM 4330 N N . GLU A 1 538 ? 0.919 16.653 55.889 1.00 47.38 538 GLU A N 1
ATOM 4331 C CA . GLU A 1 538 ? 0.127 15.413 55.854 1.00 47.38 538 GLU A CA 1
ATOM 4332 C C . GLU A 1 538 ? -0.857 15.236 54.683 1.00 47.38 538 GLU A C 1
ATOM 4334 O O . GLU A 1 538 ? -1.423 14.154 54.576 1.00 47.38 538 GLU A O 1
ATOM 4339 N N . ASN A 1 539 ? -1.043 16.184 53.754 1.00 49.03 539 ASN A N 1
ATOM 4340 C CA . ASN A 1 539 ? -2.092 16.032 52.730 1.00 49.03 539 ASN A CA 1
ATOM 4341 C C . ASN A 1 539 ? -1.591 16.202 51.292 1.00 49.03 539 ASN A C 1
ATOM 4343 O O . ASN A 1 539 ? -1.164 17.278 50.876 1.00 49.03 539 ASN A O 1
ATOM 4347 N N . GLU A 1 540 ? -1.725 15.127 50.512 1.00 64.38 540 GLU A N 1
ATOM 4348 C CA . GLU A 1 540 ? -1.683 15.146 49.049 1.00 64.38 540 GLU A CA 1
ATOM 4349 C C . GLU A 1 540 ? -2.554 16.304 48.531 1.00 64.38 540 GLU A C 1
ATOM 4351 O O . GLU A 1 540 ? -3.768 16.321 48.741 1.00 64.38 540 GLU A O 1
ATOM 4356 N N . THR A 1 541 ? -1.945 17.295 47.874 1.00 78.88 541 THR A N 1
ATOM 4357 C CA . THR A 1 541 ? -2.678 18.458 47.355 1.00 78.88 541 THR A CA 1
ATOM 4358 C C . THR A 1 541 ? -3.174 18.170 45.943 1.00 78.88 541 THR A C 1
ATOM 4360 O O . THR A 1 541 ? -2.418 17.687 45.100 1.00 78.88 541 THR A O 1
ATOM 4363 N N . TRP A 1 542 ? -4.440 18.476 45.667 1.00 83.88 542 TRP A N 1
ATOM 4364 C CA . TRP A 1 542 ? -5.012 18.397 44.324 1.00 83.88 542 TRP A CA 1
ATOM 4365 C C . TRP A 1 542 ? -4.773 19.696 43.559 1.00 83.88 542 TRP A C 1
ATOM 4367 O O . TRP A 1 542 ? -5.148 20.766 44.028 1.00 83.88 542 TRP A O 1
ATOM 4377 N N . ILE A 1 543 ? -4.197 19.595 42.361 1.00 81.81 543 ILE A N 1
ATOM 4378 C CA . ILE A 1 543 ? -3.912 20.738 41.489 1.00 81.81 543 ILE A CA 1
ATOM 4379 C C . ILE A 1 543 ? -4.648 20.581 40.172 1.00 81.81 543 ILE A C 1
ATOM 4381 O O . ILE A 1 543 ? -4.494 19.569 39.490 1.00 81.81 543 ILE A O 1
ATOM 4385 N N . LEU A 1 544 ? -5.421 21.600 39.805 1.00 81.44 544 LEU A N 1
ATOM 4386 C CA . LEU A 1 544 ? -6.106 21.661 38.522 1.00 81.44 544 LEU A CA 1
ATOM 4387 C C . LEU A 1 544 ? -5.074 21.757 37.390 1.00 81.44 544 LEU A C 1
ATOM 4389 O O . LEU A 1 544 ? -4.197 22.623 37.400 1.00 81.44 544 LEU A O 1
ATOM 4393 N N . THR A 1 545 ? -5.181 20.877 36.396 1.00 80.81 545 THR A N 1
ATOM 4394 C CA . THR A 1 545 ? -4.175 20.714 35.335 1.00 80.81 545 THR A CA 1
ATOM 4395 C C . THR A 1 545 ? -3.956 21.957 34.479 1.00 80.81 545 THR A C 1
ATOM 4397 O O . THR A 1 545 ? -2.915 22.059 33.840 1.00 80.81 545 THR A O 1
ATOM 4400 N N . GLN A 1 546 ? -4.890 22.912 34.476 1.00 78.62 546 GLN A N 1
ATOM 4401 C CA . GLN A 1 546 ? -4.732 24.190 33.773 1.00 78.62 546 GLN A CA 1
ATOM 4402 C C . GLN A 1 546 ? -3.578 25.043 34.320 1.00 78.62 546 GLN A C 1
ATOM 4404 O O . GLN A 1 546 ? -3.022 25.857 33.592 1.00 78.62 546 GLN A O 1
ATOM 4409 N N . TYR A 1 547 ? -3.203 24.842 35.587 1.00 78.00 547 TYR A N 1
ATOM 4410 C CA . TYR A 1 547 ? -2.080 25.536 36.213 1.00 78.00 547 TYR A CA 1
ATOM 4411 C C . TYR A 1 547 ? -0.742 24.826 35.976 1.00 78.00 547 TYR A C 1
ATOM 4413 O O . TYR A 1 547 ? 0.300 25.330 36.388 1.00 78.00 547 TYR A O 1
ATOM 4421 N N . VAL A 1 548 ? -0.739 23.659 35.323 1.00 76.62 548 VAL A N 1
ATOM 4422 C CA . VAL A 1 548 ? 0.487 22.919 35.012 1.00 76.62 548 VAL A CA 1
ATOM 4423 C C . VAL A 1 548 ? 1.002 23.348 33.643 1.00 76.62 548 VAL A C 1
ATOM 4425 O O . VAL A 1 548 ? 0.338 23.160 32.630 1.00 76.62 548 VAL A O 1
ATOM 4428 N N . LEU A 1 549 ? 2.218 23.884 33.609 1.00 69.19 549 LEU A N 1
ATOM 4429 C CA . LEU A 1 549 ? 2.850 24.365 32.382 1.00 69.19 549 LEU A CA 1
ATOM 4430 C C . LEU A 1 549 ? 3.502 23.231 31.585 1.00 69.19 549 LEU A C 1
ATOM 4432 O O . LEU A 1 549 ? 3.396 23.182 30.363 1.00 69.19 549 LEU A O 1
ATOM 4436 N N . VAL A 1 550 ? 4.204 22.323 32.269 1.00 71.00 550 VAL A N 1
ATOM 4437 C CA . VAL A 1 550 ? 4.927 21.206 31.643 1.00 71.00 550 VAL A CA 1
ATOM 4438 C C . VAL A 1 550 ? 5.207 20.095 32.657 1.00 71.00 550 VAL A C 1
ATOM 4440 O O . VAL A 1 550 ? 5.399 20.378 33.843 1.00 71.00 550 VAL A O 1
ATOM 4443 N N . ALA A 1 551 ? 5.272 18.838 32.204 1.00 66.88 551 ALA A N 1
ATOM 4444 C CA . ALA A 1 551 ? 5.895 17.756 32.962 1.00 66.88 551 ALA A CA 1
ATOM 4445 C C . ALA A 1 551 ? 7.289 17.440 32.416 1.00 66.88 551 ALA A C 1
ATOM 4447 O O . ALA A 1 551 ? 7.485 17.235 31.220 1.00 66.88 551 ALA A O 1
ATOM 4448 N N . VAL A 1 552 ? 8.254 17.363 33.321 1.00 60.75 552 VAL A N 1
ATOM 4449 C CA . VAL A 1 552 ? 9.631 16.960 33.054 1.00 60.75 552 VAL A CA 1
ATOM 4450 C C . VAL A 1 552 ? 9.777 15.481 33.448 1.00 60.75 552 VAL A C 1
ATOM 4452 O O . VAL A 1 552 ? 9.179 15.041 34.431 1.00 60.75 552 VAL A O 1
ATOM 4455 N N . PHE A 1 553 ? 10.519 14.718 32.633 1.00 57.75 553 PHE A N 1
ATOM 4456 C CA . PHE A 1 553 ? 10.740 13.257 32.658 1.00 57.75 553 PHE A CA 1
ATOM 4457 C C . PHE A 1 553 ? 10.676 12.544 34.031 1.00 57.75 553 PHE A C 1
ATOM 4459 O O . PHE A 1 553 ? 11.014 13.103 35.072 1.00 57.75 553 PHE A O 1
ATOM 4466 N N . ARG A 1 554 ? 10.383 11.228 34.016 1.00 43.56 554 ARG A N 1
ATOM 4467 C CA . ARG A 1 554 ? 10.679 10.310 35.137 1.00 43.56 554 ARG A CA 1
ATOM 4468 C C . ARG A 1 554 ? 12.190 10.294 35.400 1.00 43.56 554 ARG A C 1
ATOM 4470 O O . ARG A 1 554 ? 12.908 9.516 34.779 1.00 43.56 554 ARG A O 1
ATOM 4477 N N . SER A 1 555 ? 12.687 11.134 36.303 1.00 40.34 555 SER A N 1
ATOM 4478 C CA . SER A 1 555 ? 14.060 10.981 36.777 1.00 40.34 555 SER A CA 1
ATOM 4479 C C . SER A 1 555 ? 14.150 9.763 37.698 1.00 40.34 555 SER A C 1
ATOM 4481 O O . SER A 1 555 ? 13.384 9.642 38.654 1.00 40.34 555 SER A O 1
ATOM 4483 N N . ALA A 1 556 ? 15.103 8.877 37.407 1.00 35.78 556 ALA A N 1
ATOM 4484 C CA . ALA A 1 556 ? 15.593 7.848 38.326 1.00 35.78 556 ALA A CA 1
ATOM 4485 C C . ALA A 1 556 ? 16.613 8.410 39.343 1.00 35.78 556 ALA A C 1
ATOM 4487 O O . ALA A 1 556 ? 17.204 7.648 40.099 1.00 35.78 556 ALA A O 1
ATOM 4488 N N . ALA A 1 557 ? 16.825 9.728 39.359 1.00 37.09 557 ALA A N 1
ATOM 4489 C CA . ALA A 1 557 ? 17.726 10.418 40.270 1.00 37.09 557 ALA A CA 1
ATOM 4490 C C . ALA A 1 557 ? 17.113 11.763 40.701 1.00 37.09 557 ALA A C 1
ATOM 4492 O O . ALA A 1 557 ? 17.190 12.766 39.985 1.00 37.09 557 ALA A O 1
ATOM 4493 N N . LEU A 1 558 ? 16.456 11.740 41.856 1.00 36.47 558 LEU A N 1
ATOM 4494 C CA . LEU A 1 558 ? 16.395 12.840 42.814 1.00 36.47 558 LEU A CA 1
ATOM 4495 C C . LEU A 1 558 ? 16.888 12.282 44.145 1.00 36.47 558 LEU A C 1
ATOM 4497 O O . LEU A 1 558 ? 16.470 11.139 44.452 1.00 36.47 558 LEU A O 1
#